Protein 9R3W (pdb70)

Organism: Chaetomium thermophilum (strain DSM 1495 / CBS 144.50 / IMI 039719) (NCBI:txid759272)

Solvent-accessible surface area: 28294 Å² total; per-residue (Å²): 98,48,18,70,160,27,125,26,35,59,81,41,8,123,84,1,131,81,109,124,22,37,126,62,65,41,66,74,138,79,2,40,63,8,27,177,39,0,36,90,8,31,141,107,124,84,32,38,14,120,70,46,129,46,69,10,98,61,12,106,74,51,14,76,1,14,4,3,101,7,48,89,168,0,19,121,46,126,88,13,45,4,62,1,93,1,1,0,4,12,142,15,95,152,28,62,35,22,2,5,0,1,0,14,36,35,36,25,44,19,29,82,22,107,55,1,11,30,28,15,0,149,82,58,15,98,27,81,8,23,0,4,14,57,10,25,8,24,38,0,1,0,1,7,6,52,32,10,7,8,1,4,0,16,116,35,41,12,23,97,150,117,113,81,111,65,18,74,4,19,3,0,32,118,44,0,68,63,6,2,147,158,64,68,78,56,48,98,85,0,0,124,46,0,71,163,70,13,0,0,0,0,0,22,5,2,17,26,99,46,58,19,50,3,22,48,13,19,134,108,100,20,5,2,21,1,24,0,0,0,0,7,5,16,89,16,47,13,4,61,5,16,14,4,2,71,6,0,86,65,23,11,12,80,55,8,2,0,3,57,1,108,72,18,56,49,0,38,47,0,0,66,49,2,42,126,63,0,34,11,78,85,84,62,1,17,0,0,12,0,13,9,81,31,0,105,62,65,62,101,30,96,58,104,22,44,5,0,30,32,104,10,79,40,2,4,88,0,10,90,25,2,63,92,0,0,64,6,34,41,76,72,137,138,22,113,55,134,109,6,61,126,2,0,94,52,0,4,96,31,0,111,135,69,28,83,89,62,91,158,22,18,125,88,4,83,132,46,46,18,8,7,128,2,13,59,21,0,14,129,146,65,138,42,143,6,22,62,0,5,92,82,79,110,91,30,19,62,90,15,77,98,20,0,0,0,0,0,0,0,2,3,7,0,13,20,16,18,0,0,26,0,1,56,103,41,59,38,11,3,37,27,46,19,32,113,24,100,64,85,144,66,61,68,104,0,0,102,32,0,14,57,42,12,114,127,47,48,0,0,2,0,7,16,12,0,1,48,93,118,40,0,109,41,0,9,76,29,0,102,137,93,44,129,87,11,41,0,0,0,0,14,0,37,16,124,84,51,105,48,0,68,138,21,3,26,77,44,1,34,108,133,12,24,46,26,57,58,2,33,77,2,93,46,55,123,110,0,55,44,45,6,51,26,26,22,165,109,23,62,81,11,50,67,113,132,93,7,2,114,21,16,50,13,42,1,88,5,63,0,40,25,29,12,26,74,3,0,19,52,0,0,26,45,0,32,114,46,5,58,58,24,5,131,85,17,22,56,24,98,34,5,59,95,0,8,114,83,0,102,108,70,43,159,19,97,38,137,10,166

Nearest PDB structures (foldseek):
  6n0v-assembly2_B  TM=9.864E-01  e=2.884E-72  Thermochaetoides thermophila DSM 1495
  6n67-assembly1_A  TM=9.799E-01  e=1.040E-71  Thermochaetoides thermophila DSM 1495
  6n0t-assembly1_A  TM=9.771E-01  e=9.838E-72  Thermochaetoides thermophila DSM 1495
  6tzx-assembly1_A  TM=8.619E-01  e=8.947E-17  Candida albicans SC5314
  2r6c-assembly1_A  TM=2.242E-01  e=3.970E-01  unclassified

Sequence (610 aa):
SLASRYKASTDYAKDAEGLTAPYVSQDPQETAALVRALDDAAKKGGFSVKKTRYAVASSPTGAEVDSWRFNDWDYKKPDLPTYARGLFTTRTQHGVPEIAVRGYDKFFNIDETRDTAWSAIRERTKGPYELTLKENGCIIFISGLEDGTLLVCSKHSTGDRSDVALSHSSAGEKHLEAQLERIGKTKEELARELRKRNATAVAELCDDSFEEHILAYGPDKAGLYLHGINLNIPEFITYPSPLVQKFAEDWGFRKTGLIIIDNIDDVKAFLEEVAETGAHDGRDVEGFVIRCKKSTNPGVGPYHDWFFKYKFEEPYLMYRQWRECTKALISGKQPKIKKHVKITEEYLLYARKRLAADPKLAKLYNQNHGIIKLRNDFLEYKNMKGTDAANLEDDGAASVTRDIILVPIATIGCGKTTLGVALTKLFGWGHIQNDNITGSKRPPRFTKAVLDELNEHPAVFADRNNSMRQERKQLLTDVKMQHTTARLVALHFVHDDINTVRKVTQERVIQRGDNHQTIQAATDVNKVIGIMEGFIHRFEPCDPEKDPDEGFDAVIDLDPTAGSRENLEVVIRELHRLYPNFVKEVPPAEAMDEAIKFAMESYKPDLRHI

Secondary structure (DSSP, 8-state):
-HHHH---BS--GGGGTTPPPP--PPPHHHHHHHHHHHHHHHH-----EEEEEEE-TT-TT--EEEEEEE-GGGGGSS--S--BSSEEEEE-TTS-EEEEEE-PBP--BTTSSSTTSHHHHHHHEEEEEEEEE---SEEEEEEE-TTS-EEEE-SS-BS--TTSSS-HHHHHHHHHHHHHHHHT--HHHHHHHHHHTTEEEEEEEEBTTTB--SS---TTT-EEEEEEEEESSSS--B--HHHHHHHHHHHTPEEPPEEEES-HHHHHHHHHHHHTTTEETTEE--EEEEEEEE-SSTTSS--EEEEEEEE--TTHHHHHHHHHHHHHHHHTPPP---S-HHHHHHHHHHHHHHHHH-TTHHHHHHTT-SHHHHHHHHHHHTT--HHHHHTSS--SGGG--S-EEEEEE--TTSSHHHHHHHHHHHH--EEEEGGG--SSSHHHHHHHHHHHHTTT-SEEEEE----SHHHHHHHHHHHHHH-SS-EEEEEEE--SSHHHHHHHHHHHHHHH----HHHHT--SHHHHHHHHHHHHHH-----TTSTTGGGSSEEEEE-TTS-HHHHHHHHHHHHHHH-TTTS-SPPPHHHHHHHHHHHHHH-----TT-

Foldseek 3Di:
DLLVVWAWDLPLLVVCVPPDWDFDDEDLVQLVVLVVVQVVLDPDPQWHKPWDKAFQVQFPVRWIKIFIATDPVCLPDPPHLFQFQAWIWTAAPVGGIFTFWTHAGDAEAQLPDQCRDLVNCQFWFADLKKWWFDDDAWKWKWEAGPRLDTFIATRGGGDDDPVDPADPRRVQVVLLQVQQVVVVHHSSVVRVVRVVRQKIWMWGFADQVVPDDQDHQYPVRGGTETQWIFHRYRYTDITDQSVSSSVCVVRRHHYIIITGHRHSVSVVVNLVVCLLQCDGPPGHTQWIKMWTWGDPDGPDDDTDIGIHIHGRCPPRVVLVLLLQQLLCVLVVHDRDCDDLPVVSVVLVVQSVVVCVVPVCVSVQSVVVHCSNVSVVVSCVVVVHDRSVSRCPDPPPLQVQAFQEEEAEAAFAQLCLLLLQQLCCLVFVAAEQALLVDDDPPSLVVLLVVLNVSRVPHRYYYSHDNNQAQVSLVSNLVVCCVPPVPHAYEYAFADCPVPVLLLVLRLCCCQPQNGSRPQQVPAQASVSVSVNRVVSVVNGDGQDCVDPPNVSHPYYQYAHSSDDSLVSSSSVLVVSCVRRCNHSVRRDRSVSSVVSSVCSPVVDGDDRNRD

Radius of gyration: 27.62 Å; Cα contacts (8 Å, |Δi|>4): 1133; chains: 1; bounding box: 59×78×68 Å

B-factor: mean 42.19, std 11.85, range [25.71, 121.39]

Structure (mmCIF, N/CA/C/O backbone):
data_9R3W
#
_entry.id   9R3W
#
_cell.length_a   112.674
_cell.length_b   112.674
_cell.length_c   108.270
_cell.angle_alpha   90.000
_cell.angle_beta   90.000
_cell.angle_gamma   90.000
#
_symmetry.space_group_name_H-M   'P 4 21 2'
#
loop_
_entity.id
_entity.type
_entity.pdbx_description
1 polymer 'tRNA ligase'
2 non-polymer "GUANOSINE-5'-DIPHOSPHATE"
3 non-polymer 'DIPHOSPHOMETHYLPHOSPHONIC ACID ADENOSYL ESTER'
4 non-polymer 'SULFATE ION'
5 water water
#
loop_
_atom_site.group_PDB
_atom_site.id
_atom_site.type_symbol
_atom_site.label_atom_id
_atom_site.label_alt_id
_atom_site.label_comp_id
_atom_site.label_asym_id
_atom_site.label_entity_id
_atom_site.label_seq_id
_atom_site.pdbx_PDB_ins_code
_atom_site.Cartn_x
_atom_site.Cartn_y
_atom_site.Cartn_z
_atom_site.occupancy
_atom_site.B_iso_or_equiv
_atom_site.auth_seq_id
_atom_site.auth_comp_id
_atom_site.auth_asym_id
_atom_site.auth_atom_id
_atom_site.pdbx_PDB_model_num
ATOM 1 N N . SER A 1 14 ? 7.73829 -0.44200 46.97981 1.000 69.78651 11 SER A N 1
ATOM 2 C CA . SER A 1 14 ? 8.52225 -0.72679 45.78035 1.000 63.36331 11 SER A CA 1
ATOM 3 C C . SER A 1 14 ? 8.11706 -2.06063 45.20332 1.000 63.05627 11 SER A C 1
ATOM 4 O O . SER A 1 14 ? 7.59603 -2.91728 45.91785 1.000 66.03285 11 SER A O 1
ATOM 7 N N . LEU A 1 15 ? 8.38623 -2.25543 43.91130 1.000 62.62054 12 LEU A N 1
ATOM 8 C CA . LEU A 1 15 ? 7.92446 -3.46985 43.24849 1.000 60.30633 12 LEU A CA 1
ATOM 9 C C . LEU A 1 15 ? 8.65926 -4.70334 43.75781 1.000 56.47926 12 LEU A C 1
ATOM 10 O O . LEU A 1 15 ? 8.06002 -5.77740 43.88314 1.000 55.84397 12 LEU A O 1
ATOM 15 N N . ALA A 1 16 ? 9.95790 -4.57481 44.05717 1.000 55.61546 13 ALA A N 1
ATOM 16 C CA . ALA A 1 16 ? 10.70522 -5.73418 44.51971 1.000 53.13809 13 ALA A CA 1
ATOM 17 C C . ALA A 1 16 ? 10.22423 -6.18997 45.89029 1.000 55.09333 13 ALA A C 1
ATOM 18 O O . ALA A 1 16 ? 10.26830 -7.38501 46.19699 1.000 53.97233 13 ALA A O 1
ATOM 20 N N . SER A 1 17 ? 9.72092 -5.27209 46.70937 1.000 57.07488 14 SER A N 1
ATOM 21 C CA . SER A 1 17 ? 9.18319 -5.69193 47.99474 1.000 57.85635 14 SER A CA 1
ATOM 22 C C . SER A 1 17 ? 7.82315 -6.35867 47.84353 1.000 59.07478 14 SER A C 1
ATOM 23 O O . SER A 1 17 ? 7.50015 -7.27009 48.60783 1.000 61.97760 14 SER A O 1
ATOM 26 N N . ARG A 1 18 ? 7.01528 -5.93577 46.87041 1.000 59.01732 15 ARG A N 1
ATOM 27 C CA . ARG A 1 18 ? 5.67157 -6.49777 46.74092 1.000 60.47372 15 ARG A CA 1
ATOM 28 C C . ARG A 1 18 ? 5.72944 -7.92993 46.19751 1.000 61.85852 15 ARG A C 1
ATOM 29 O O . ARG A 1 18 ? 4.94527 -8.79518 46.61173 1.000 60.78589 15 ARG A O 1
ATOM 37 N N . TYR A 1 19 ? 6.65853 -8.20741 45.28396 1.000 56.51121 16 TYR A N 1
ATOM 38 C CA . TYR A 1 19 ? 6.71755 -9.49140 44.58914 1.000 53.68835 16 TYR A CA 1
ATOM 39 C C . TYR A 1 19 ? 7.78284 -10.37324 45.22746 1.000 51.80008 16 TYR A C 1
ATOM 40 O O . TYR A 1 19 ? 8.95769 -10.00586 45.25329 1.000 51.60646 16 TYR A O 1
ATOM 49 N N . LYS A 1 20 ? 7.37396 -11.53188 45.73151 1.000 50.67509 17 LYS A N 1
ATOM 50 C CA . LYS A 1 20 ? 8.27230 -12.49122 46.35956 1.000 50.92441 17 LYS A CA 1
ATOM 51 C C . LYS A 1 20 ? 8.31506 -13.76531 45.52585 1.000 46.14393 17 LYS A C 1
ATOM 52 O O . LYS A 1 20 ? 7.28927 -14.19137 44.99146 1.000 45.04841 17 LYS A O 1
ATOM 58 N N . ALA A 1 21 ? 9.49055 -14.37743 45.42050 1.000 45.22617 18 ALA A N 1
ATOM 59 C CA . ALA A 1 21 ? 9.61344 -15.64311 44.71013 1.000 42.08610 18 ALA A CA 1
ATOM 60 C C . ALA A 1 21 ? 9.11822 -16.75533 45.61694 1.000 44.42325 18 ALA A C 1
ATOM 61 O O . ALA A 1 21 ? 9.35640 -16.73214 46.82794 1.000 44.12190 18 ALA A O 1
ATOM 63 N N . SER A 1 22 ? 8.39589 -17.71272 45.04830 1.000 38.71688 19 SER A N 1
ATOM 64 C CA . SER A 1 22 ? 7.80036 -18.77022 45.86136 1.000 39.87795 19 SER A CA 1
ATOM 65 C C . SER A 1 22 ? 8.11970 -20.13021 45.24943 1.000 38.71490 19 SER A C 1
ATOM 66 O O . SER A 1 22 ? 8.16397 -20.27131 44.02103 1.000 35.07333 19 SER A O 1
ATOM 69 N N . THR A 1 23 ? 8.39866 -21.11918 46.10153 1.000 38.41792 20 THR A N 1
ATOM 70 C CA . THR A 1 23 ? 8.41102 -22.51749 45.66927 1.000 39.11557 20 THR A CA 1
ATOM 71 C C . THR A 1 23 ? 7.16295 -23.26195 46.15697 1.000 41.59510 20 THR A C 1
ATOM 72 O O . THR A 1 23 ? 7.18496 -24.48992 46.35723 1.000 39.99463 20 THR A O 1
ATOM 76 N N . ASP A 1 24 ? 6.05871 -22.53491 46.34022 1.000 38.48461 21 ASP A N 1
ATOM 77 C CA . ASP A 1 24 ? 4.82476 -23.10266 46.87528 1.000 43.55365 21 ASP A CA 1
ATOM 78 C C . ASP A 1 24 ? 3.70529 -23.12050 45.82866 1.000 43.80408 21 ASP A C 1
ATOM 79 O O . ASP A 1 24 ? 2.52503 -23.01674 46.16124 1.000 44.95056 21 ASP A O 1
ATOM 84 N N . TYR A 1 25 ? 4.05374 -23.23747 44.54292 1.000 39.84150 22 TYR A N 1
ATOM 85 C CA . TYR A 1 25 ? 3.02148 -23.16810 43.51532 1.000 41.19940 22 TYR A CA 1
ATOM 86 C C . TYR A 1 25 ? 2.45571 -24.52127 43.14934 1.000 42.69542 22 TYR A C 1
ATOM 87 O O . TYR A 1 25 ? 1.46990 -24.56497 42.41253 1.000 45.01322 22 TYR A O 1
ATOM 96 N N . ALA A 1 26 ? 3.05013 -25.62010 43.63352 1.000 40.30995 23 ALA A N 1
ATOM 97 C CA . ALA A 1 26 ? 2.54498 -26.95067 43.27414 1.000 41.60715 23 ALA A CA 1
ATOM 98 C C . ALA A 1 26 ? 1.07187 -27.12654 43.62925 1.000 45.70202 23 ALA A C 1
ATOM 99 O O . ALA A 1 26 ? 0.32742 -27.77286 42.88243 1.000 46.30463 23 ALA A O 1
ATOM 101 N N . LYS A 1 27 ? 0.62987 -26.58160 44.77401 1.000 46.82579 24 LYS A N 1
ATOM 102 C CA . LYS A 1 27 ? -0.78958 -26.64940 45.11131 1.000 51.20412 24 LYS A CA 1
ATOM 103 C C . LYS A 1 27 ? -1.64939 -25.95851 44.06002 1.000 53.92175 24 LYS A C 1
ATOM 104 O O . LYS A 1 27 ? -2.75090 -26.42469 43.75774 1.000 56.08038 24 LYS A O 1
ATOM 110 N N . ASP A 1 28 ? -1.15370 -24.87074 43.46810 1.000 52.96253 25 ASP A N 1
ATOM 111 C CA . ASP A 1 28 ? -1.86791 -24.16158 42.40871 1.000 58.11189 25 ASP A CA 1
ATOM 112 C C . ASP A 1 28 ? -2.01476 -24.98467 41.13491 1.000 60.63397 25 ASP A C 1
ATOM 113 O O . ASP A 1 28 ? -2.73881 -24.56997 40.22462 1.000 60.32907 25 ASP A O 1
ATOM 118 N N . ALA A 1 29 ? -1.32949 -26.11663 41.03937 1.000 54.70597 26 ALA A N 1
ATOM 119 C CA . ALA A 1 29 ? -1.33762 -26.94434 39.84951 1.000 54.15762 26 ALA A CA 1
ATOM 120 C C . ALA A 1 29 ? -2.24331 -28.15770 39.98276 1.000 56.66973 26 ALA A C 1
ATOM 121 O O . ALA A 1 29 ? -2.35941 -28.92840 39.02711 1.000 56.03601 26 ALA A O 1
ATOM 123 N N . GLU A 1 30 ? -2.84687 -28.37280 41.15404 1.000 57.55783 27 GLU A N 1
ATOM 124 C CA . GLU A 1 30 ? -3.80278 -29.46486 41.30769 1.000 61.55810 27 GLU A CA 1
ATOM 125 C C . GLU A 1 30 ? -4.90528 -29.32698 40.27016 1.000 60.91897 27 GLU A C 1
ATOM 126 O O . GLU A 1 30 ? -5.41148 -28.22549 40.02201 1.000 61.16558 27 GLU A O 1
ATOM 132 N N . GLY A 1 31 ? -5.23972 -30.44504 39.63204 1.000 63.98988 28 GLY A N 1
ATOM 133 C CA . GLY A 1 31 ? -6.24551 -30.48601 38.59881 1.000 71.36603 28 GLY A CA 1
ATOM 134 C C . GLY A 1 31 ? -5.75742 -30.15002 37.20009 1.000 70.26979 28 GLY A C 1
ATOM 135 O O . GLY A 1 31 ? -6.35254 -30.62577 36.22674 1.000 76.89262 28 GLY A O 1
ATOM 136 N N . LEU A 1 32 ? -4.70187 -29.33621 37.07055 1.000 63.46091 29 LEU A N 1
ATOM 137 C CA . LEU A 1 32 ? -4.25908 -28.88703 35.75336 1.000 60.26551 29 LEU A CA 1
ATOM 138 C C . LEU A 1 32 ? -3.64945 -30.02993 34.95921 1.000 57.17952 29 LEU A C 1
ATOM 139 O O . LEU A 1 32 ? -3.06647 -30.96382 35.51155 1.000 55.31959 29 LEU A O 1
ATOM 144 N N . THR A 1 33 ? -3.78484 -29.94469 33.64320 1.000 59.22021 30 THR A N 1
ATOM 145 C CA . THR A 1 33 ? -3.24449 -30.94906 32.73761 1.000 50.44246 30 THR A CA 1
ATOM 146 C C . THR A 1 33 ? -1.97981 -30.41555 32.07303 1.000 44.46031 30 THR A C 1
ATOM 147 O O . THR A 1 33 ? -1.95468 -29.29013 31.56938 1.000 43.50395 30 THR A O 1
ATOM 151 N N . ALA A 1 34 ? -0.93098 -31.22801 32.07699 1.000 41.81964 31 ALA A N 1
ATOM 152 C CA . ALA A 1 34 ? 0.31147 -30.83667 31.44877 1.000 38.71638 31 ALA A CA 1
ATOM 153 C C . ALA A 1 34 ? 0.17242 -30.87379 29.92464 1.000 37.72361 31 ALA A C 1
ATOM 154 O O . ALA A 1 34 ? -0.59087 -31.67056 29.37835 1.000 37.91774 31 ALA A O 1
ATOM 156 N N . PRO A 1 35 ? 0.88521 -30.01165 29.20697 1.000 37.29697 32 PRO A N 1
ATOM 157 C CA . PRO A 1 35 ? 0.86044 -30.11701 27.74331 1.000 37.55359 32 PRO A CA 1
ATOM 158 C C . PRO A 1 35 ? 1.42778 -31.46242 27.32280 1.000 36.50100 32 PRO A C 1
ATOM 159 O O . PRO A 1 35 ? 2.33252 -32.01393 27.97597 1.000 33.90696 32 PRO A O 1
ATOM 163 N N . TYR A 1 36 ? 0.87445 -31.99834 26.22746 1.000 34.34760 33 TYR A N 1
ATOM 164 C CA . TYR A 1 36 ? 1.33425 -33.27666 25.71219 1.000 35.50257 33 TYR A CA 1
ATOM 165 C C . TYR A 1 36 ? 1.11961 -33.33063 24.20724 1.000 36.47699 33 TYR A C 1
ATOM 166 O O . TYR A 1 36 ? 0.02101 -33.05104 23.72186 1.000 34.11408 33 TYR A O 1
ATOM 175 N N . VAL A 1 37 ? 2.17419 -33.72023 23.48897 1.000 35.10226 34 VAL A N 1
ATOM 176 C CA . VAL A 1 37 ? 2.12875 -34.01762 22.05642 1.000 36.82666 34 VAL A CA 1
ATOM 177 C C . VAL A 1 37 ? 2.98339 -35.26486 21.83759 1.000 36.77456 34 VAL A C 1
ATOM 178 O O . VAL A 1 37 ? 4.11475 -35.32475 22.33041 1.000 36.26290 34 VAL A O 1
ATOM 182 N N . SER A 1 38 ? 2.44104 -36.27643 21.15969 1.000 35.23026 35 SER A N 1
ATOM 183 C CA . SER A 1 38 ? 3.26785 -37.44334 20.86869 1.000 37.62678 35 SER A CA 1
ATOM 184 C C . SER A 1 38 ? 4.19870 -37.14278 19.68791 1.000 38.38104 35 SER A C 1
ATOM 185 O O . SER A 1 38 ? 4.02301 -36.16355 18.96509 1.000 38.76198 35 SER A O 1
ATOM 188 N N . GLN A 1 39 ? 5.22497 -37.97412 19.52085 1.000 36.61301 36 GLN A N 1
ATOM 189 C CA . GLN A 1 39 ? 6.19124 -37.75033 18.45177 1.000 37.94197 36 GLN A CA 1
ATOM 190 C C . GLN A 1 39 ? 5.60026 -38.24796 17.14381 1.000 42.62731 36 GLN A C 1
ATOM 191 O O . GLN A 1 39 ? 5.08480 -39.36796 17.06775 1.000 41.09786 36 GLN A O 1
ATOM 197 N N . ASP A 1 40 ? 5.67433 -37.43030 16.11285 1.000 42.19104 37 ASP A N 1
ATOM 198 C CA . ASP A 1 40 ? 5.23559 -37.90231 14.80338 1.000 48.17084 37 ASP A CA 1
ATOM 199 C C . ASP A 1 40 ? 6.39747 -38.58950 14.09351 1.000 48.54140 37 ASP A C 1
ATOM 200 O O . ASP A 1 40 ? 7.41356 -37.93403 13.81436 1.000 47.14627 37 ASP A O 1
ATOM 205 N N . PRO A 1 41 ? 6.29540 -39.88575 13.78431 1.000 49.56598 38 PRO A N 1
ATOM 206 C CA . PRO A 1 41 ? 7.41245 -40.58476 13.12229 1.000 53.40288 38 PRO A CA 1
ATOM 207 C C . PRO A 1 41 ? 7.89857 -39.89559 11.86199 1.000 52.24979 38 PRO A C 1
ATOM 208 O O . PRO A 1 41 ? 9.11399 -39.82343 11.64194 1.000 51.57929 38 PRO A O 1
ATOM 212 N N . GLN A 1 42 ? 6.97540 -39.38023 11.04331 1.000 52.80401 39 GLN A N 1
ATOM 213 C CA . GLN A 1 42 ? 7.34827 -38.69707 9.79873 1.000 56.25842 39 GLN A CA 1
ATOM 214 C C . GLN A 1 42 ? 8.15775 -37.43921 10.08673 1.000 52.51828 39 GLN A C 1
ATOM 215 O O . GLN A 1 42 ? 9.19252 -37.18458 9.45304 1.000 47.49532 39 GLN A O 1
ATOM 221 N N . GLU A 1 43 ? 7.65649 -36.61787 11.01288 1.000 50.80130 40 GLU A N 1
ATOM 222 C CA . GLU A 1 43 ? 8.28626 -35.35008 11.35022 1.000 50.79536 40 GLU A CA 1
ATOM 223 C C . GLU A 1 43 ? 9.64167 -35.56564 12.01346 1.000 47.64305 40 GLU A C 1
ATOM 224 O O . GLU A 1 43 ? 10.59885 -34.84839 11.71528 1.000 46.08001 40 GLU A O 1
ATOM 230 N N . THR A 1 44 ? 9.74256 -36.54669 12.91808 1.000 47.32294 41 THR A N 1
ATOM 231 C CA . THR A 1 44 ? 11.03018 -36.85881 13.54382 1.000 45.42788 41 THR A CA 1
ATOM 232 C C . THR A 1 44 ? 12.05320 -37.34378 12.52336 1.000 44.69385 41 THR A C 1
ATOM 233 O O . THR A 1 44 ? 13.21408 -36.92452 12.55001 1.000 41.76005 41 THR A O 1
ATOM 237 N N . ALA A 1 45 ? 11.64118 -38.23149 11.61223 1.000 44.52392 42 ALA A N 1
ATOM 238 C CA . ALA A 1 45 ? 12.55610 -38.69281 10.57315 1.000 45.11059 42 ALA A CA 1
ATOM 239 C C . ALA A 1 45 ? 13.02712 -37.53864 9.69476 1.000 44.36218 42 ALA A C 1
ATOM 240 O O . ALA A 1 45 ? 14.19786 -37.49778 9.28127 1.000 44.00138 42 ALA A O 1
ATOM 242 N N . ALA A 1 46 ? 12.12204 -36.61113 9.36572 1.000 44.24144 43 ALA A N 1
ATOM 243 C CA . ALA A 1 46 ? 12.51736 -35.47326 8.53926 1.000 46.97252 43 ALA A CA 1
ATOM 244 C C . ALA A 1 46 ? 13.54770 -34.62411 9.26529 1.000 43.35183 43 ALA A C 1
ATOM 245 O O . ALA A 1 46 ? 14.53959 -34.18102 8.67306 1.000 41.56677 43 ALA A O 1
ATOM 247 N N . LEU A 1 47 ? 13.35135 -34.41926 10.56304 1.000 40.06852 44 LEU A N 1
ATOM 248 C CA . LEU A 1 47 ? 14.32098 -33.65116 11.31837 1.000 41.35157 44 LEU A CA 1
ATOM 249 C C . LEU A 1 47 ? 15.68097 -34.33615 11.28358 1.000 40.55662 44 LEU A C 1
ATOM 250 O O . LEU A 1 47 ? 16.69250 -33.70143 10.98108 1.000 39.95977 44 LEU A O 1
ATOM 255 N N . VAL A 1 48 ? 15.71513 -35.64353 11.57018 1.000 39.56339 45 VAL A N 1
ATOM 256 C CA . VAL A 1 48 ? 16.97946 -36.37298 11.62648 1.000 38.90431 45 VAL A CA 1
ATOM 257 C C . VAL A 1 48 ? 17.66967 -36.36188 10.26842 1.000 41.98453 45 VAL A C 1
ATOM 258 O O . VAL A 1 48 ? 18.89697 -36.25159 10.18367 1.000 39.94381 45 VAL A O 1
ATOM 262 N N . ARG A 1 49 ? 16.89922 -36.44241 9.18697 1.000 41.05495 46 ARG A N 1
ATOM 263 C CA . ARG A 1 49 ? 17.51949 -36.37667 7.85842 1.000 42.77298 46 ARG A CA 1
ATOM 264 C C . ARG A 1 49 ? 18.09068 -34.98592 7.57313 1.000 43.01599 46 ARG A C 1
ATOM 265 O O . ARG A 1 49 ? 19.20515 -34.86734 7.04102 1.000 43.30182 46 ARG A O 1
ATOM 273 N N . ALA A 1 50 ? 17.37163 -33.91752 7.95552 1.000 41.72204 47 ALA A N 1
ATOM 274 C CA . ALA A 1 50 ? 17.91596 -32.57399 7.76471 1.000 41.69098 47 ALA A CA 1
ATOM 275 C C . ALA A 1 50 ? 19.18018 -32.35940 8.59568 1.000 41.62553 47 ALA A C 1
ATOM 276 O O . ALA A 1 50 ? 20.12913 -31.71025 8.13978 1.000 40.98685 47 ALA A O 1
ATOM 278 N N . LEU A 1 51 ? 19.21356 -32.87979 9.82473 1.000 39.58021 48 LEU A N 1
ATOM 279 C CA . LEU A 1 51 ? 20.42104 -32.74608 10.63155 1.000 39.67577 48 LEU A CA 1
ATOM 280 C C . LEU A 1 51 ? 21.58143 -33.54193 10.04064 1.000 41.65514 48 LEU A C 1
ATOM 281 O O . LEU A 1 51 ? 22.69958 -33.02064 9.92796 1.000 39.40467 48 LEU A O 1
ATOM 286 N N . ASP A 1 52 ? 21.33958 -34.81742 9.71409 1.000 41.10820 49 ASP A N 1
ATOM 287 C CA . ASP A 1 52 ? 22.36065 -35.69229 9.12431 1.000 45.55860 49 ASP A CA 1
ATOM 288 C C . ASP A 1 52 ? 22.97935 -35.04452 7.89426 1.000 48.42081 49 ASP A C 1
ATOM 289 O O . ASP A 1 52 ? 24.20392 -35.05638 7.70759 1.000 50.77631 49 ASP A O 1
ATOM 294 N N . ASP A 1 53 ? 22.11771 -34.51852 7.01976 1.000 48.53949 50 ASP A N 1
ATOM 295 C CA . ASP A 1 53 ? 22.55844 -33.87701 5.78298 1.000 50.16931 50 ASP A CA 1
ATOM 296 C C . ASP A 1 53 ? 23.40420 -32.64852 6.07867 1.000 51.46034 50 ASP A C 1
ATOM 297 O O . ASP A 1 53 ? 24.44963 -32.43494 5.45758 1.000 54.39252 50 ASP A O 1
ATOM 302 N N . ALA A 1 54 ? 22.97550 -31.83115 7.04238 1.000 46.82185 51 ALA A N 1
ATOM 303 C CA . ALA A 1 54 ? 23.79020 -30.68896 7.44351 1.000 50.89993 51 ALA A CA 1
ATOM 304 C C . ALA A 1 54 ? 25.10932 -31.11842 8.08051 1.000 51.25096 51 ALA A C 1
ATOM 305 O O . ALA A 1 54 ? 26.08431 -30.36377 8.03644 1.000 54.81956 51 ALA A O 1
ATOM 307 N N . ALA A 1 55 ? 25.15958 -32.29679 8.70782 1.000 48.74187 52 ALA A N 1
ATOM 308 C CA . ALA A 1 55 ? 26.40492 -32.72054 9.34744 1.000 49.77589 52 ALA A CA 1
ATOM 309 C C . ALA A 1 55 ? 27.43379 -33.19043 8.32884 1.000 55.06339 52 ALA A C 1
ATOM 310 O O . ALA A 1 55 ? 28.63626 -33.11282 8.59713 1.000 53.17659 52 ALA A O 1
ATOM 312 N N . LYS A 1 56 ? 26.98301 -33.67559 7.16634 1.000 56.67817 53 LYS A N 1
ATOM 313 C CA . LYS A 1 56 ? 27.89816 -34.13925 6.12627 1.000 64.69698 53 LYS A CA 1
ATOM 314 C C . LYS A 1 56 ? 28.39588 -33.02475 5.21034 1.000 69.40226 53 LYS A C 1
ATOM 315 O O . LYS A 1 56 ? 29.44842 -33.19763 4.58793 1.000 76.42156 53 LYS A O 1
ATOM 321 N N . LYS A 1 57 ? 27.68091 -31.89869 5.11229 1.000 68.32016 54 LYS A N 1
ATOM 322 C CA . LYS A 1 57 ? 28.03386 -30.84944 4.15459 1.000 74.36176 54 LYS A CA 1
ATOM 323 C C . LYS A 1 57 ? 29.39195 -30.21706 4.47594 1.000 82.94154 54 LYS A C 1
ATOM 324 O O . LYS A 1 57 ? 29.81996 -30.13902 5.63692 1.000 80.31544 54 LYS A O 1
ATOM 330 N N . GLY A 1 58 ? 30.06721 -29.75460 3.42135 1.000 83.65659 55 GLY A N 1
ATOM 331 C CA . GLY A 1 58 ? 31.38215 -29.14634 3.53651 1.000 86.97379 55 GLY A CA 1
ATOM 332 C C . GLY A 1 58 ? 31.36885 -27.77447 4.18359 1.000 93.43817 55 GLY A C 1
ATOM 333 O O . GLY A 1 58 ? 32.33756 -27.36663 4.82805 1.000 99.64439 55 GLY A O 1
ATOM 334 N N . GLY A 1 63 ? 25.13239 -22.29719 4.87006 1.000 84.84177 60 GLY A N 1
ATOM 335 C CA . GLY A 1 63 ? 25.34179 -21.61215 6.13615 1.000 90.12728 60 GLY A CA 1
ATOM 336 C C . GLY A 1 63 ? 25.12786 -22.49462 7.35769 1.000 91.64132 60 GLY A C 1
ATOM 337 O O . GLY A 1 63 ? 26.06781 -22.76966 8.10122 1.000 104.16595 60 GLY A O 1
ATOM 338 N N . PHE A 1 64 ? 23.87493 -22.91139 7.56062 1.000 69.86705 61 PHE A N 1
ATOM 339 C CA . PHE A 1 64 ? 23.43315 -23.85687 8.59095 1.000 65.09404 61 PHE A CA 1
ATOM 340 C C . PHE A 1 64 ? 24.32076 -25.10430 8.74084 1.000 61.44756 61 PHE A C 1
ATOM 341 O O . PHE A 1 64 ? 24.24922 -26.01959 7.91880 1.000 61.30318 61 PHE A O 1
ATOM 349 N N . SER A 1 65 ? 25.10327 -25.20531 9.82525 1.000 57.10907 62 SER A N 1
ATOM 350 C CA . SER A 1 65 ? 25.96655 -26.37122 10.03031 1.000 54.26634 62 SER A CA 1
ATOM 351 C C . SER A 1 65 ? 25.66414 -27.06210 11.35475 1.000 47.47027 62 SER A C 1
ATOM 352 O O . SER A 1 65 ? 25.21164 -26.43357 12.31236 1.000 44.59447 62 SER A O 1
ATOM 355 N N . VAL A 1 66 ? 25.94466 -28.35936 11.43851 1.000 43.73811 63 VAL A N 1
ATOM 356 C CA . VAL A 1 66 ? 25.68611 -29.03267 12.70890 1.000 41.66916 63 VAL A CA 1
ATOM 357 C C . VAL A 1 66 ? 26.72951 -30.11339 12.95328 1.000 40.14130 63 VAL A C 1
ATOM 358 O O . VAL A 1 66 ? 27.18972 -30.78117 12.02456 1.000 38.27405 63 VAL A O 1
ATOM 362 N N . LYS A 1 67 ? 27.10479 -30.27966 14.22055 1.000 37.77405 64 LYS A N 1
ATOM 363 C CA . LYS A 1 67 ? 27.96733 -31.37294 14.64342 1.000 38.68716 64 LYS A CA 1
ATOM 364 C C . LYS A 1 67 ? 27.11680 -32.50941 15.20543 1.000 38.48221 64 LYS A C 1
ATOM 365 O O . LYS A 1 67 ? 26.17091 -32.27125 15.96070 1.000 35.23503 64 LYS A O 1
ATOM 371 N N . LYS A 1 68 ? 27.45603 -33.74095 14.82797 1.000 35.96022 65 LYS A N 1
ATOM 372 C CA . LYS A 1 68 ? 26.75725 -34.94916 15.27185 1.000 35.83225 65 LYS A CA 1
ATOM 373 C C . LYS A 1 68 ? 27.75891 -35.77111 16.06917 1.000 38.24328 65 LYS A C 1
ATOM 374 O O . LYS A 1 68 ? 28.83352 -36.08268 15.55336 1.000 38.14349 65 LYS A O 1
ATOM 380 N N . THR A 1 69 ? 27.43940 -36.09009 17.32584 1.000 36.36013 66 THR A N 1
ATOM 381 C CA . THR A 1 69 ? 28.32321 -36.92397 18.14756 1.000 36.74186 66 THR A CA 1
ATOM 382 C C . THR A 1 69 ? 27.54379 -38.10109 18.69965 1.000 37.33797 66 THR A C 1
ATOM 383 O O . THR A 1 69 ? 26.51865 -37.89946 19.34741 1.000 33.00133 66 THR A O 1
ATOM 387 N N . ARG A 1 70 ? 28.01506 -39.33506 18.44831 1.000 37.71141 67 ARG A N 1
ATOM 388 C CA . ARG A 1 70 ? 27.31511 -40.51082 18.96564 1.000 36.60839 67 ARG A CA 1
ATOM 389 C C . ARG A 1 70 ? 27.86732 -40.90368 20.33378 1.000 38.81349 67 ARG A C 1
ATOM 390 O O . ARG A 1 70 ? 29.08167 -40.91301 20.53907 1.000 36.18416 67 ARG A O 1
ATOM 398 N N . TYR A 1 71 ? 26.96392 -41.23673 21.26080 1.000 36.94888 68 TYR A N 1
ATOM 399 C CA . TYR A 1 71 ? 27.29644 -41.64190 22.62533 1.000 38.62428 68 TYR A CA 1
ATOM 400 C C . TYR A 1 71 ? 26.59605 -42.94412 22.95604 1.000 39.56551 68 TYR A C 1
ATOM 401 O O . TYR A 1 71 ? 25.37999 -43.08482 22.74165 1.000 38.18546 68 TYR A O 1
ATOM 410 N N . ALA A 1 72 ? 27.35022 -43.88506 23.50724 1.000 39.23567 69 ALA A N 1
ATOM 411 C CA . ALA A 1 72 ? 26.72484 -45.06143 24.08063 1.000 42.02502 69 ALA A CA 1
ATOM 412 C C . ALA A 1 72 ? 26.09202 -44.67724 25.40782 1.000 40.67210 69 ALA A C 1
ATOM 413 O O . ALA A 1 72 ? 26.57190 -43.77958 26.10494 1.000 42.39245 69 ALA A O 1
ATOM 415 N N . VAL A 1 73 ? 24.96521 -45.30270 25.72900 1.000 39.69942 70 VAL A N 1
ATOM 416 C CA . VAL A 1 73 ? 24.28269 -45.03274 26.99326 1.000 39.60590 70 VAL A CA 1
ATOM 417 C C . VAL A 1 73 ? 24.67519 -46.16374 27.93123 1.000 40.97764 70 VAL A C 1
ATOM 418 O O . VAL A 1 73 ? 24.17704 -47.28052 27.81126 1.000 38.77153 70 VAL A O 1
ATOM 422 N N . ALA A 1 74 ? 25.58538 -45.88242 28.86487 1.000 41.39115 71 ALA A N 1
ATOM 423 C CA . ALA A 1 74 ? 26.20682 -46.97840 29.61298 1.000 42.03179 71 ALA A CA 1
ATOM 424 C C . ALA A 1 74 ? 25.19769 -47.69793 30.50151 1.000 40.94520 71 ALA A C 1
ATOM 425 O O . ALA A 1 74 ? 25.32343 -48.91045 30.71904 1.000 44.05821 71 ALA A O 1
ATOM 427 N N . SER A 1 75 ? 24.17419 -46.98713 30.99589 1.000 40.51614 72 SER A N 1
ATOM 428 C CA . SER A 1 75 ? 23.17828 -47.63795 31.84546 1.000 41.12736 72 SER A CA 1
ATOM 429 C C . SER A 1 75 ? 22.07886 -48.35690 31.06961 1.000 40.44117 72 SER A C 1
ATOM 430 O O . SER A 1 75 ? 21.20985 -48.97196 31.69663 1.000 39.87732 72 SER A O 1
ATOM 433 N N . SER A 1 76 ? 22.09898 -48.31553 29.73664 1.000 39.68677 73 SER A N 1
ATOM 434 C CA . SER A 1 76 ? 21.02684 -48.91064 28.93724 1.000 38.13794 73 SER A CA 1
ATOM 435 C C . SER A 1 76 ? 21.15427 -50.42750 28.87321 1.000 39.37150 73 SER A C 1
ATOM 436 O O . SER A 1 76 ? 22.16144 -50.93318 28.35978 1.000 39.10307 73 SER A O 1
ATOM 439 N N . PRO A 1 77 ? 20.13824 -51.17848 29.28638 1.000 38.50832 74 PRO A N 1
ATOM 440 C CA . PRO A 1 77 ? 20.25361 -52.64449 29.25375 1.000 38.83750 74 PRO A CA 1
ATOM 441 C C . PRO A 1 77 ? 20.25100 -53.21081 27.84470 1.000 38.39436 74 PRO A C 1
ATOM 442 O O . PRO A 1 77 ? 20.68164 -54.35658 27.64393 1.000 37.64705 74 PRO A O 1
ATOM 446 N N . THR A 1 78 ? 19.75128 -52.46315 26.86774 1.000 38.25937 75 THR A N 1
ATOM 447 C CA . THR A 1 78 ? 19.76793 -52.92850 25.49118 1.000 39.38124 75 THR A CA 1
ATOM 448 C C . THR A 1 78 ? 20.92372 -52.36151 24.69570 1.000 38.28307 75 THR A C 1
ATOM 449 O O . THR A 1 78 ? 21.00876 -52.62094 23.49775 1.000 38.22470 75 THR A O 1
ATOM 453 N N . GLY A 1 79 ? 21.80030 -51.57443 25.30225 1.000 38.09505 76 GLY A N 1
ATOM 454 C CA . GLY A 1 79 ? 22.87463 -50.99907 24.51751 1.000 38.25267 76 GLY A CA 1
ATOM 455 C C . GLY A 1 79 ? 22.45847 -49.82570 23.64475 1.000 40.57049 76 GLY A C 1
ATOM 456 O O . GLY A 1 79 ? 23.10111 -49.55854 22.62349 1.000 38.36179 76 GLY A O 1
ATOM 457 N N . ALA A 1 80 ? 21.42893 -49.08813 24.04728 1.000 38.85358 77 ALA A N 1
ATOM 458 C CA . ALA A 1 80 ? 20.96526 -47.93151 23.28681 1.000 39.34762 77 ALA A CA 1
ATOM 459 C C . ALA A 1 80 ? 22.06865 -46.89318 23.10616 1.000 38.83798 77 ALA A C 1
ATOM 460 O O . ALA A 1 80 ? 22.93504 -46.69890 23.95836 1.000 37.13343 77 ALA A O 1
ATOM 462 N N . GLU A 1 81 ? 22.02728 -46.20631 21.97293 1.000 37.79400 78 GLU A N 1
ATOM 463 C CA . GLU A 1 81 ? 22.94028 -45.10841 21.72603 1.000 39.42313 78 GLU A CA 1
ATOM 464 C C . GLU A 1 81 ? 22.13029 -43.85882 21.40351 1.000 38.52721 78 GLU A C 1
ATOM 465 O O . GLU A 1 81 ? 20.96285 -43.93342 21.00326 1.000 35.94164 78 GLU A O 1
ATOM 471 N N . VAL A 1 82 ? 22.76051 -42.70889 21.60145 1.000 34.41609 79 VAL A N 1
ATOM 472 C CA . VAL A 1 82 ? 22.14501 -41.41722 21.32541 1.000 35.07734 79 VAL A CA 1
ATOM 473 C C . VAL A 1 82 ? 23.10403 -40.59009 20.48665 1.000 35.82573 79 VAL A C 1
ATOM 474 O O . VAL A 1 82 ? 24.32671 -40.65163 20.67717 1.000 37.01172 79 VAL A O 1
ATOM 478 N N . ASP A 1 83 ? 22.53189 -39.81258 19.57067 1.000 33.12188 80 ASP A N 1
ATOM 479 C CA . ASP A 1 83 ? 23.22034 -38.80059 18.78466 1.000 33.52525 80 ASP A CA 1
ATOM 480 C C . ASP A 1 83 ? 22.93492 -37.42774 19.36362 1.000 33.12566 80 ASP A C 1
ATOM 481 O O . ASP A 1 83 ? 21.77033 -37.02625 19.47880 1.000 30.95260 80 ASP A O 1
ATOM 486 N N . SER A 1 84 ? 23.99400 -36.72485 19.74331 1.000 30.61906 81 SER A N 1
ATOM 487 C CA . SER A 1 84 ? 23.89092 -35.35991 20.22610 1.000 32.12258 81 SER A CA 1
ATOM 488 C C . SER A 1 84 ? 24.18540 -34.42541 19.06561 1.000 33.02855 81 SER A C 1
ATOM 489 O O . SER A 1 84 ? 25.17706 -34.61879 18.34853 1.000 35.02893 81 SER A O 1
ATOM 492 N N . TRP A 1 85 ? 23.33345 -33.41885 18.88925 1.000 31.23134 82 TRP A N 1
ATOM 493 C CA . TRP A 1 85 ? 23.43081 -32.49814 17.76391 1.000 32.26648 82 TRP A CA 1
ATOM 494 C C . TRP A 1 85 ? 23.67196 -31.09658 18.28782 1.000 32.45658 82 TRP A C 1
ATOM 495 O O . TRP A 1 85 ? 23.04612 -30.67341 19.26018 1.000 29.74040 82 TRP A O 1
ATOM 506 N N . ARG A 1 86 ? 24.60535 -30.38260 17.66387 1.000 33.93472 83 ARG A N 1
ATOM 507 C CA . ARG A 1 86 ? 24.98459 -29.06001 18.13915 1.000 34.12524 83 ARG A CA 1
ATOM 508 C C . ARG A 1 86 ? 25.22285 -28.16117 16.93573 1.000 37.71828 83 ARG A C 1
ATOM 509 O O . ARG A 1 86 ? 25.96044 -28.53379 16.01803 1.000 37.66883 83 ARG A O 1
ATOM 517 N N . PHE A 1 87 ? 24.54743 -27.01983 16.90499 1.000 37.00347 84 PHE A N 1
ATOM 518 C CA . PHE A 1 87 ? 24.72012 -26.04014 15.83926 1.000 38.37329 84 PHE A CA 1
ATOM 519 C C . PHE A 1 87 ? 25.87642 -25.11341 16.18944 1.000 38.46484 84 PHE A C 1
ATOM 520 O O . PHE A 1 87 ? 26.27771 -25.00701 17.34974 1.000 36.83162 84 PHE A O 1
ATOM 528 N N . ASN A 1 88 ? 26.36962 -24.38443 15.18465 1.000 39.67101 85 ASN A N 1
ATOM 529 C CA . ASN A 1 88 ? 27.15661 -23.20559 15.51488 1.000 39.19170 85 ASN A CA 1
ATOM 530 C C . ASN A 1 88 ? 26.27434 -22.21511 16.26053 1.000 39.13267 85 ASN A C 1
ATOM 531 O O . ASN A 1 88 ? 25.10604 -22.02913 15.92900 1.000 37.43239 85 ASN A O 1
ATOM 536 N N . ASP A 1 89 ? 26.83486 -21.60478 17.30070 1.000 35.56750 86 ASP A N 1
ATOM 537 C CA . ASP A 1 89 ? 26.04280 -20.75444 18.18350 1.000 39.92361 86 ASP A CA 1
ATOM 538 C C . ASP A 1 89 ? 25.34504 -19.62875 17.42012 1.000 39.47747 86 ASP A C 1
ATOM 539 O O . ASP A 1 89 ? 24.16397 -19.34334 17.66790 1.000 39.04762 86 ASP A O 1
ATOM 544 N N . TRP A 1 90 ? 26.03659 -19.01177 16.44436 1.000 38.10811 87 TRP A N 1
ATOM 545 C CA . TRP A 1 90 ? 25.41849 -17.91402 15.69569 1.000 40.78556 87 TRP A CA 1
ATOM 546 C C . TRP A 1 90 ? 24.25517 -18.36988 14.79752 1.000 41.12248 87 TRP A C 1
ATOM 547 O O . TRP A 1 90 ? 23.42562 -17.52660 14.45982 1.000 41.48738 87 TRP A O 1
ATOM 558 N N . ASP A 1 91 ? 24.17492 -19.66718 14.41699 1.000 39.70465 88 ASP A N 1
ATOM 559 C CA . ASP A 1 91 ? 23.06226 -20.18062 13.60126 1.000 42.33739 88 ASP A CA 1
ATOM 560 C C . ASP A 1 91 ? 21.71494 -19.90196 14.25553 1.000 43.18843 88 ASP A C 1
ATOM 561 O O . ASP A 1 91 ? 20.68448 -19.84761 13.57885 1.000 41.76837 88 ASP A O 1
ATOM 566 N N . TYR A 1 92 ? 21.68349 -19.78107 15.57117 1.000 37.63986 89 TYR A N 1
ATOM 567 C CA . TYR A 1 92 ? 20.38522 -19.56851 16.19847 1.000 41.77664 89 TYR A CA 1
ATOM 568 C C . TYR A 1 92 ? 19.72454 -18.25227 15.79197 1.000 45.26723 89 TYR A C 1
ATOM 569 O O . TYR A 1 92 ? 18.54387 -18.05462 16.10129 1.000 43.73669 89 TYR A O 1
ATOM 578 N N . LYS A 1 93 ? 20.42856 -17.36865 15.07645 1.000 48.44559 90 LYS A N 1
ATOM 579 C CA . LYS A 1 93 ? 19.82946 -16.12934 14.59608 1.000 49.76298 90 LYS A CA 1
ATOM 580 C C . LYS A 1 93 ? 19.40491 -16.18341 13.13044 1.000 51.19218 90 LYS A C 1
ATOM 581 O O . LYS A 1 93 ? 18.75367 -15.24637 12.65490 1.000 56.12446 90 LYS A O 1
ATOM 587 N N . LYS A 1 94 ? 19.73540 -17.24376 12.40137 1.000 49.84722 91 LYS A N 1
ATOM 588 C CA . LYS A 1 94 ? 19.05937 -17.46514 11.14871 1.000 53.05360 91 LYS A CA 1
ATOM 589 C C . LYS A 1 94 ? 17.62857 -17.92089 11.38184 1.000 52.16200 91 LYS A C 1
ATOM 590 O O . LYS A 1 94 ? 17.28570 -18.42028 12.46457 1.000 47.68322 91 LYS A O 1
ATOM 596 N N . PRO A 1 95 ? 16.77368 -17.72018 10.38276 1.000 53.65917 92 PRO A N 1
ATOM 597 C CA . PRO A 1 95 ? 15.47434 -18.39821 10.32296 1.000 52.58429 92 PRO A CA 1
ATOM 598 C C . PRO A 1 95 ? 15.51447 -19.75824 9.63551 1.000 53.90290 92 PRO A C 1
ATOM 599 O O . PRO A 1 95 ? 14.45627 -20.33189 9.36413 1.000 54.45922 92 PRO A O 1
ATOM 603 N N . ASP A 1 96 ? 16.70016 -20.31424 9.39448 1.000 54.61995 93 ASP A N 1
ATOM 604 C CA . ASP A 1 96 ? 16.81745 -21.51798 8.58469 1.000 61.23597 93 ASP A CA 1
ATOM 605 C C . ASP A 1 96 ? 16.58735 -22.80975 9.36567 1.000 63.82416 93 ASP A C 1
ATOM 606 O O . ASP A 1 96 ? 16.21462 -23.82336 8.75500 1.000 54.30586 93 ASP A O 1
ATOM 611 N N . LEU A 1 97 ? 16.78140 -22.79963 10.69002 1.000 50.00306 94 LEU A N 1
ATOM 612 C CA . LEU A 1 97 ? 17.02420 -24.04756 11.40192 1.000 45.11372 94 LEU A CA 1
ATOM 613 C C . LEU A 1 97 ? 15.77229 -24.91619 11.45794 1.000 41.41738 94 LEU A C 1
ATOM 614 O O . LEU A 1 97 ? 14.65539 -24.40935 11.59566 1.000 40.46036 94 LEU A O 1
ATOM 619 N N . PRO A 1 98 ? 15.93881 -26.24287 11.37855 1.000 40.04455 95 PRO A N 1
ATOM 620 C CA . PRO A 1 98 ? 14.78558 -27.14158 11.54153 1.000 39.55171 95 PRO A CA 1
ATOM 621 C C . PRO A 1 98 ? 14.31424 -27.29011 12.98527 1.000 37.49898 95 PRO A C 1
ATOM 622 O O . PRO A 1 98 ? 13.20993 -27.79598 13.21318 1.000 36.54412 95 PRO A O 1
ATOM 626 N N . THR A 1 99 ? 15.12235 -26.91099 13.96524 1.000 36.01789 96 THR A N 1
ATOM 627 C CA . THR A 1 99 ? 14.66043 -26.78324 15.34204 1.000 33.59669 96 THR A CA 1
ATOM 628 C C . THR A 1 99 ? 15.57505 -25.77792 16.02710 1.000 34.13137 96 THR A C 1
ATOM 629 O O . THR A 1 99 ? 16.71568 -25.59082 15.60836 1.000 34.14163 96 THR A O 1
ATOM 633 N N . TYR A 1 100 ? 15.07422 -25.10741 17.06646 1.000 31.06151 97 TYR A N 1
ATOM 634 C CA . TYR A 1 100 ? 15.89722 -24.12859 17.76808 1.000 30.77679 97 TYR A CA 1
ATOM 635 C C . TYR A 1 100 ? 16.31708 -24.62203 19.14757 1.000 31.24983 97 TYR A C 1
ATOM 636 O O . TYR A 1 100 ? 16.84054 -23.83745 19.94630 1.000 28.65980 97 TYR A O 1
ATOM 645 N N . ALA A 1 101 ? 16.15470 -25.92373 19.39321 1.000 28.79567 98 ALA A N 1
ATOM 646 C CA . ALA A 1 101 ? 16.60144 -26.56776 20.62432 1.000 30.57547 98 ALA A CA 1
ATOM 647 C C . ALA A 1 101 ? 18.09801 -26.36463 20.81738 1.000 30.90065 98 ALA A C 1
ATOM 648 O O . ALA A 1 101 ? 18.88430 -26.43053 19.86926 1.000 29.91275 98 ALA A O 1
ATOM 650 N N . ARG A 1 102 ? 18.48990 -26.07541 22.04990 1.000 28.62490 99 ARG A N 1
ATOM 651 C CA . ARG A 1 102 ? 19.89035 -26.07201 22.43298 1.000 29.17912 99 ARG A CA 1
ATOM 652 C C . ARG A 1 102 ? 20.04777 -27.20638 23.43456 1.000 30.74051 99 ARG A C 1
ATOM 653 O O . ARG A 1 102 ? 19.61834 -27.08941 24.58682 1.000 29.78946 99 ARG A O 1
ATOM 661 N N . GLY A 1 103 ? 20.65787 -28.29979 22.98183 1.000 30.11191 100 GLY A N 1
ATOM 662 C CA . GLY A 1 103 ? 20.53734 -29.56154 23.66172 1.000 29.98327 100 GLY A CA 1
ATOM 663 C C . GLY A 1 103 ? 19.54119 -30.40447 22.89987 1.000 29.63322 100 GLY A C 1
ATOM 664 O O . GLY A 1 103 ? 18.33331 -30.17558 22.97341 1.000 30.32813 100 GLY A O 1
ATOM 665 N N . LEU A 1 104 ? 20.03371 -31.38534 22.15366 1.000 28.35155 101 LEU A N 1
ATOM 666 C CA . LEU A 1 104 ? 19.14966 -32.16699 21.28022 1.000 29.69255 101 LEU A CA 1
ATOM 667 C C . LEU A 1 104 ? 19.80688 -33.51717 21.05301 1.000 30.02273 101 LEU A C 1
ATOM 668 O O . LEU A 1 104 ? 20.88484 -33.57393 20.45537 1.000 30.79169 101 LEU A O 1
ATOM 673 N N . PHE A 1 105 ? 19.17484 -34.58649 21.54488 1.000 27.00172 102 PHE A N 1
ATOM 674 C CA . PHE A 1 105 ? 19.69319 -35.93109 21.38750 1.000 29.33670 102 PHE A CA 1
ATOM 675 C C . PHE A 1 105 ? 18.61590 -36.76094 20.70777 1.000 30.82310 102 PHE A C 1
ATOM 676 O O . PHE A 1 105 ? 17.44205 -36.71251 21.09967 1.000 29.84603 102 PHE A O 1
ATOM 684 N N . THR A 1 106 ? 19.00564 -37.51479 19.69163 1.000 30.50098 103 THR A N 1
ATOM 685 C CA . THR A 1 106 ? 18.09876 -38.45008 19.04908 1.000 31.42106 103 THR A CA 1
ATOM 686 C C . THR A 1 106 ? 18.57861 -39.88593 19.25615 1.000 33.89503 103 THR A C 1
ATOM 687 O O . THR A 1 106 ? 19.73922 -40.14527 19.57745 1.000 33.62802 103 THR A O 1
ATOM 691 N N . THR A 1 107 ? 17.65571 -40.82350 19.07425 1.000 32.46185 104 THR A N 1
ATOM 692 C CA . THR A 1 107 ? 17.92549 -42.23066 19.30776 1.000 36.14582 104 THR A CA 1
ATOM 693 C C . THR A 1 107 ? 17.05483 -43.04487 18.36216 1.000 38.53688 104 THR A C 1
ATOM 694 O O . THR A 1 107 ? 16.32579 -42.50256 17.51437 1.000 38.59210 104 THR A O 1
ATOM 698 N N . ARG A 1 108 ? 17.16368 -44.35579 18.48148 1.000 39.20522 105 ARG A N 1
ATOM 699 C CA . ARG A 1 108 ? 16.30293 -45.26685 17.74340 1.000 43.75597 105 ARG A CA 1
ATOM 700 C C . ARG A 1 108 ? 15.71155 -46.29403 18.69967 1.000 45.97849 105 ARG A C 1
ATOM 701 O O . ARG A 1 108 ? 16.38853 -46.76006 19.61999 1.000 45.91854 105 ARG A O 1
ATOM 709 N N . THR A 1 109 ? 14.43583 -46.60977 18.50196 1.000 49.02734 106 THR A N 1
ATOM 710 C CA . THR A 1 109 ? 13.79058 -47.61920 19.33191 1.000 54.21956 106 THR A CA 1
ATOM 711 C C . THR A 1 109 ? 14.31795 -49.01117 18.98162 1.000 59.35819 106 THR A C 1
ATOM 712 O O . THR A 1 109 ? 15.09766 -49.19997 18.03649 1.000 54.52962 106 THR A O 1
ATOM 716 N N . GLN A 1 110 ? 13.88723 -50.00044 19.77433 1.000 68.37082 107 GLN A N 1
ATOM 717 C CA . GLN A 1 110 ? 14.29980 -51.38088 19.54122 1.000 67.93382 107 GLN A CA 1
ATOM 718 C C . GLN A 1 110 ? 13.87053 -51.86995 18.16848 1.000 66.47455 107 GLN A C 1
ATOM 719 O O . GLN A 1 110 ? 14.49474 -52.77932 17.61516 1.000 65.28528 107 GLN A O 1
ATOM 725 N N . HIS A 1 111 ? 12.83056 -51.26425 17.60932 1.000 64.85421 108 HIS A N 1
ATOM 726 C CA . HIS A 1 111 ? 12.25021 -51.63236 16.33602 1.000 64.53901 108 HIS A CA 1
ATOM 727 C C . HIS A 1 111 ? 12.62444 -50.64970 15.24576 1.000 60.28855 108 HIS A C 1
ATOM 728 O O . HIS A 1 111 ? 12.02851 -50.67788 14.16977 1.000 59.91572 108 HIS A O 1
ATOM 735 N N . GLY A 1 112 ? 13.59685 -49.77361 15.51124 1.000 57.12033 109 GLY A N 1
ATOM 736 C CA . GLY A 1 112 ? 14.21390 -48.95271 14.49120 1.000 54.35572 109 GLY A CA 1
ATOM 737 C C . GLY A 1 112 ? 13.56625 -47.61122 14.21990 1.000 52.51517 109 GLY A C 1
ATOM 738 O O . GLY A 1 112 ? 13.92701 -46.96691 13.23062 1.000 52.42947 109 GLY A O 1
ATOM 739 N N . VAL A 1 113 ? 12.64733 -47.16225 15.06620 1.000 51.24004 110 VAL A N 1
ATOM 740 C CA . VAL A 1 113 ? 11.98958 -45.86535 14.88095 1.000 50.59057 110 VAL A CA 1
ATOM 741 C C . VAL A 1 113 ? 12.90036 -44.76155 15.41670 1.000 47.19171 110 VAL A C 1
ATOM 742 O O . VAL A 1 113 ? 13.33232 -44.84369 16.56841 1.000 46.60625 110 VAL A O 1
ATOM 746 N N . PRO A 1 114 ? 13.21466 -43.74414 14.61776 1.000 45.89751 111 PRO A N 1
ATOM 747 C CA . PRO A 1 114 ? 13.95678 -42.58376 15.13921 1.000 43.07763 111 PRO A CA 1
ATOM 748 C C . PRO A 1 114 ? 13.09595 -41.76966 16.09238 1.000 42.22259 111 PRO A C 1
ATOM 749 O O . PRO A 1 114 ? 11.91976 -41.51959 15.82612 1.000 41.25605 111 PRO A O 1
ATOM 753 N N . GLU A 1 115 ? 13.69135 -41.36987 17.21469 1.000 36.38661 112 GLU A N 1
ATOM 754 C CA . GLU A 1 115 ? 12.98816 -40.61646 18.25161 1.000 38.30823 112 GLU A CA 1
ATOM 755 C C . GLU A 1 115 ? 13.86909 -39.49595 18.76362 1.000 35.01772 112 GLU A C 1
ATOM 756 O O . GLU A 1 115 ? 15.09350 -39.62835 18.78336 1.000 32.75413 112 GLU A O 1
ATOM 762 N N . ILE A 1 116 ? 13.23155 -38.40709 19.21310 1.000 32.69778 113 ILE A N 1
ATOM 763 C CA . ILE A 1 116 ? 13.90735 -37.39328 20.01194 1.000 31.93317 113 ILE A CA 1
ATOM 764 C C . ILE A 1 116 ? 13.95847 -37.91930 21.44592 1.000 31.49596 113 ILE A C 1
ATOM 765 O O . ILE A 1 116 ? 12.91756 -38.20817 22.05233 1.000 30.50510 113 ILE A O 1
ATOM 770 N N . ALA A 1 117 ? 15.16265 -38.10381 21.95937 1.000 31.83780 114 ALA A N 1
ATOM 771 C CA . ALA A 1 117 ? 15.35064 -38.57055 23.33154 1.000 30.02411 114 ALA A CA 1
ATOM 772 C C . ALA A 1 117 ? 15.47065 -37.41237 24.33888 1.000 30.04951 114 ALA A C 1
ATOM 773 O O . ALA A 1 117 ? 15.06977 -37.56065 25.50978 1.000 29.75928 114 ALA A O 1
ATOM 775 N N . VAL A 1 118 ? 16.03901 -36.28082 23.92693 1.000 29.72663 115 VAL A N 1
ATOM 776 C CA . VAL A 1 118 ? 16.28130 -35.12262 24.80248 1.000 29.09811 115 VAL A CA 1
ATOM 777 C C . VAL A 1 118 ? 16.03889 -33.87581 23.97575 1.000 30.81254 115 VAL A C 1
ATOM 778 O O . VAL A 1 118 ? 16.61028 -33.73529 22.88545 1.000 30.12891 115 VAL A O 1
ATOM 782 N N . ARG A 1 119 ? 15.21520 -32.96804 24.49364 1.000 27.54749 116 ARG A N 1
ATOM 783 C CA . ARG A 1 119 ? 14.91081 -31.70824 23.81447 1.000 28.57660 116 ARG A CA 1
ATOM 784 C C . ARG A 1 119 ? 15.08313 -30.55737 24.80055 1.000 30.35222 116 ARG A C 1
ATOM 785 O O . ARG A 1 119 ? 14.22732 -30.32905 25.66449 1.000 29.07180 116 ARG A O 1
ATOM 793 N N . GLY A 1 120 ? 16.18690 -29.82523 24.67548 1.000 27.15626 117 GLY A N 1
ATOM 794 C CA . GLY A 1 120 ? 16.43866 -28.70202 25.55547 1.000 27.50389 117 GLY A CA 1
ATOM 795 C C . GLY A 1 120 ? 15.53697 -27.53170 25.23022 1.000 27.61074 117 GLY A C 1
ATOM 796 O O . GLY A 1 120 ? 14.71256 -27.56924 24.32486 1.000 28.51513 117 GLY A O 1
ATOM 797 N N . TYR A 1 121 ? 15.66048 -26.47656 26.02665 1.000 25.81319 118 TYR A N 1
ATOM 798 C CA . TYR A 1 121 ? 14.98225 -25.23799 25.67594 1.000 27.35854 118 TYR A CA 1
ATOM 799 C C . TYR A 1 121 ? 15.45689 -24.73899 24.30666 1.000 27.59700 118 TYR A C 1
ATOM 800 O O . TYR A 1 121 ? 16.57216 -25.04180 23.87151 1.000 28.79648 118 TYR A O 1
ATOM 809 N N . ASP A 1 122 ? 14.61531 -23.93193 23.64762 1.000 27.80765 119 ASP A N 1
ATOM 810 C CA . ASP A 1 122 ? 15.13437 -23.10394 22.55157 1.000 29.49599 119 ASP A CA 1
ATOM 811 C C . ASP A 1 122 ? 16.24782 -22.21005 23.06846 1.000 29.27982 119 ASP A C 1
ATOM 812 O O . ASP A 1 122 ? 16.21207 -21.74137 24.21034 1.000 27.90590 119 ASP A O 1
ATOM 817 N N . LYS A 1 123 ? 17.25671 -21.97745 22.23043 1.000 29.55789 120 LYS A N 1
ATOM 818 C CA . LYS A 1 123 ? 18.24914 -20.97832 22.57682 1.000 30.70133 120 LYS A CA 1
ATOM 819 C C . LYS A 1 123 ? 17.55241 -19.65208 22.87513 1.000 30.10245 120 LYS A C 1
ATOM 820 O O . LYS A 1 123 ? 16.66786 -19.23786 22.12894 1.000 28.61219 120 LYS A O 1
ATOM 826 N N . PHE A 1 124 ? 17.91592 -19.00830 23.98568 1.000 28.42016 121 PHE A N 1
ATOM 827 C CA . PHE A 1 124 ? 17.28643 -17.74784 24.36441 1.000 30.18697 121 PHE A CA 1
ATOM 828 C C . PHE A 1 124 ? 18.35767 -16.77014 24.83710 1.000 32.39448 121 PHE A C 1
ATOM 829 O O . PHE A 1 124 ? 19.49942 -17.16339 25.10700 1.000 31.46312 121 PHE A O 1
ATOM 837 N N . PHE A 1 125 ? 17.97961 -15.47528 24.90428 1.000 29.98550 122 PHE A N 1
ATOM 838 C CA . PHE A 1 125 ? 18.92546 -14.36112 24.92747 1.000 32.04266 122 PHE A CA 1
ATOM 839 C C . PHE A 1 125 ? 18.60312 -13.34328 26.02713 1.000 30.50644 122 PHE A C 1
ATOM 840 O O . PHE A 1 125 ? 17.46656 -13.23405 26.47559 1.000 29.99059 122 PHE A O 1
ATOM 848 N N . ASN A 1 126 ? 19.63581 -12.59896 26.45378 1.000 30.34429 123 ASN A N 1
ATOM 849 C CA . ASN A 1 126 ? 19.50573 -11.50067 27.41250 1.000 34.83152 123 ASN A CA 1
ATOM 850 C C . ASN A 1 126 ? 18.80118 -10.31609 26.75225 1.000 33.76843 123 ASN A C 1
ATOM 851 O O . ASN A 1 126 ? 18.82850 -10.15084 25.52663 1.000 30.59923 123 ASN A O 1
ATOM 856 N N . ILE A 1 127 ? 18.19132 -9.46594 27.59263 1.000 33.25067 124 ILE A N 1
ATOM 857 C CA . ILE A 1 127 ? 17.66883 -8.18427 27.11955 1.000 33.11988 124 ILE A CA 1
ATOM 858 C C . ILE A 1 127 ? 18.70823 -7.50785 26.24169 1.000 35.27554 124 ILE A C 1
ATOM 859 O O . ILE A 1 127 ? 19.90382 -7.52423 26.55022 1.000 32.83948 124 ILE A O 1
ATOM 864 N N . ASP A 1 128 ? 18.25674 -6.95818 25.11026 1.000 34.89326 125 ASP A N 1
ATOM 865 C CA . ASP A 1 128 ? 19.08610 -6.18006 24.17724 1.000 36.71274 125 ASP A CA 1
ATOM 866 C C . ASP A 1 128 ? 20.18417 -7.00528 23.51740 1.000 38.14636 125 ASP A C 1
ATOM 867 O O . ASP A 1 128 ? 21.13114 -6.45287 22.95729 1.000 40.00419 125 ASP A O 1
ATOM 872 N N . GLU A 1 129 ? 20.10503 -8.32466 23.55797 1.000 37.51971 126 GLU A N 1
ATOM 873 C CA . GLU A 1 129 ? 21.07026 -9.10889 22.81237 1.000 37.08117 126 GLU A CA 1
ATOM 874 C C . GLU A 1 129 ? 20.64357 -9.33151 21.36700 1.000 39.56240 126 GLU A C 1
ATOM 875 O O . GLU A 1 129 ? 21.50192 -9.50274 20.50177 1.000 37.38210 126 GLU A O 1
ATOM 881 N N . THR A 1 130 ? 19.33853 -9.32174 21.10023 1.000 35.91255 127 THR A N 1
ATOM 882 C CA . THR A 1 130 ? 18.74884 -9.58213 19.79143 1.000 38.72306 127 THR A CA 1
ATOM 883 C C . THR A 1 130 ? 17.61607 -8.58252 19.57715 1.000 37.50178 127 THR A C 1
ATOM 884 O O . THR A 1 130 ? 17.16763 -7.91166 20.51622 1.000 34.72290 127 THR A O 1
ATOM 888 N N . ARG A 1 131 ? 17.12734 -8.52182 18.33340 1.000 38.94128 128 ARG A N 1
ATOM 889 C CA . ARG A 1 131 ? 15.93912 -7.73509 18.01286 1.000 39.23077 128 ARG A CA 1
ATOM 890 C C . ARG A 1 131 ? 14.74083 -8.17052 18.85328 1.000 38.16790 128 ARG A C 1
ATOM 891 O O . ARG A 1 131 ? 13.98569 -7.33692 19.35824 1.000 37.47402 128 ARG A O 1
ATOM 899 N N . ASP A 1 132 ? 14.54441 -9.47769 19.00942 1.000 36.87492 129 ASP A N 1
ATOM 900 C CA . ASP A 1 132 ? 13.39611 -9.95414 19.76694 1.000 38.80489 129 ASP A CA 1
ATOM 901 C C . ASP A 1 132 ? 13.49431 -9.66030 21.25461 1.000 35.93921 129 ASP A C 1
ATOM 902 O O . ASP A 1 132 ? 12.45587 -9.60580 21.91933 1.000 35.73493 129 ASP A O 1
ATOM 907 N N . THR A 1 133 ? 14.69533 -9.49555 21.81321 1.000 35.16819 130 THR A N 1
ATOM 908 C CA . THR A 1 133 ? 14.79611 -9.23822 23.25254 1.000 33.84526 130 THR A CA 1
ATOM 909 C C . THR A 1 133 ? 15.08560 -7.77201 23.56882 1.000 34.54704 130 THR A C 1
ATOM 910 O O . THR A 1 133 ? 15.55793 -7.45707 24.66909 1.000 33.17227 130 THR A O 1
ATOM 914 N N . ALA A 1 134 ? 14.78703 -6.86594 22.64764 1.000 33.99819 131 ALA A N 1
ATOM 915 C CA . ALA A 1 134 ? 14.67736 -5.46068 23.01220 1.000 35.08572 131 ALA A CA 1
ATOM 916 C C . ALA A 1 134 ? 13.38899 -5.25982 23.80519 1.000 34.83023 131 ALA A C 1
ATOM 917 O O . ALA A 1 134 ? 12.37751 -5.91404 23.53692 1.000 33.21768 131 ALA A O 1
ATOM 919 N N . TRP A 1 135 ? 13.42154 -4.39038 24.82898 1.000 34.58754 132 TRP A N 1
ATOM 920 C CA . TRP A 1 135 ? 12.17943 -4.15369 25.57859 1.000 35.30372 132 TRP A CA 1
ATOM 921 C C . TRP A 1 135 ? 11.07905 -3.65469 24.65572 1.000 36.00505 132 TRP A C 1
ATOM 922 O O . TRP A 1 135 ? 9.90187 -3.98280 24.84668 1.000 36.36894 132 TRP A O 1
ATOM 933 N N . SER A 1 136 ? 11.43823 -2.82056 23.66971 1.000 35.21701 133 SER A N 1
ATOM 934 C CA . SER A 1 136 ? 10.42196 -2.29555 22.75908 1.000 38.40987 133 SER A CA 1
ATOM 935 C C . SER A 1 136 ? 9.74599 -3.42636 21.97988 1.000 39.74753 133 SER A C 1
ATOM 936 O O . SER A 1 136 ? 8.54631 -3.35664 21.70541 1.000 42.17611 133 SER A O 1
ATOM 939 N N . ALA A 1 137 ? 10.49385 -4.47765 21.62951 1.000 36.27781 134 ALA A N 1
ATOM 940 C CA . ALA A 1 137 ? 9.89073 -5.60238 20.92862 1.000 38.90396 134 ALA A CA 1
ATOM 941 C C . ALA A 1 137 ? 9.13730 -6.51469 21.88919 1.000 38.85216 134 ALA A C 1
ATOM 942 O O . ALA A 1 137 ? 8.04756 -6.99982 21.56444 1.000 39.61747 134 ALA A O 1
ATOM 944 N N . ILE A 1 138 ? 9.69201 -6.74752 23.07927 1.000 34.62055 135 ILE A N 1
ATOM 945 C CA . ILE A 1 138 ? 8.98108 -7.56708 24.06297 1.000 36.95921 135 ILE A CA 1
ATOM 946 C C . ILE A 1 138 ? 7.61159 -6.96747 24.37711 1.000 38.37274 135 ILE A C 1
ATOM 947 O O . ILE A 1 138 ? 6.59820 -7.67498 24.40751 1.000 38.45969 135 ILE A O 1
ATOM 952 N N . ARG A 1 139 ? 7.55441 -5.64941 24.56925 1.000 39.38772 136 ARG A N 1
ATOM 953 C CA . ARG A 1 139 ? 6.30086 -4.99172 24.93314 1.000 42.89368 136 ARG A CA 1
ATOM 954 C C . ARG A 1 139 ? 5.22649 -5.17088 23.86794 1.000 44.54326 136 ARG A C 1
ATOM 955 O O . ARG A 1 139 ? 4.03682 -5.27453 24.19636 1.000 46.88217 136 ARG A O 1
ATOM 963 N N . GLU A 1 140 ? 5.62560 -5.21077 22.59557 1.000 45.59699 137 GLU A N 1
ATOM 964 C CA . GLU A 1 140 ? 4.70234 -5.26297 21.46309 1.000 48.22484 137 GLU A CA 1
ATOM 965 C C . GLU A 1 140 ? 4.23385 -6.68372 21.17368 1.000 47.57429 137 GLU A C 1
ATOM 966 O O . GLU A 1 140 ? 3.10197 -6.88707 20.72984 1.000 49.81129 137 GLU A O 1
ATOM 972 N N . ARG A 1 141 ? 5.12861 -7.66528 21.31103 1.000 44.35990 138 ARG A N 1
ATOM 973 C CA . ARG A 1 141 ? 4.93978 -8.96433 20.68878 1.000 44.89730 138 ARG A CA 1
ATOM 974 C C . ARG A 1 141 ? 4.74539 -10.09970 21.68139 1.000 41.48369 138 ARG A C 1
ATOM 975 O O . ARG A 1 141 ? 4.52922 -11.22985 21.25337 1.000 42.48653 138 ARG A O 1
ATOM 983 N N . THR A 1 142 ? 4.82492 -9.85201 22.98399 1.000 39.24251 139 THR A N 1
ATOM 984 C CA . THR A 1 142 ? 4.60748 -10.93904 23.92724 1.000 38.48409 139 THR A CA 1
ATOM 985 C C . THR A 1 142 ? 3.30130 -10.72857 24.67237 1.000 39.76501 139 THR A C 1
ATOM 986 O O . THR A 1 142 ? 2.77835 -9.61751 24.73327 1.000 40.54135 139 THR A O 1
ATOM 990 N N . LYS A 1 143 ? 2.76405 -11.81685 25.23008 1.000 38.93176 140 LYS A N 1
ATOM 991 C CA . LYS A 1 143 ? 1.67794 -11.70597 26.18505 1.000 41.61759 140 LYS A CA 1
ATOM 992 C C . LYS A 1 143 ? 2.01864 -12.49046 27.44547 1.000 39.95126 140 LYS A C 1
ATOM 993 O O . LYS A 1 143 ? 2.77019 -13.46736 27.40687 1.000 38.71002 140 LYS A O 1
ATOM 999 N N . GLY A 1 144 ? 1.45597 -12.04142 28.55919 1.000 40.62393 141 GLY A N 1
ATOM 1000 C CA . GLY A 1 144 ? 1.62045 -12.69361 29.83085 1.000 40.00540 141 GLY A CA 1
ATOM 1001 C C . GLY A 1 144 ? 0.47062 -13.61815 30.20309 1.000 41.82351 141 GLY A C 1
ATOM 1002 O O . GLY A 1 144 ? -0.31697 -14.03525 29.35429 1.000 43.57785 141 GLY A O 1
ATOM 1003 N N . PRO A 1 145 ? 0.34822 -13.95581 31.50014 1.000 42.48664 142 PRO A N 1
ATOM 1004 C CA . PRO A 1 145 ? 1.18497 -13.51112 32.62750 1.000 41.37774 142 PRO A CA 1
ATOM 1005 C C . PRO A 1 145 ? 2.62778 -13.98743 32.47037 1.000 38.34252 142 PRO A C 1
ATOM 1006 O O . PRO A 1 145 ? 2.89415 -15.05110 31.92794 1.000 40.30471 142 PRO A O 1
ATOM 1010 N N . TYR A 1 146 ? 3.55643 -13.18346 32.94901 1.000 36.31522 143 TYR A N 1
ATOM 1011 C CA . TYR A 1 146 ? 4.97179 -13.44719 32.79200 1.000 35.82041 143 TYR A CA 1
ATOM 1012 C C . TYR A 1 146 ? 5.45510 -14.27678 33.97305 1.000 33.49298 143 TYR A C 1
ATOM 1013 O O . TYR A 1 146 ? 5.19916 -13.92528 35.12624 1.000 34.33667 143 TYR A O 1
ATOM 1022 N N . GLU A 1 147 ? 6.11552 -15.38437 33.68566 1.000 33.09184 144 GLU A N 1
ATOM 1023 C CA . GLU A 1 147 ? 6.73428 -16.20787 34.72014 1.000 32.95206 144 GLU A CA 1
ATOM 1024 C C . GLU A 1 147 ? 8.16973 -15.76448 34.90576 1.000 33.68339 144 GLU A C 1
ATOM 1025 O O . GLU A 1 147 ? 8.96818 -15.91549 33.98973 1.000 33.00561 144 GLU A O 1
ATOM 1031 N N . LEU A 1 148 ? 8.50950 -15.23810 36.08644 1.000 31.46732 145 LEU A N 1
ATOM 1032 C CA . LEU A 1 148 ? 9.89700 -14.88574 36.38497 1.000 32.84404 145 LEU A CA 1
ATOM 1033 C C . LEU A 1 148 ? 10.47300 -16.03998 37.19031 1.000 33.13358 145 LEU A C 1
ATOM 1034 O O . LEU A 1 148 ? 10.04892 -16.27033 38.32491 1.000 31.46148 145 LEU A O 1
ATOM 1039 N N . THR A 1 149 ? 11.40856 -16.78943 36.60218 1.000 30.53180 146 THR A N 1
ATOM 1040 C CA . THR A 1 149 ? 11.98671 -17.94179 37.27785 1.000 31.57101 146 THR A CA 1
ATOM 1041 C C . THR A 1 149 ? 13.40120 -17.60173 37.72606 1.000 31.65195 146 THR A C 1
ATOM 1042 O O . THR A 1 149 ? 14.15398 -16.95198 36.99666 1.000 29.95930 146 THR A O 1
ATOM 1046 N N . LEU A 1 150 ? 13.74105 -17.96821 38.96223 1.000 32.01912 147 LEU A N 1
ATOM 1047 C CA . LEU A 1 150 ? 15.09402 -17.73313 39.44982 1.000 31.47505 147 LEU A CA 1
ATOM 1048 C C . LEU A 1 150 ? 16.08538 -18.52699 38.61321 1.000 32.31724 147 LEU A C 1
ATOM 1049 O O . LEU A 1 150 ? 15.87842 -19.71643 38.33255 1.000 32.12148 147 LEU A O 1
ATOM 1054 N N . LYS A 1 151 ? 17.15388 -17.84914 38.20501 1.000 31.87318 148 LYS A N 1
ATOM 1055 C CA . LYS A 1 151 ? 18.21473 -18.44601 37.39733 1.000 31.73915 148 LYS A CA 1
ATOM 1056 C C . LYS A 1 151 ? 19.30181 -18.93979 38.33901 1.000 33.78872 148 LYS A C 1
ATOM 1057 O O . LYS A 1 151 ? 20.22575 -18.21004 38.68073 1.000 34.54176 148 LYS A O 1
ATOM 1063 N N . GLU A 1 152 ? 19.17666 -20.18671 38.79078 1.000 32.68387 149 GLU A N 1
ATOM 1064 C CA . GLU A 1 152 ? 20.22322 -20.78831 39.61293 1.000 34.12728 149 GLU A CA 1
ATOM 1065 C C . GLU A 1 152 ? 21.40914 -21.12382 38.71258 1.000 34.77734 149 GLU A C 1
ATOM 1066 O O . GLU A 1 152 ? 21.22906 -21.54525 37.58214 1.000 35.48671 149 GLU A O 1
ATOM 1072 N N . ASN A 1 153 ? 22.62622 -20.96715 39.19946 1.000 35.15776 150 ASN A N 1
ATOM 1073 C CA . ASN A 1 153 ? 23.76542 -21.07654 38.28757 1.000 36.84642 150 ASN A CA 1
ATOM 1074 C C . ASN A 1 153 ? 24.60863 -22.28330 38.67706 1.000 35.58865 150 ASN A C 1
ATOM 1075 O O . ASN A 1 153 ? 25.37368 -22.22795 39.64473 1.000 33.17919 150 ASN A O 1
ATOM 1080 N N . GLY A 1 154 ? 24.50127 -23.34753 37.89146 1.000 33.46550 151 GLY A N 1
ATOM 1081 C CA . GLY A 1 154 ? 25.32876 -24.53770 38.03292 1.000 32.73594 151 GLY A CA 1
ATOM 1082 C C . GLY A 1 154 ? 25.58906 -25.05405 36.63026 1.000 34.79156 151 GLY A C 1
ATOM 1083 O O . GLY A 1 154 ? 26.00020 -24.27963 35.76713 1.000 34.65184 151 GLY A O 1
ATOM 1084 N N . CYS A 1 155 ? 25.32541 -26.32787 36.35203 1.000 30.22648 152 CYS A N 1
ATOM 1085 C CA . CYS A 1 155 ? 25.29898 -26.75355 34.95986 1.000 32.23370 152 CYS A CA 1
ATOM 1086 C C . CYS A 1 155 ? 23.94710 -27.38045 34.64903 1.000 31.17357 152 CYS A C 1
ATOM 1087 O O . CYS A 1 155 ? 23.30120 -27.97014 35.51713 1.000 29.70425 152 CYS A O 1
ATOM 1090 N N . ILE A 1 156 ? 23.54715 -27.31632 33.39220 1.000 29.83356 153 ILE A N 1
ATOM 1091 C CA . ILE A 1 156 ? 22.25654 -27.88521 33.00918 1.000 27.45756 153 ILE A CA 1
ATOM 1092 C C . ILE A 1 156 ? 22.35595 -29.40649 32.93778 1.000 29.52702 153 ILE A C 1
ATOM 1093 O O . ILE A 1 156 ? 23.38846 -29.99087 32.55999 1.000 28.29565 153 ILE A O 1
ATOM 1098 N N . ILE A 1 157 ? 21.26952 -30.06221 33.33180 1.000 29.42812 154 ILE A N 1
ATOM 1099 C CA . ILE A 1 157 ? 21.14307 -31.50812 33.27346 1.000 29.92588 154 ILE A CA 1
ATOM 1100 C C . ILE A 1 157 ? 19.81959 -31.81488 32.57716 1.000 28.07521 154 ILE A C 1
ATOM 1101 O O . ILE A 1 157 ? 18.78448 -31.24182 32.93331 1.000 29.61608 154 ILE A O 1
ATOM 1106 N N . PHE A 1 158 ? 19.84942 -32.71240 31.59048 1.000 28.62483 155 PHE A N 1
ATOM 1107 C CA . PHE A 1 158 ? 18.63088 -33.16252 30.93284 1.000 27.89544 155 PHE A CA 1
ATOM 1108 C C . PHE A 1 158 ? 18.32230 -34.58397 31.38492 1.000 28.87428 155 PHE A C 1
ATOM 1109 O O . PHE A 1 158 ? 19.22266 -35.41460 31.45226 1.000 28.40229 155 PHE A O 1
ATOM 1117 N N . ILE A 1 159 ? 17.04928 -34.88790 31.60656 1.000 30.04119 156 ILE A N 1
ATOM 1118 C CA . ILE A 1 159 ? 16.63445 -36.21063 32.08458 1.000 29.37935 156 ILE A CA 1
ATOM 1119 C C . ILE A 1 159 ? 15.43331 -36.66071 31.26723 1.000 29.61036 156 ILE A C 1
ATOM 1120 O O . ILE A 1 159 ? 14.44434 -35.92940 31.17798 1.000 29.29948 156 ILE A O 1
ATOM 1125 N N . SER A 1 160 ? 15.49842 -37.86295 30.69663 1.000 28.64269 157 SER A N 1
ATOM 1126 C CA . SER A 1 160 ? 14.35236 -38.40343 29.96142 1.000 28.49012 157 SER A CA 1
ATOM 1127 C C . SER A 1 160 ? 14.36083 -39.92309 30.06642 1.000 30.21568 157 SER A C 1
ATOM 1128 O O . SER A 1 160 ? 15.29291 -40.52109 30.60689 1.000 33.13026 157 SER A O 1
ATOM 1131 N N . GLY A 1 161 ? 13.31025 -40.55871 29.56317 1.000 31.31885 158 GLY A N 1
ATOM 1132 C CA . GLY A 1 161 ? 13.19372 -42.01378 29.60504 1.000 32.63641 158 GLY A CA 1
ATOM 1133 C C . GLY A 1 161 ? 13.27370 -42.62804 28.21432 1.000 35.10891 158 GLY A C 1
ATOM 1134 O O . GLY A 1 161 ? 12.57648 -42.19051 27.29715 1.000 31.29942 158 GLY A O 1
ATOM 1135 N N . LEU A 1 162 ? 14.11058 -43.65620 28.07693 1.000 35.45743 159 LEU A N 1
ATOM 1136 C CA . LEU A 1 162 ? 14.18207 -44.34397 26.79123 1.000 35.48646 159 LEU A CA 1
ATOM 1137 C C . LEU A 1 162 ? 13.16252 -45.48063 26.72984 1.000 37.41627 159 LEU A C 1
ATOM 1138 O O . LEU A 1 162 ? 12.56457 -45.88439 27.73273 1.000 37.11309 159 LEU A O 1
ATOM 1143 N N . GLU A 1 163 ? 12.96807 -46.00357 25.51950 1.000 35.80827 160 GLU A N 1
ATOM 1144 C CA . GLU A 1 163 ? 11.99053 -47.07227 25.32334 1.000 41.51137 160 GLU A CA 1
ATOM 1145 C C . GLU A 1 163 ? 12.31825 -48.32956 26.14986 1.000 40.97336 160 GLU A C 1
ATOM 1146 O O . GLU A 1 163 ? 11.40450 -49.00821 26.63117 1.000 40.93193 160 GLU A O 1
ATOM 1152 N N . ASP A 1 164 ? 13.59945 -48.65223 26.34857 1.000 40.49837 161 ASP A N 1
ATOM 1153 C CA . ASP A 1 164 ? 13.94183 -49.83463 27.13890 1.000 40.53540 161 ASP A CA 1
ATOM 1154 C C . ASP A 1 164 ? 13.91257 -49.57103 28.64759 1.000 40.54323 161 ASP A C 1
ATOM 1155 O O . ASP A 1 164 ? 14.32532 -50.43656 29.42196 1.000 39.80399 161 ASP A O 1
ATOM 1160 N N . GLY A 1 165 ? 13.42354 -48.41440 29.07717 1.000 39.93954 162 GLY A N 1
ATOM 1161 C CA . GLY A 1 165 ? 13.28904 -48.12032 30.48361 1.000 40.51034 162 GLY A CA 1
ATOM 1162 C C . GLY A 1 165 ? 14.48942 -47.44580 31.08894 1.000 37.67646 162 GLY A C 1
ATOM 1163 O O . GLY A 1 165 ? 14.47682 -47.15321 32.29715 1.000 38.30469 162 GLY A O 1
ATOM 1164 N N . THR A 1 166 ? 15.52200 -47.19259 30.29619 1.000 36.72348 163 THR A N 1
ATOM 1165 C CA . THR A 1 166 ? 16.69033 -46.46842 30.77205 1.000 36.46836 163 THR A CA 1
ATOM 1166 C C . THR A 1 166 ? 16.31944 -45.04105 31.11338 1.000 36.12546 163 THR A C 1
ATOM 1167 O O . THR A 1 166 ? 15.66008 -44.35737 30.31400 1.000 34.65896 163 THR A O 1
ATOM 1171 N N . LEU A 1 167 ? 16.77404 -44.57948 32.29339 1.000 33.08318 164 LEU A N 1
ATOM 1172 C CA . LEU A 1 167 ? 16.76062 -43.15974 32.62221 1.000 34.47178 164 LEU A CA 1
ATOM 1173 C C . LEU A 1 167 ? 17.99718 -42.52895 31.99126 1.000 34.33202 164 LEU A C 1
ATOM 1174 O O . LEU A 1 167 ? 19.12582 -42.77591 32.43078 1.000 35.66272 164 LEU A O 1
ATOM 1179 N N . LEU A 1 168 ? 17.80513 -41.72865 30.94765 1.000 31.99416 165 LEU A N 1
ATOM 1180 C CA . LEU A 1 168 ? 18.92459 -41.08514 30.27935 1.000 30.41073 165 LEU A CA 1
ATOM 1181 C C . LEU A 1 168 ? 19.21782 -39.76048 30.96715 1.000 31.60578 165 LEU A C 1
ATOM 1182 O O . LEU A 1 168 ? 18.30007 -38.97246 31.19432 1.000 28.53722 165 LEU A O 1
ATOM 1187 N N . VAL A 1 169 ? 20.47975 -39.54081 31.34338 1.000 30.09633 166 VAL A N 1
ATOM 1188 C CA . VAL A 1 169 ? 20.89890 -38.30184 31.97648 1.000 30.68741 166 VAL A CA 1
ATOM 1189 C C . VAL A 1 169 ? 22.04032 -37.71144 31.15721 1.000 30.35606 166 VAL A C 1
ATOM 1190 O O . VAL A 1 169 ? 23.05257 -38.39084 30.91412 1.000 31.32530 166 VAL A O 1
ATOM 1194 N N . CYS A 1 170 ? 21.86658 -36.45033 30.72212 1.000 30.52476 167 CYS A N 1
ATOM 1195 C CA . CYS A 1 170 ? 22.81019 -35.73565 29.86331 1.000 29.97186 167 CYS A CA 1
ATOM 1196 C C . CYS A 1 170 ? 23.14090 -34.37685 30.46916 1.000 30.42599 167 CYS A C 1
ATOM 1197 O O . CYS A 1 170 ? 22.31845 -33.77309 31.16768 1.000 30.44363 167 CYS A O 1
ATOM 1200 N N . SER A 1 171 ? 24.32379 -33.86197 30.10807 1.000 29.59339 168 SER A N 1
ATOM 1201 C CA . SER A 1 171 ? 24.67720 -32.46198 30.31609 1.000 29.61155 168 SER A CA 1
ATOM 1202 C C . SER A 1 171 ? 24.28238 -31.73059 29.03133 1.000 31.74037 168 SER A C 1
ATOM 1203 O O . SER A 1 171 ? 23.57084 -32.30340 28.20547 1.000 31.08030 168 SER A O 1
ATOM 1206 N N . LYS A 1 172 ? 24.72320 -30.47910 28.81434 1.000 29.73414 169 LYS A N 1
ATOM 1207 C CA . LYS A 1 172 ? 24.11740 -29.72659 27.71273 1.000 33.67643 169 LYS A CA 1
ATOM 1208 C C . LYS A 1 172 ? 24.30868 -30.44535 26.38429 1.000 32.51508 169 LYS A C 1
ATOM 1209 O O . LYS A 1 172 ? 23.40237 -30.44789 25.55082 1.000 33.97671 169 LYS A O 1
ATOM 1215 N N . HIS A 1 173 ? 25.46479 -31.09783 26.18200 1.000 32.24794 170 HIS A N 1
ATOM 1216 C CA . HIS A 1 173 ? 25.68715 -31.74011 24.89085 1.000 34.44307 170 HIS A CA 1
ATOM 1217 C C . HIS A 1 173 ? 26.28061 -33.13571 25.01167 1.000 35.11041 170 HIS A C 1
ATOM 1218 O O . HIS A 1 173 ? 26.62774 -33.74428 23.98589 1.000 34.72255 170 HIS A O 1
ATOM 1225 N N . SER A 1 174 ? 26.38801 -33.69051 26.20825 1.000 33.54797 171 SER A N 1
ATOM 1226 C CA . SER A 1 174 ? 27.12719 -34.92639 26.31894 1.000 36.10786 171 SER A CA 1
ATOM 1227 C C . SER A 1 174 ? 26.37675 -35.87708 27.24289 1.000 35.75320 171 SER A C 1
ATOM 1228 O O . SER A 1 174 ? 25.41663 -35.49986 27.91717 1.000 32.51192 171 SER A O 1
ATOM 1231 N N . THR A 1 175 ? 26.81283 -37.12944 27.26625 1.000 34.96000 172 THR A N 1
ATOM 1232 C CA . THR A 1 175 ? 26.31454 -38.02993 28.29352 1.000 36.36560 172 THR A CA 1
ATOM 1233 C C . THR A 1 175 ? 27.38179 -39.07290 28.55180 1.000 39.79605 172 THR A C 1
ATOM 1234 O O . THR A 1 175 ? 28.29635 -39.26259 27.74997 1.000 38.98526 172 THR A O 1
ATOM 1238 N N . GLY A 1 176 ? 27.24859 -39.74915 29.67178 1.000 40.85384 173 GLY A N 1
ATOM 1239 C CA . GLY A 1 176 ? 28.14818 -40.82661 29.97904 1.000 45.08783 173 GLY A CA 1
ATOM 1240 C C . GLY A 1 176 ? 29.38752 -40.35601 30.69921 1.000 50.17310 173 GLY A C 1
ATOM 1241 O O . GLY A 1 176 ? 29.57776 -39.17722 31.02715 1.000 46.79235 173 GLY A O 1
ATOM 1242 N N . ASP A 1 177 ? 30.25682 -41.32541 30.93260 1.000 55.74829 174 ASP A N 1
ATOM 1243 C CA . ASP A 1 177 ? 31.53127 -41.08301 31.57276 1.000 61.85656 174 ASP A CA 1
ATOM 1244 C C . ASP A 1 177 ? 32.59813 -40.86387 30.51644 1.000 68.47929 174 ASP A C 1
ATOM 1245 O O . ASP A 1 177 ? 32.54713 -41.42134 29.41409 1.000 68.56050 174 ASP A O 1
ATOM 1250 N N . ARG A 1 178 ? 33.56480 -40.03619 30.86501 1.000 75.72600 175 ARG A N 1
ATOM 1251 C CA . ARG A 1 178 ? 34.81383 -39.95294 30.13981 1.000 89.14928 175 ARG A CA 1
ATOM 1252 C C . ARG A 1 178 ? 35.90274 -40.38110 31.11210 1.000 93.47870 175 ARG A C 1
ATOM 1253 O O . ARG A 1 178 ? 35.82431 -40.08961 32.31042 1.000 90.58908 175 ARG A O 1
ATOM 1261 N N . SER A 1 179 ? 36.88599 -41.12685 30.61301 1.000 100.16909 176 SER A N 1
ATOM 1262 C CA . SER A 1 179 ? 37.96283 -41.57398 31.48569 1.000 104.15046 176 SER A CA 1
ATOM 1263 C C . SER A 1 179 ? 38.87812 -40.42955 31.90388 1.000 109.48241 176 SER A C 1
ATOM 1264 O O . SER A 1 179 ? 39.63175 -40.58257 32.87302 1.000 106.58604 176 SER A O 1
ATOM 1267 N N . ASP A 1 180 ? 38.80686 -39.28232 31.21212 1.000 121.38885 177 ASP A N 1
ATOM 1268 C CA . ASP A 1 180 ? 39.62300 -38.10512 31.50100 1.000 110.73303 177 ASP A CA 1
ATOM 1269 C C . ASP A 1 180 ? 39.10055 -37.28002 32.68015 1.000 111.27918 177 ASP A C 1
ATOM 1270 O O . ASP A 1 180 ? 39.60255 -36.17536 32.91273 1.000 108.57641 177 ASP A O 1
ATOM 1275 N N . VAL A 1 181 ? 38.09203 -37.76984 33.40101 1.000 102.15365 178 VAL A N 1
ATOM 1276 C CA . VAL A 1 181 ? 37.64964 -37.16192 34.65029 1.000 94.75329 178 VAL A CA 1
ATOM 1277 C C . VAL A 1 181 ? 37.07346 -38.27240 35.51247 1.000 87.61779 178 VAL A C 1
ATOM 1278 O O . VAL A 1 181 ? 36.57575 -39.28258 35.00376 1.000 86.16392 178 VAL A O 1
ATOM 1282 N N . ALA A 1 182 ? 37.14433 -38.08394 36.82966 1.000 82.78778 179 ALA A N 1
ATOM 1283 C CA . ALA A 1 182 ? 36.52418 -39.05295 37.72634 1.000 80.42185 179 ALA A CA 1
ATOM 1284 C C . ALA A 1 182 ? 35.00543 -39.04057 37.57955 1.000 71.02303 179 ALA A C 1
ATOM 1285 O O . ALA A 1 182 ? 34.35799 -40.09496 37.63355 1.000 70.51477 179 ALA A O 1
ATOM 1287 N N . LEU A 1 183 ? 34.42164 -37.86498 37.36044 1.000 63.93606 180 LEU A N 1
ATOM 1288 C CA . LEU A 1 183 ? 32.96693 -37.73322 37.37908 1.000 55.36394 180 LEU A CA 1
ATOM 1289 C C . LEU A 1 183 ? 32.57688 -36.65919 36.37590 1.000 49.73764 180 LEU A C 1
ATOM 1290 O O . LEU A 1 183 ? 32.82994 -35.47477 36.60277 1.000 45.02681 180 LEU A O 1
ATOM 1295 N N . SER A 1 184 ? 31.97793 -37.07004 35.26468 1.000 43.53845 181 SER A N 1
ATOM 1296 C CA . SER A 1 184 ? 31.46691 -36.10420 34.31005 1.000 41.41315 181 SER A CA 1
ATOM 1297 C C . SER A 1 184 ? 30.28031 -35.35781 34.91216 1.000 38.33700 181 SER A C 1
ATOM 1298 O O . SER A 1 184 ? 29.69449 -35.77309 35.92200 1.000 36.53566 181 SER A O 1
ATOM 1301 N N . HIS A 1 185 ? 29.90636 -34.25808 34.25457 1.000 36.11214 182 HIS A N 1
ATOM 1302 C CA . HIS A 1 185 ? 28.71893 -33.51399 34.67788 1.000 36.53797 182 HIS A CA 1
ATOM 1303 C C . HIS A 1 185 ? 27.47795 -34.38109 34.62957 1.000 35.33822 182 HIS A C 1
ATOM 1304 O O . HIS A 1 185 ? 26.66288 -34.37086 35.57464 1.000 33.05061 182 HIS A O 1
ATOM 1311 N N . SER A 1 186 ? 27.30406 -35.15600 33.55007 1.000 32.66835 183 SER A N 1
ATOM 1312 C CA . SER A 1 186 ? 26.11305 -36.00496 33.49908 1.000 33.39072 183 SER A CA 1
ATOM 1313 C C . SER A 1 186 ? 26.17168 -37.09365 34.56519 1.000 33.42535 183 SER A C 1
ATOM 1314 O O . SER A 1 186 ? 25.14651 -37.44196 35.14874 1.000 32.96988 183 SER A O 1
ATOM 1317 N N . SER A 1 187 ? 27.34743 -37.64820 34.84572 1.000 34.42801 184 SER A N 1
ATOM 1318 C CA . SER A 1 187 ? 27.36365 -38.69588 35.86696 1.000 35.05448 184 SER A CA 1
ATOM 1319 C C . SER A 1 187 ? 27.12189 -38.13005 37.25153 1.000 35.61804 184 SER A C 1
ATOM 1320 O O . SER A 1 187 ? 26.49133 -38.79661 38.08350 1.000 34.35202 184 SER A O 1
ATOM 1323 N N . ALA A 1 188 ? 27.61876 -36.91488 37.51558 1.000 33.69075 185 ALA A N 1
ATOM 1324 C CA . ALA A 1 188 ? 27.32236 -36.25874 38.78367 1.000 36.00022 185 ALA A CA 1
ATOM 1325 C C . ALA A 1 188 ? 25.82647 -36.02913 38.91563 1.000 34.86266 185 ALA A C 1
ATOM 1326 O O . ALA A 1 188 ? 25.24165 -36.26441 39.97524 1.000 34.64132 185 ALA A O 1
ATOM 1328 N N . GLY A 1 189 ? 25.18384 -35.60538 37.82855 1.000 33.67140 186 GLY A N 1
ATOM 1329 C CA . GLY A 1 189 ? 23.74465 -35.42566 37.86605 1.000 32.01526 186 GLY A CA 1
ATOM 1330 C C . GLY A 1 189 ? 23.02108 -36.72562 38.13145 1.000 34.07417 186 GLY A C 1
ATOM 1331 O O . GLY A 1 189 ? 22.07741 -36.76921 38.92416 1.000 33.39136 186 GLY A O 1
ATOM 1332 N N . GLU A 1 190 ? 23.48209 -37.81462 37.50679 1.000 33.47104 187 GLU A N 1
ATOM 1333 C CA . GLU A 1 190 ? 22.82029 -39.09927 37.71598 1.000 35.64895 187 GLU A CA 1
ATOM 1334 C C . GLU A 1 190 ? 22.97199 -39.57061 39.16174 1.000 36.59692 187 GLU A C 1
ATOM 1335 O O . GLU A 1 190 ? 22.04649 -40.17666 39.73064 1.000 36.55163 187 GLU A O 1
ATOM 1341 N N . LYS A 1 191 ? 24.12933 -39.29328 39.77030 1.000 35.60293 188 LYS A N 1
ATOM 1342 C CA . LYS A 1 191 ? 24.35714 -39.67421 41.16437 1.000 38.81497 188 LYS A CA 1
ATOM 1343 C C . LYS A 1 191 ? 23.47481 -38.86449 42.10370 1.000 36.80208 188 LYS A C 1
ATOM 1344 O O . LYS A 1 191 ? 22.94987 -39.39488 43.09682 1.000 35.80804 188 LYS A O 1
ATOM 1350 N N . HIS A 1 192 ? 23.28743 -37.57823 41.80652 1.000 35.45257 189 HIS A N 1
ATOM 1351 C CA . HIS A 1 192 ? 22.31018 -36.80094 42.56222 1.000 35.60422 189 HIS A CA 1
ATOM 1352 C C . HIS A 1 192 ? 20.90151 -37.36149 42.38340 1.000 35.78900 189 HIS A C 1
ATOM 1353 O O . HIS A 1 192 ? 20.14032 -37.46928 43.34743 1.000 32.88725 189 HIS A O 1
ATOM 1360 N N . LEU A 1 193 ? 20.53538 -37.73850 41.15698 1.000 32.80753 190 LEU A N 1
ATOM 1361 C CA . LEU A 1 193 ? 19.20197 -38.29511 40.92564 1.000 35.39484 190 LEU A CA 1
ATOM 1362 C C . LEU A 1 193 ? 18.98298 -39.54665 41.75280 1.000 34.30005 190 LEU A C 1
ATOM 1363 O O . LEU A 1 193 ? 17.90275 -39.77007 42.29988 1.000 34.69822 190 LEU A O 1
ATOM 1368 N N . GLU A 1 194 ? 19.98271 -40.42174 41.77612 1.000 35.08492 191 GLU A N 1
ATOM 1369 C CA . GLU A 1 194 ? 19.88026 -41.66087 42.52172 1.000 37.21356 191 GLU A CA 1
ATOM 1370 C C . GLU A 1 194 ? 19.60833 -41.38772 43.99863 1.000 36.48601 191 GLU A C 1
ATOM 1371 O O . GLU A 1 194 ? 18.73799 -42.01986 44.61015 1.000 36.78399 191 GLU A O 1
ATOM 1377 N N . ALA A 1 195 ? 20.32313 -40.42068 44.57713 1.000 36.63630 192 ALA A N 1
ATOM 1378 C CA . ALA A 1 195 ? 20.11784 -40.09471 45.98129 1.000 36.41495 192 ALA A CA 1
ATOM 1379 C C . ALA A 1 195 ? 18.74602 -39.47117 46.21475 1.000 37.78224 192 ALA A C 1
ATOM 1380 O O . ALA A 1 195 ? 18.07782 -39.79716 47.19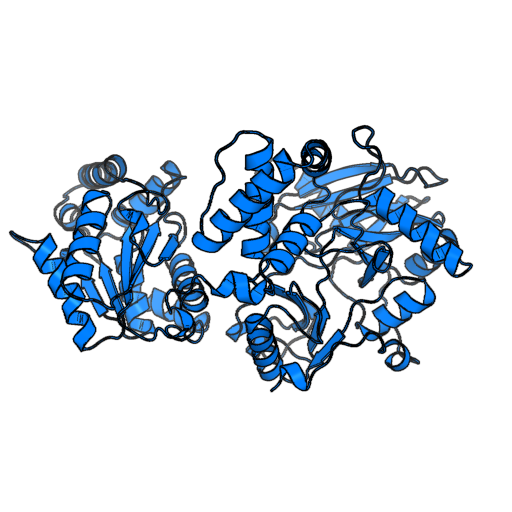916 1.000 36.56257 192 ALA A O 1
ATOM 1382 N N . GLN A 1 196 ? 18.28877 -38.57872 45.31746 1.000 35.31935 193 GLN A N 1
ATOM 1383 C CA . GLN A 1 196 ? 17.00604 -37.93319 45.57016 1.000 35.84922 193 GLN A CA 1
ATOM 1384 C C . GLN A 1 196 ? 15.84210 -38.91881 45.43960 1.000 37.17289 193 GLN A C 1
ATOM 1385 O O . GLN A 1 196 ? 14.85269 -38.81978 46.17508 1.000 36.69820 193 GLN A O 1
ATOM 1391 N N . LEU A 1 197 ? 15.93941 -39.87570 44.51306 1.000 35.19553 194 LEU A N 1
ATOM 1392 C CA . LEU A 1 197 ? 14.88061 -40.86169 44.35306 1.000 37.31442 194 LEU A CA 1
ATOM 1393 C C . LEU A 1 197 ? 14.84669 -41.82551 45.53854 1.000 37.31085 194 LEU A C 1
ATOM 1394 O O . LEU A 1 197 ? 13.76554 -42.19486 46.01158 1.000 36.59305 194 LEU A O 1
ATOM 1399 N N . GLU A 1 198 ? 16.02064 -42.27278 45.99857 1.000 37.12554 195 GLU A N 1
ATOM 1400 C CA . GLU A 1 198 ? 16.06580 -43.11061 47.19471 1.000 41.46422 195 GLU A CA 1
ATOM 1401 C C . GLU A 1 198 ? 15.45376 -42.38808 48.39118 1.000 39.91739 195 GLU A C 1
ATOM 1402 O O . GLU A 1 198 ? 14.75092 -43.00332 49.20811 1.000 42.35779 195 GLU A O 1
ATOM 1408 N N . ARG A 1 199 ? 15.69608 -41.07369 48.49840 1.000 37.22764 196 ARG A N 1
ATOM 1409 C CA . ARG A 1 199 ? 15.13205 -40.27830 49.59013 1.000 40.54324 196 ARG A CA 1
ATOM 1410 C C . ARG A 1 199 ? 13.59758 -40.31098 49.61089 1.000 39.10894 196 ARG A C 1
ATOM 1411 O O . ARG A 1 199 ? 12.99268 -40.14448 50.67928 1.000 36.96617 196 ARG A O 1
ATOM 1419 N N . ILE A 1 200 ? 12.94202 -40.50523 48.45945 1.000 39.11107 197 ILE A N 1
ATOM 1420 C CA . ILE A 1 200 ? 11.47778 -40.52770 48.42147 1.000 38.46496 197 ILE A CA 1
ATOM 1421 C C . ILE A 1 200 ? 10.92500 -41.91263 48.10350 1.000 37.79230 197 ILE A C 1
ATOM 1422 O O . ILE A 1 200 ? 9.72242 -42.04951 47.89261 1.000 36.56025 197 ILE A O 1
ATOM 1427 N N . GLY A 1 201 ? 11.76824 -42.94467 48.07125 1.000 37.26010 198 GLY A N 1
ATOM 1428 C CA . GLY A 1 201 ? 11.27121 -44.29041 47.81809 1.000 40.61829 198 GLY A CA 1
ATOM 1429 C C . GLY A 1 201 ? 10.88716 -44.55601 46.37352 1.000 40.18595 198 GLY A C 1
ATOM 1430 O O . GLY A 1 201 ? 10.03001 -45.40436 46.11616 1.000 38.00344 198 GLY A O 1
ATOM 1431 N N . LYS A 1 202 ? 11.45275 -43.82713 45.42202 1.000 38.03254 199 LYS A N 1
ATOM 1432 C CA . LYS A 1 202 ? 11.21770 -44.10615 44.01193 1.000 40.16069 199 LYS A CA 1
ATOM 1433 C C . LYS A 1 202 ? 12.51379 -44.55941 43.35643 1.000 40.16450 199 LYS A C 1
ATOM 1434 O O . LYS A 1 202 ? 13.57732 -44.59582 43.98520 1.000 37.67259 199 LYS A O 1
ATOM 1440 N N . THR A 1 203 ? 12.41267 -44.95338 42.08525 1.000 40.15207 200 THR A N 1
ATOM 1441 C CA . THR A 1 203 ? 13.53566 -45.55942 41.38821 1.000 41.25783 200 THR A CA 1
ATOM 1442 C C . THR A 1 203 ? 13.76926 -44.83117 40.07429 1.000 41.02599 200 THR A C 1
ATOM 1443 O O . THR A 1 203 ? 12.89204 -44.15543 39.54594 1.000 37.57679 200 THR A O 1
ATOM 1447 N N . LYS A 1 204 ? 14.97177 -45.00538 39.54535 1.000 41.01691 201 LYS A N 1
ATOM 1448 C CA . LYS A 1 204 ? 15.29618 -44.39813 38.27351 1.000 40.31366 201 LYS A CA 1
ATOM 1449 C C . LYS A 1 204 ? 14.37666 -44.91708 37.17602 1.000 40.02471 201 LYS A C 1
ATOM 1450 O O . LYS A 1 204 ? 13.98455 -44.15505 36.29332 1.000 38.53478 201 LYS A O 1
ATOM 1456 N N . GLU A 1 205 ? 13.99688 -46.20494 37.22434 1.000 40.23670 202 GLU A N 1
ATOM 1457 C CA . GLU A 1 205 ? 13.12545 -46.71636 36.16404 1.000 42.01035 202 GLU A CA 1
ATOM 1458 C C . GLU A 1 205 ? 11.69721 -46.18146 36.30029 1.000 39.77317 202 GLU A C 1
ATOM 1459 O O . GLU A 1 205 ? 11.01760 -45.97839 35.29394 1.000 36.48445 202 GLU A O 1
ATOM 1465 N N . GLU A 1 206 ? 11.21266 -45.93259 37.52047 1.000 37.95474 203 GLU A N 1
ATOM 1466 C CA . GLU A 1 206 ? 9.91066 -45.27868 37.64529 1.000 37.40314 203 GLU A CA 1
ATOM 1467 C C . GLU A 1 206 ? 9.91544 -43.88887 37.01214 1.000 35.78449 203 GLU A C 1
ATOM 1468 O O . GLU A 1 206 ? 8.95917 -43.51840 36.32799 1.000 34.94957 203 GLU A O 1
ATOM 1474 N N . LEU A 1 207 ? 10.97924 -43.10789 37.23144 1.000 33.11337 204 LEU A N 1
ATOM 1475 C CA . LEU A 1 207 ? 11.05003 -41.75638 36.67600 1.000 33.68108 204 LEU A CA 1
ATOM 1476 C C . LEU A 1 207 ? 11.18838 -41.80820 35.16305 1.000 33.51557 204 LEU A C 1
ATOM 1477 O O . LEU A 1 207 ? 10.60139 -40.98905 34.44161 1.000 33.23069 204 LEU A O 1
ATOM 1482 N N . ALA A 1 208 ? 11.93856 -42.79143 34.67242 1.000 31.62252 205 ALA A N 1
ATOM 1483 C CA . ALA A 1 208 ? 12.08382 -42.96179 33.22599 1.000 34.69406 205 ALA A CA 1
ATOM 1484 C C . ALA A 1 208 ? 10.75102 -43.28255 32.56818 1.000 34.60246 205 ALA A C 1
ATOM 1485 O O . ALA A 1 208 ? 10.44743 -42.76448 31.48348 1.000 33.50437 205 ALA A O 1
ATOM 1487 N N . ARG A 1 209 ? 9.96422 -44.17193 33.17964 1.000 34.31323 206 ARG A N 1
ATOM 1488 C CA . ARG A 1 209 ? 8.66281 -44.52132 32.60655 1.000 38.79416 206 ARG A CA 1
ATOM 1489 C C . ARG A 1 209 ? 7.73933 -43.32406 32.58718 1.000 35.31030 206 ARG A C 1
ATOM 1490 O O . ARG A 1 209 ? 7.00097 -43.11719 31.61793 1.000 33.70524 206 ARG A O 1
ATOM 1498 N N . GLU A 1 210 ? 7.75151 -42.55004 33.67275 1.000 34.17348 207 GLU A N 1
ATOM 1499 C CA . GLU A 1 210 ? 6.95540 -41.33002 33.78481 1.000 35.51943 207 GLU A CA 1
ATOM 1500 C C . GLU A 1 210 ? 7.34718 -40.28929 32.74683 1.000 33.22268 207 GLU A C 1
ATOM 1501 O O . GLU A 1 210 ? 6.48274 -39.66140 32.12000 1.000 32.50276 207 GLU A O 1
ATOM 1507 N N . LEU A 1 211 ? 8.64612 -40.06335 32.55779 1.000 31.72839 208 LEU A N 1
ATOM 1508 C CA . LEU A 1 211 ? 9.01733 -39.03121 31.59509 1.000 30.39281 208 LEU A CA 1
ATOM 1509 C C . LEU A 1 211 ? 8.68807 -39.47449 30.16744 1.000 32.38504 208 LEU A C 1
ATOM 1510 O O . LEU A 1 211 ? 8.23680 -38.66024 29.34564 1.000 31.42930 208 LEU A O 1
ATOM 1515 N N . ARG A 1 212 ? 8.89031 -40.75993 29.86367 1.000 32.03460 209 ARG A N 1
ATOM 1516 C CA . ARG A 1 212 ? 8.56911 -41.25806 28.52272 1.000 34.02217 209 ARG A CA 1
ATOM 1517 C C . ARG A 1 212 ? 7.05630 -41.24167 28.26106 1.000 35.65752 209 ARG A C 1
ATOM 1518 O O . ARG A 1 212 ? 6.61798 -40.91872 27.15140 1.000 34.98983 209 ARG A O 1
ATOM 1526 N N . LYS A 1 213 ? 6.24359 -41.59379 29.26567 1.000 33.06153 210 LYS A N 1
ATOM 1527 C CA . LYS A 1 213 ? 4.79230 -41.44227 29.13343 1.000 36.34339 210 LYS A CA 1
ATOM 1528 C C . LYS A 1 213 ? 4.40736 -39.99678 28.80529 1.000 36.28852 210 LYS A C 1
ATOM 1529 O O . LYS A 1 213 ? 3.49087 -39.75145 28.01302 1.000 34.58203 210 LYS A O 1
ATOM 1535 N N . ARG A 1 214 ? 5.09894 -39.03009 29.40018 1.000 31.18472 211 ARG A N 1
ATOM 1536 C CA . ARG A 1 214 ? 4.83012 -37.62022 29.13739 1.000 33.07916 211 ARG A CA 1
ATOM 1537 C C . ARG A 1 214 ? 5.48052 -37.10573 27.85027 1.000 31.80192 211 ARG A C 1
ATOM 1538 O O . ARG A 1 214 ? 5.30973 -35.92022 27.52269 1.000 30.05099 211 ARG A O 1
ATOM 1546 N N . ASN A 1 215 ? 6.22948 -37.95290 27.14677 1.000 32.73898 212 ASN A N 1
ATOM 1547 C CA . ASN A 1 215 ? 7.07787 -37.56289 26.01877 1.000 32.98182 212 ASN A CA 1
ATOM 1548 C C . ASN A 1 215 ? 7.89149 -36.29471 26.32453 1.000 30.30121 212 ASN A C 1
ATOM 1549 O O . ASN A 1 215 ? 7.89575 -35.32337 25.57200 1.000 31.47317 212 ASN A O 1
ATOM 1554 N N . ALA A 1 216 ? 8.65135 -36.34097 27.41849 1.000 28.86773 213 ALA A N 1
ATOM 1555 C CA . ALA A 1 216 ? 9.20200 -35.11786 27.97496 1.000 29.89985 213 ALA A CA 1
ATOM 1556 C C . ALA A 1 216 ? 10.65622 -35.27167 28.39923 1.000 29.24317 213 ALA A C 1
ATOM 1557 O O . ALA A 1 216 ? 11.09436 -36.35086 28.80754 1.000 29.79531 213 ALA A O 1
ATOM 1559 N N . THR A 1 217 ? 11.36371 -34.13632 28.38952 1.000 27.69230 214 THR A N 1
ATOM 1560 C CA . THR A 1 217 ? 12.69166 -33.97347 28.95362 1.000 26.88909 214 THR A CA 1
ATOM 1561 C C . THR A 1 217 ? 12.56537 -33.11677 30.21566 1.000 30.12217 214 THR A C 1
ATOM 1562 O O . THR A 1 217 ? 12.06927 -31.99593 30.14502 1.000 29.10916 214 THR A O 1
ATOM 1566 N N . ALA A 1 218 ? 13.04014 -33.62007 31.35691 1.000 27.62228 215 ALA A N 1
ATOM 1567 C CA . ALA A 1 218 ? 13.14590 -32.76556 32.53521 1.000 26.87377 215 ALA A CA 1
ATOM 1568 C C . ALA A 1 218 ? 14.45537 -31.98005 32.45666 1.000 29.16713 215 ALA A C 1
ATOM 1569 O O . ALA A 1 218 ? 15.49256 -32.50718 32.04189 1.000 30.43663 215 ALA A O 1
ATOM 1571 N N . VAL A 1 219 ? 14.40282 -30.70761 32.82840 1.000 27.09680 216 VAL A N 1
ATOM 1572 C CA . VAL A 1 219 ? 15.54102 -29.79629 32.69196 1.000 26.80779 216 VAL A CA 1
ATOM 1573 C C . VAL A 1 219 ? 15.85362 -29.23709 34.07861 1.000 27.74922 216 VAL A C 1
ATOM 1574 O O . VAL A 1 219 ? 15.01741 -28.54017 34.66581 1.000 29.62881 216 VAL A O 1
ATOM 1578 N N . ALA A 1 220 ? 17.03527 -29.56105 34.60692 1.000 29.25231 217 ALA A N 1
ATOM 1579 C CA . ALA A 1 220 ? 17.41163 -29.18957 35.97519 1.000 29.64445 217 ALA A CA 1
ATOM 1580 C C . ALA A 1 220 ? 18.76234 -28.48971 35.95115 1.000 29.55985 217 ALA A C 1
ATOM 1581 O O . ALA A 1 220 ? 19.49069 -28.54934 34.96819 1.000 28.36074 217 ALA A O 1
ATOM 1583 N N . GLU A 1 221 ? 19.08119 -27.80109 37.03752 1.000 27.04489 218 GLU A N 1
ATOM 1584 C CA . GLU A 1 221 ? 20.37981 -27.19179 37.21828 1.000 29.62337 218 GLU A CA 1
ATOM 1585 C C . GLU A 1 221 ? 21.05552 -27.95800 38.33602 1.000 29.26176 218 GLU A C 1
ATOM 1586 O O . GLU A 1 221 ? 20.52084 -28.02520 39.44457 1.000 30.74367 218 GLU A O 1
ATOM 1592 N N . LEU A 1 222 ? 22.19246 -28.56957 38.02956 1.000 29.74933 219 LEU A N 1
ATOM 1593 C CA . LEU A 1 222 ? 23.00738 -29.19664 39.05965 1.000 30.36071 219 LEU A CA 1
ATOM 1594 C C . LEU A 1 222 ? 23.86134 -28.12922 39.73683 1.000 31.67734 219 LEU A C 1
ATOM 1595 O O . LEU A 1 222 ? 24.71027 -27.50568 39.09200 1.000 31.14866 219 LEU A O 1
ATOM 1600 N N . CYS A 1 223 ? 23.66262 -27.95917 41.03885 1.000 31.31468 220 CYS A N 1
ATOM 1601 C CA . CYS A 1 223 ? 24.30343 -26.91882 41.82041 1.000 32.01605 220 CYS A CA 1
ATOM 1602 C C . CYS A 1 223 ? 24.88362 -27.62321 43.04392 1.000 33.58379 220 CYS A C 1
ATOM 1603 O O . CYS A 1 223 ? 24.12694 -28.11082 43.88144 1.000 33.94962 220 CYS A O 1
ATOM 1606 N N . ASP A 1 224 ? 26.21311 -27.70297 43.12651 1.000 34.95553 221 ASP A N 1
ATOM 1607 C CA . ASP A 1 224 ? 26.86250 -28.53783 44.14665 1.000 37.03301 221 ASP A CA 1
ATOM 1608 C C . ASP A 1 224 ? 28.32852 -28.12269 44.21935 1.000 37.49299 221 ASP A C 1
ATOM 1609 O O . ASP A 1 224 ? 29.12549 -28.54751 43.38197 1.000 34.36880 221 ASP A O 1
ATOM 1614 N N . ASP A 1 225 ? 28.67737 -27.3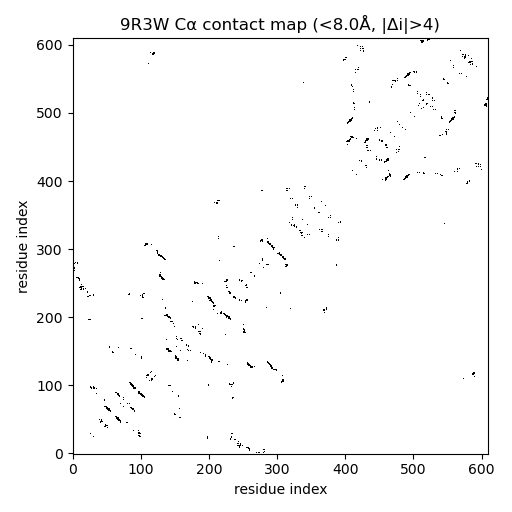3541 45.24882 1.000 36.67102 222 ASP A N 1
ATOM 1615 C CA . ASP A 1 225 ? 30.04597 -26.85836 45.39105 1.000 38.66343 222 ASP A CA 1
ATOM 1616 C C . ASP A 1 225 ? 31.03970 -27.99875 45.48106 1.000 38.83540 222 ASP A C 1
ATOM 1617 O O . ASP A 1 225 ? 32.15918 -27.88203 44.96997 1.000 41.58919 222 ASP A O 1
ATOM 1622 N N . SER A 1 226 ? 30.66171 -29.10385 46.11801 1.000 37.78747 223 SER A N 1
ATOM 1623 C CA . SER A 1 226 ? 31.59553 -30.21052 46.24211 1.000 40.26775 223 SER A CA 1
ATOM 1624 C C . SER A 1 226 ? 31.90159 -30.82890 44.88787 1.000 41.19450 223 SER A C 1
ATOM 1625 O O . SER A 1 226 ? 32.97673 -31.41049 44.71345 1.000 42.89921 223 SER A O 1
ATOM 1628 N N . PHE A 1 227 ? 31.01272 -30.66087 43.90550 1.000 37.70439 224 PHE A N 1
ATOM 1629 C CA . PHE A 1 227 ? 31.31115 -31.09797 42.54131 1.000 38.64972 224 PHE A CA 1
ATOM 1630 C C . PHE A 1 227 ? 32.03917 -30.01299 41.74438 1.000 38.76295 224 PHE A C 1
ATOM 1631 O O . PHE A 1 227 ? 33.15960 -30.22763 41.27936 1.000 38.92950 224 PHE A O 1
ATOM 1639 N N . GLU A 1 228 ? 31.42087 -28.84385 41.56723 1.000 36.33472 225 GLU A N 1
ATOM 1640 C CA . GLU A 1 228 ? 32.16156 -27.75619 40.94652 1.000 36.97070 225 GLU A CA 1
ATOM 1641 C C . GLU A 1 228 ? 31.58760 -26.42251 41.41850 1.000 36.81595 225 GLU A C 1
ATOM 1642 O O . GLU A 1 228 ? 30.37525 -26.28090 41.56837 1.000 35.83215 225 GLU A O 1
ATOM 1648 N N . GLU A 1 229 ? 32.47052 -25.48827 41.78177 1.000 36.88821 226 GLU A N 1
ATOM 1649 C CA . GLU A 1 229 ? 32.02210 -24.15940 42.20004 1.000 37.51278 226 GLU A CA 1
ATOM 1650 C C . GLU A 1 229 ? 31.74271 -23.28759 41.00002 1.000 35.85550 226 GLU A C 1
ATOM 1651 O O . GLU A 1 229 ? 32.52099 -23.25613 40.03977 1.000 37.63433 226 GLU A O 1
ATOM 1657 N N . HIS A 1 230 ? 30.63619 -22.55526 41.06293 1.000 35.55112 227 HIS A N 1
ATOM 1658 C CA . HIS A 1 230 ? 30.40962 -21.50944 40.07755 1.000 38.05801 227 HIS A CA 1
ATOM 1659 C C . HIS A 1 230 ? 30.54309 -20.13689 40.74558 1.000 36.53588 227 HIS A C 1
ATOM 1660 O O . HIS A 1 230 ? 31.66694 -19.73727 41.06421 1.000 39.29451 227 HIS A O 1
ATOM 1667 N N . ILE A 1 231 ? 29.45606 -19.41741 40.99400 1.000 33.68626 228 ILE A N 1
ATOM 1668 C CA . ILE A 1 231 ? 29.52114 -18.04597 41.50643 1.000 36.37309 228 ILE A CA 1
ATOM 1669 C C . ILE A 1 231 ? 29.00805 -17.95324 42.94281 1.000 34.83508 228 ILE A C 1
ATOM 1670 O O . ILE A 1 231 ? 29.68176 -17.40462 43.81770 1.000 32.64443 228 ILE A O 1
ATOM 1675 N N . LEU A 1 232 ? 27.81785 -18.47881 43.20548 1.000 35.05051 229 LEU A N 1
ATOM 1676 C CA . LEU A 1 232 ? 27.26546 -18.52175 44.55816 1.000 35.82298 229 LEU A CA 1
ATOM 1677 C C . LEU A 1 232 ? 27.46527 -19.90635 45.16740 1.000 37.03085 229 LEU A C 1
ATOM 1678 O O . LEU A 1 232 ? 27.56020 -20.90697 44.46290 1.000 34.54981 229 LEU A O 1
ATOM 1683 N N . ALA A 1 233 ? 27.49662 -19.95998 46.49808 1.000 37.49074 230 ALA A N 1
ATOM 1684 C CA . ALA A 1 233 ? 27.78116 -21.20451 47.19066 1.000 39.12321 230 ALA A CA 1
ATOM 1685 C C . ALA A 1 233 ? 26.53541 -22.08261 47.22861 1.000 40.26604 230 ALA A C 1
ATOM 1686 O O . ALA A 1 233 ? 25.45243 -21.62569 47.60776 1.000 40.80889 230 ALA A O 1
ATOM 1688 N N . TYR A 1 234 ? 26.69169 -23.34628 46.84319 1.000 37.79624 231 TYR A N 1
ATOM 1689 C CA . TYR A 1 234 ? 25.68360 -24.37155 47.10888 1.000 39.99146 231 TYR A CA 1
ATOM 1690 C C . TYR A 1 234 ? 26.35809 -25.44204 47.95784 1.000 41.71023 231 TYR A C 1
ATOM 1691 O O . TYR A 1 234 ? 26.82915 -26.46158 47.44007 1.000 37.20695 231 TYR A O 1
ATOM 1700 N N . GLY A 1 235 ? 26.37397 -25.20895 49.27380 1.000 43.35333 232 GLY A N 1
ATOM 1701 C CA . GLY A 1 235 ? 26.88557 -26.17486 50.20106 1.000 44.65787 232 GLY A CA 1
ATOM 1702 C C . GLY A 1 235 ? 25.92558 -27.33368 50.36975 1.000 46.01043 232 GLY A C 1
ATOM 1703 O O . GLY A 1 235 ? 24.85749 -27.36686 49.75900 1.000 46.00561 232 GLY A O 1
ATOM 1704 N N . PRO A 1 236 ? 26.29671 -28.29264 51.22976 1.000 46.71311 233 PRO A N 1
ATOM 1705 C CA . PRO A 1 236 ? 25.47699 -29.50951 51.39845 1.000 48.04161 233 PRO A CA 1
ATOM 1706 C C . PRO A 1 236 ? 24.00901 -29.26398 51.69629 1.000 47.67395 233 PRO A C 1
ATOM 1707 O O . PRO A 1 236 ? 23.17416 -30.10874 51.35671 1.000 47.37227 233 PRO A O 1
ATOM 1711 N N . ASP A 1 237 ? 23.66088 -28.14676 52.32825 1.000 47.24306 234 ASP A N 1
ATOM 1712 C CA . ASP A 1 237 ? 22.25739 -27.86341 52.62606 1.000 50.06494 234 ASP A CA 1
ATOM 1713 C C . ASP A 1 237 ? 21.46071 -27.46850 51.38189 1.000 48.59922 234 ASP A C 1
ATOM 1714 O O . ASP A 1 237 ? 20.23177 -27.57879 51.38221 1.000 48.65721 234 ASP A O 1
ATOM 1719 N N . LYS A 1 238 ? 22.13071 -27.00193 50.33554 1.000 45.88735 235 LYS A N 1
ATOM 1720 C CA . LYS A 1 238 ? 21.47854 -26.47439 49.13744 1.000 45.79745 235 LYS A CA 1
ATOM 1721 C C . LYS A 1 238 ? 21.80668 -27.28349 47.87787 1.000 42.38704 235 LYS A C 1
ATOM 1722 O O . LYS A 1 238 ? 21.28613 -26.97453 46.79185 1.000 40.83242 235 LYS A O 1
ATOM 1728 N N . ALA A 1 239 ? 22.66727 -28.29032 47.98902 1.000 40.82747 236 ALA A N 1
ATOM 1729 C CA . ALA A 1 239 ? 23.23766 -28.96380 46.82375 1.000 40.41411 236 ALA A CA 1
ATOM 1730 C C . ALA A 1 239 ? 22.21772 -29.91874 46.22507 1.000 39.21182 236 ALA A C 1
ATOM 1731 O O . ALA A 1 239 ? 21.52514 -30.62400 46.95379 1.000 39.26869 236 ALA A O 1
ATOM 1733 N N . GLY A 1 240 ? 22.11535 -29.94350 44.89814 1.000 37.16330 237 GLY A N 1
ATOM 1734 C CA . GLY A 1 240 ? 21.20974 -30.88611 44.28255 1.000 35.55368 237 GLY A CA 1
ATOM 1735 C C . GLY A 1 240 ? 20.80226 -30.43925 42.89395 1.000 33.91671 237 GLY A C 1
ATOM 1736 O O . GLY A 1 240 ? 21.43235 -29.57956 42.27775 1.000 32.89964 237 GLY A O 1
ATOM 1737 N N . LEU A 1 241 ? 19.73849 -31.06769 42.41366 1.000 31.82447 238 LEU A N 1
ATOM 1738 C CA . LEU A 1 241 ? 19.19891 -30.78909 41.09218 1.000 32.11919 238 LEU A CA 1
ATOM 1739 C C . LEU A 1 241 ? 17.98869 -29.88519 41.24861 1.000 31.01486 238 LEU A C 1
ATOM 1740 O O . LEU A 1 241 ? 16.98396 -30.29431 41.85838 1.000 31.52833 238 LEU A O 1
ATOM 1745 N N . TYR A 1 242 ? 18.10192 -28.66150 40.72047 1.000 30.49825 239 TYR A N 1
ATOM 1746 C CA . TYR A 1 242 ? 17.03887 -27.65736 40.73536 1.000 30.01931 239 TYR A CA 1
ATOM 1747 C C . TYR A 1 242 ? 16.26899 -27.79745 39.43394 1.000 27.56362 239 TYR A C 1
ATOM 1748 O O . TYR A 1 242 ? 16.74225 -27.36957 38.38423 1.000 28.60136 239 TYR A O 1
ATOM 1757 N N . LEU A 1 243 ? 15.08299 -28.39292 39.50505 1.000 26.92455 240 LEU A N 1
ATOM 1758 C CA . LEU A 1 243 ? 14.24457 -28.57813 38.33024 1.000 28.01704 240 LEU A CA 1
ATOM 1759 C C . LEU A 1 243 ? 13.68740 -27.23514 37.86774 1.000 28.33481 240 LEU A C 1
ATOM 1760 O O . LEU A 1 243 ? 12.96909 -26.56820 38.61351 1.000 29.54504 240 LEU A O 1
ATOM 1765 N N . HIS A 1 244 ? 14.01249 -26.80902 36.63957 1.000 27.08099 241 HIS A N 1
ATOM 1766 C CA . HIS A 1 244 ? 13.40665 -25.56654 36.18025 1.000 26.65737 241 HIS A CA 1
ATOM 1767 C C . HIS A 1 244 ? 12.59911 -25.70545 34.88720 1.000 29.44445 241 HIS A C 1
ATOM 1768 O O . HIS A 1 244 ? 11.87147 -24.76138 34.52531 1.000 28.36028 241 HIS A O 1
ATOM 1775 N N . GLY A 1 245 ? 12.59261 -26.87065 34.24857 1.000 26.63114 242 GLY A N 1
ATOM 1776 C CA . GLY A 1 245 ? 11.70788 -26.98002 33.09533 1.000 27.97428 242 GLY A CA 1
ATOM 1777 C C . GLY A 1 245 ? 11.35587 -28.41032 32.78514 1.000 28.26508 242 GLY A C 1
ATOM 1778 O O . GLY A 1 245 ? 12.03949 -29.35289 33.21230 1.000 29.00276 242 GLY A O 1
ATOM 1779 N N . ILE A 1 246 ? 10.25188 -28.56909 32.05314 1.000 28.84763 243 ILE A N 1
ATOM 1780 C CA . ILE A 1 246 ? 9.91598 -29.82025 31.40401 1.000 27.28514 243 ILE A CA 1
ATOM 1781 C C . ILE A 1 246 ? 9.46195 -29.48635 29.98320 1.000 29.02759 243 ILE A C 1
ATOM 1782 O O . ILE A 1 246 ? 8.49422 -28.73311 29.80365 1.000 27.54351 243 ILE A O 1
ATOM 1787 N N . ASN A 1 247 ? 10.17321 -30.02238 28.98632 1.000 27.78535 244 ASN A N 1
ATOM 1788 C CA . ASN A 1 247 ? 9.89475 -29.77855 27.56526 1.000 28.01169 244 ASN A CA 1
ATOM 1789 C C . ASN A 1 247 ? 9.34829 -31.02277 26.88171 1.000 28.87378 244 ASN A C 1
ATOM 1790 O O . ASN A 1 247 ? 9.72075 -32.13862 27.23208 1.000 29.76947 244 ASN A O 1
ATOM 1795 N N . LEU A 1 248 ? 8.51520 -30.82885 25.84896 1.000 28.72287 245 LEU A N 1
ATOM 1796 C CA . LEU A 1 248 ? 8.07821 -31.95226 25.03886 1.000 28.31098 245 LEU A CA 1
ATOM 1797 C C . LEU A 1 248 ? 9.15745 -32.33689 24.02283 1.000 29.62265 245 LEU A C 1
ATOM 1798 O O . LEU A 1 248 ? 9.88302 -31.48426 23.49710 1.000 28.20173 245 LEU A O 1
ATOM 1803 N N . ASN A 1 249 ? 9.27978 -33.63913 23.77695 1.000 28.39311 246 ASN A N 1
ATOM 1804 C CA . ASN A 1 249 ? 10.30174 -34.13378 22.86958 1.000 29.64861 246 ASN A CA 1
ATOM 1805 C C . ASN A 1 249 ? 9.73792 -34.10430 21.45851 1.000 30.69546 246 ASN A C 1
ATOM 1806 O O . ASN A 1 249 ? 9.42855 -35.12998 20.85690 1.000 31.22609 246 ASN A O 1
ATOM 1811 N N . ILE A 1 250 ? 9.68746 -32.89937 20.89888 1.000 31.44063 247 ILE A N 1
ATOM 1812 C CA . ILE A 1 250 ? 9.20265 -32.67491 19.52988 1.000 32.88254 247 ILE A CA 1
ATOM 1813 C C . ILE A 1 250 ? 10.06698 -31.58204 18.90687 1.000 33.90010 247 ILE A C 1
ATOM 1814 O O . ILE A 1 250 ? 10.82089 -30.94336 19.63500 1.000 31.39677 247 ILE A O 1
ATOM 1819 N N . PRO A 1 251 ? 10.00510 -31.31002 17.59391 1.000 33.28353 248 PRO A N 1
ATOM 1820 C CA . PRO A 1 251 ? 10.90655 -30.27608 17.03959 1.000 35.84644 248 PRO A CA 1
ATOM 1821 C C . PRO A 1 251 ? 10.56188 -28.85706 17.46440 1.000 35.34481 248 PRO A C 1
ATOM 1822 O O . PRO A 1 251 ? 11.46077 -28.02849 17.63168 1.000 34.84829 248 PRO A O 1
ATOM 1826 N N . GLU A 1 252 ? 9.29122 -28.52798 17.61608 1.000 36.46395 249 GLU A N 1
ATOM 1827 C CA . GLU A 1 252 ? 8.97056 -27.21097 18.12218 1.000 37.46873 249 GLU A CA 1
ATOM 1828 C C . GLU A 1 252 ? 9.07959 -27.18848 19.64911 1.000 33.85082 249 GLU A C 1
ATOM 1829 O O . GLU A 1 252 ? 9.32651 -28.20580 20.29212 1.000 33.89587 249 GLU A O 1
ATOM 1835 N N . PHE A 1 253 ? 8.98350 -25.98259 20.21354 1.000 32.27591 250 PHE A N 1
ATOM 1836 C CA . PHE A 1 253 ? 9.28775 -25.73715 21.61901 1.000 31.47818 250 PHE A CA 1
ATOM 1837 C C . PHE A 1 253 ? 7.96979 -25.59483 22.38126 1.000 31.86945 250 PHE A C 1
ATOM 1838 O O . PHE A 1 253 ? 7.27121 -24.59659 22.22253 1.000 30.64685 250 PHE A O 1
ATOM 1846 N N . ILE A 1 254 ? 7.63934 -26.58390 23.21604 1.000 29.29578 251 ILE A N 1
ATOM 1847 C CA . ILE A 1 254 ? 6.47811 -26.51218 24.10328 1.000 29.73373 251 ILE A CA 1
ATOM 1848 C C . ILE A 1 254 ? 6.94966 -26.90599 25.49493 1.000 30.75447 251 ILE A C 1
ATOM 1849 O O . ILE A 1 254 ? 7.51740 -27.99532 25.67362 1.000 28.79122 251 ILE A O 1
ATOM 1854 N N . THR A 1 255 ? 6.73958 -26.03152 26.47457 1.000 29.46786 252 THR A N 1
ATOM 1855 C CA . THR A 1 255 ? 7.29814 -26.24772 27.81134 1.000 29.09684 252 THR A CA 1
ATOM 1856 C C . THR A 1 255 ? 6.17395 -26.20554 28.84449 1.000 31.01816 252 THR A C 1
ATOM 1857 O O . THR A 1 255 ? 5.12184 -25.60394 28.61701 1.000 29.57535 252 THR A O 1
ATOM 1861 N N . TYR A 1 256 ? 6.39635 -26.85202 29.99292 1.000 29.84724 253 TYR A N 1
ATOM 1862 C CA . TYR A 1 256 ? 5.38762 -26.87081 31.06145 1.000 29.77399 253 TYR A CA 1
ATOM 1863 C C . TYR A 1 256 ? 5.30571 -25.52011 31.77119 1.000 31.56037 253 TYR A C 1
ATOM 1864 O O . TYR A 1 256 ? 6.35230 -24.92824 32.08226 1.000 30.48651 253 TYR A O 1
ATOM 1873 N N . PRO A 1 257 ? 4.08507 -25.04736 32.10530 1.000 31.52217 254 PRO A N 1
ATOM 1874 C CA . PRO A 1 257 ? 3.94154 -23.92648 33.05507 1.000 33.47626 254 PRO A CA 1
ATOM 1875 C C . PRO A 1 257 ? 4.69237 -24.23026 34.34668 1.000 32.96653 254 PRO A C 1
ATOM 1876 O O . PRO A 1 257 ? 4.71308 -25.37121 34.81271 1.000 31.39999 254 PRO A O 1
ATOM 1880 N N . SER A 1 258 ? 5.31709 -23.20601 34.93079 1.000 30.18325 255 SER A N 1
ATOM 1881 C CA . SER A 1 258 ? 6.17454 -23.46253 36.09045 1.000 32.00721 255 SER A CA 1
ATOM 1882 C C . SER A 1 258 ? 5.44271 -24.02739 37.31584 1.000 30.91718 255 SER A C 1
ATOM 1883 O O . SER A 1 258 ? 6.09122 -24.75747 38.08330 1.000 28.21617 255 SER A O 1
ATOM 1886 N N . PRO A 1 259 ? 4.16175 -23.74713 37.57760 1.000 31.38763 256 PRO A N 1
ATOM 1887 C CA . PRO A 1 259 ? 3.50166 -24.46272 38.68299 1.000 32.59072 256 PRO A CA 1
ATOM 1888 C C . PRO A 1 259 ? 3.53255 -25.97754 38.50390 1.000 33.35909 256 PRO A C 1
ATOM 1889 O O . PRO A 1 259 ? 3.70381 -26.74069 39.47193 1.000 32.22538 256 PRO A O 1
ATOM 1893 N N . LEU A 1 260 ? 3.40164 -26.44058 37.27137 1.000 30.95116 257 LEU A N 1
ATOM 1894 C CA . LEU A 1 260 ? 3.46397 -27.87870 37.05070 1.000 32.77142 257 LEU A CA 1
ATOM 1895 C C . LEU A 1 260 ? 4.89110 -28.39003 37.17572 1.000 30.30894 257 LEU A C 1
ATOM 1896 O O . LEU A 1 260 ? 5.09743 -29.53962 37.58086 1.000 32.52322 257 LEU A O 1
ATOM 1901 N N . VAL A 1 261 ? 5.88405 -27.56386 36.82929 1.000 28.71235 258 VAL A N 1
ATOM 1902 C CA . VAL A 1 261 ? 7.28021 -27.93131 37.08405 1.000 28.88296 258 VAL A CA 1
ATOM 1903 C C . VAL A 1 261 ? 7.51411 -28.13296 38.58757 1.000 30.50216 258 VAL A C 1
ATOM 1904 O O . VAL A 1 261 ? 8.08371 -29.14138 39.01473 1.000 30.49758 258 VAL A O 1
ATOM 1908 N N . GLN A 1 262 ? 7.02089 -27.20972 39.41605 1.000 28.89383 259 GLN A N 1
ATOM 1909 C CA . GLN A 1 262 ? 7.19056 -27.34354 40.86101 1.000 30.36935 259 GLN A CA 1
ATOM 1910 C C . GLN A 1 262 ? 6.44740 -28.55784 41.41826 1.000 31.43642 259 GLN A C 1
ATOM 1911 O O . GLN A 1 262 ? 6.94023 -29.22039 42.34695 1.000 32.87579 259 GLN A O 1
ATOM 1917 N N . LYS A 1 263 ? 5.25791 -28.86186 40.88428 1.000 32.63145 260 LYS A N 1
ATOM 1918 C CA . LYS A 1 263 ? 4.56045 -30.09205 41.28175 1.000 31.43293 260 LYS A CA 1
ATOM 1919 C C . LYS A 1 263 ? 5.35109 -31.33377 40.89050 1.000 33.66276 260 LYS A C 1
ATOM 1920 O O . LYS A 1 263 ? 5.47082 -32.28523 41.67373 1.000 33.27019 260 LYS A O 1
ATOM 1926 N N . PHE A 1 264 ? 5.90931 -31.34469 39.68206 1.000 30.84998 261 PHE A N 1
ATOM 1927 C CA . PHE A 1 264 ? 6.74952 -32.46298 39.30960 1.000 32.18807 261 PHE A CA 1
ATOM 1928 C C . PHE A 1 264 ? 7.99061 -32.54791 40.19517 1.000 32.85295 261 PHE A C 1
ATOM 1929 O O . PHE A 1 264 ? 8.37375 -33.64713 40.61637 1.000 33.40007 261 PHE A O 1
ATOM 1937 N N . ALA A 1 265 ? 8.63227 -31.40228 40.50167 1.000 30.17030 262 ALA A N 1
ATOM 1938 C CA . ALA A 1 265 ? 9.77109 -31.44420 41.42984 1.000 31.53588 262 ALA A CA 1
ATOM 1939 C C . ALA A 1 265 ? 9.39134 -32.11439 42.75549 1.000 34.27047 262 ALA A C 1
ATOM 1940 O O . ALA A 1 265 ? 10.16040 -32.91334 43.30480 1.000 32.93489 262 ALA A O 1
ATOM 1942 N N . GLU A 1 266 ? 8.21694 -31.78679 43.29510 1.000 33.96247 263 GLU A N 1
ATOM 1943 C CA . GLU A 1 266 ? 7.81930 -32.36800 44.58110 1.000 36.51039 263 GLU A CA 1
ATOM 1944 C C . GLU A 1 266 ? 7.61253 -33.87680 44.48058 1.000 37.72911 263 GLU A C 1
ATOM 1945 O O . GLU A 1 266 ? 8.04941 -34.62966 45.36942 1.000 37.14296 263 GLU A O 1
ATOM 1951 N N . ASP A 1 267 ? 6.96537 -34.34024 43.39921 1.000 34.92717 264 ASP A N 1
ATOM 1952 C CA . ASP A 1 267 ? 6.66312 -35.75351 43.24887 1.000 37.68807 264 ASP A CA 1
ATOM 1953 C C . ASP A 1 267 ? 7.91165 -36.59462 43.01893 1.000 37.86803 264 ASP A C 1
ATOM 1954 O O . ASP A 1 267 ? 7.90011 -37.80447 43.29482 1.000 38.38707 264 ASP A O 1
ATOM 1959 N N . TRP A 1 268 ? 8.97776 -36.00572 42.48743 1.000 34.38153 265 TRP A N 1
ATOM 1960 C CA . TRP A 1 268 ? 10.14317 -36.79299 42.10707 1.000 35.09874 265 TRP A CA 1
ATOM 1961 C C . TRP A 1 268 ? 11.41087 -36.35978 42.82378 1.000 34.69541 265 TRP A C 1
ATOM 1962 O O . TRP A 1 268 ? 12.50187 -36.79259 42.42697 1.000 35.78690 265 TRP A O 1
ATOM 1973 N N . GLY A 1 269 ? 11.28555 -35.53209 43.87195 1.000 35.64657 266 GLY A N 1
ATOM 1974 C CA . GLY A 1 269 ? 12.36791 -35.21171 44.78165 1.000 34.23170 266 GLY A CA 1
ATOM 1975 C C . GLY A 1 269 ? 13.35212 -34.14891 44.33973 1.000 35.34455 266 GLY A C 1
ATOM 1976 O O . GLY A 1 269 ? 14.45208 -34.08724 44.89889 1.000 34.59245 266 GLY A O 1
ATOM 1977 N N . PHE A 1 270 ? 13.02633 -33.34091 43.32432 1.000 32.81881 267 PHE A N 1
ATOM 1978 C CA . PHE A 1 270 ? 13.91346 -32.25655 42.90981 1.000 33.67447 267 PHE A CA 1
ATOM 1979 C C . PHE A 1 270 ? 13.80098 -31.06846 43.86252 1.000 32.67457 267 PHE A C 1
ATOM 1980 O O . PHE A 1 270 ? 12.76819 -30.84730 44.50355 1.000 32.50026 267 PHE A O 1
ATOM 1988 N N . ARG A 1 271 ? 14.87048 -30.28520 43.93316 1.000 32.73368 268 ARG A N 1
ATOM 1989 C CA . ARG A 1 271 ? 14.75852 -28.92426 44.44457 1.000 34.27760 268 ARG A CA 1
ATOM 1990 C C . ARG A 1 271 ? 13.94720 -28.08702 43.47482 1.000 33.56624 268 ARG A C 1
ATOM 1991 O O . ARG A 1 271 ? 13.95234 -28.33025 42.27128 1.000 30.57360 268 ARG A O 1
ATOM 1999 N N . LYS A 1 272 ? 13.28278 -27.07082 43.99434 1.000 34.00801 269 LYS A N 1
ATOM 2000 C CA . LYS A 1 272 ? 12.38377 -26.26466 43.18209 1.000 32.48632 269 LYS A CA 1
ATOM 2001 C C . LYS A 1 272 ? 13.05183 -24.95016 42.83869 1.000 32.27730 269 LYS A C 1
ATOM 2002 O O . LYS A 1 272 ? 13.88493 -24.43376 43.59193 1.000 33.46648 269 LYS A O 1
ATOM 2008 N N . THR A 1 273 ? 12.67199 -24.41547 41.69303 1.000 31.83459 270 THR A N 1
ATOM 2009 C CA . THR A 1 273 ? 13.13918 -23.12569 41.20252 1.000 30.26884 270 THR A CA 1
ATOM 2010 C C . THR A 1 273 ? 12.08670 -22.08021 41.53550 1.000 30.09480 270 THR A C 1
ATOM 2011 O O . THR A 1 273 ? 10.95506 -22.18863 41.07416 1.000 28.50408 270 THR A O 1
ATOM 2015 N N . GLY A 1 274 ? 12.45851 -21.07502 42.31974 1.000 32.10023 271 GLY A N 1
ATOM 2016 C CA . GLY A 1 274 ? 11.49124 -20.07702 42.72687 1.000 33.52644 271 GLY A CA 1
ATOM 2017 C C . GLY A 1 274 ? 10.85990 -19.37082 41.54317 1.000 32.99092 271 GLY A C 1
ATOM 2018 O O . GLY A 1 274 ? 11.49454 -19.14564 40.50141 1.000 31.69653 271 GLY A O 1
ATOM 2019 N N . LEU A 1 275 ? 9.59893 -18.98501 41.72888 1.000 31.87785 272 LEU A N 1
ATOM 2020 C CA . LEU A 1 275 ? 8.78475 -18.38712 40.68273 1.000 32.84840 272 LEU A CA 1
ATOM 2021 C C . LEU A 1 275 ? 8.08723 -17.13980 41.20369 1.000 36.23157 272 LEU A C 1
ATOM 2022 O O . LEU A 1 275 ? 7.61513 -17.11726 42.34339 1.000 35.08155 272 LEU A O 1
ATOM 2027 N N . ILE A 1 276 ? 7.99908 -16.12089 40.34320 1.000 34.60763 273 ILE A N 1
ATOM 2028 C CA . ILE A 1 276 ? 7.15055 -14.94595 40.54427 1.000 35.49310 273 ILE A CA 1
ATOM 2029 C C . ILE A 1 276 ? 6.29689 -14.80248 39.29251 1.000 36.60541 273 ILE A C 1
ATOM 2030 O O . ILE A 1 276 ? 6.82259 -14.88549 38.17840 1.000 34.24939 273 ILE A O 1
ATOM 2035 N N . ILE A 1 277 ? 4.99774 -14.57586 39.45205 1.000 35.15134 274 ILE A N 1
ATOM 2036 C CA . ILE A 1 277 ? 4.13740 -14.32131 38.29366 1.000 37.36638 274 ILE A CA 1
ATOM 2037 C C . ILE A 1 277 ? 3.73689 -12.85341 38.30455 1.000 38.07451 274 ILE A C 1
ATOM 2038 O O . ILE A 1 277 ? 3.20395 -12.35431 39.29713 1.000 38.91254 274 ILE A O 1
ATOM 2043 N N . ILE A 1 278 ? 4.00938 -12.15641 37.20632 1.000 37.39944 275 ILE A N 1
ATOM 2044 C CA . ILE A 1 278 ? 3.69959 -10.73811 37.07423 1.000 39.30493 275 ILE A CA 1
ATOM 2045 C C . ILE A 1 278 ? 2.88466 -10.55191 35.80349 1.000 39.76278 275 ILE A C 1
ATOM 2046 O O . ILE A 1 278 ? 3.31334 -10.98038 34.73003 1.000 39.40802 275 ILE A O 1
ATOM 2051 N N . ASP A 1 279 ? 1.73415 -9.87513 35.91521 1.000 40.83973 276 ASP A N 1
ATOM 2052 C CA . ASP A 1 279 ? 0.81192 -9.75754 34.78080 1.000 44.14054 276 ASP A CA 1
ATOM 2053 C C . ASP A 1 279 ? 1.25450 -8.73482 33.73685 1.000 42.66203 276 ASP A C 1
ATOM 2054 O O . ASP A 1 279 ? 1.07499 -8.96341 32.54483 1.000 42.55392 276 ASP A O 1
ATOM 2059 N N . ASN A 1 280 ? 1.78439 -7.58990 34.14757 1.000 40.64387 277 ASN A N 1
ATOM 2060 C CA . ASN A 1 280 ? 2.01322 -6.47599 33.23043 1.000 41.68406 277 ASN A CA 1
ATOM 2061 C C . ASN A 1 280 ? 3.50640 -6.37176 32.88434 1.000 39.98888 277 ASN A C 1
ATOM 2062 O O . ASN A 1 280 ? 4.34100 -6.28870 33.77975 1.000 38.08611 277 ASN A O 1
ATOM 2067 N N . ILE A 1 281 ? 3.83683 -6.35635 31.58467 1.000 39.30346 278 ILE A N 1
ATOM 2068 C CA . ILE A 1 281 ? 5.23360 -6.31266 31.15227 1.000 37.62967 278 ILE A CA 1
ATOM 2069 C C . ILE A 1 281 ? 5.96975 -5.10252 31.71267 1.000 38.47442 278 ILE A C 1
ATOM 2070 O O . ILE A 1 281 ? 7.19036 -5.15635 31.92787 1.000 36.71747 278 ILE A O 1
ATOM 2075 N N . ASP A 1 282 ? 5.26183 -3.98665 31.96206 1.000 40.23567 279 ASP A N 1
ATOM 2076 C CA . ASP A 1 282 ? 5.97961 -2.82491 32.47647 1.000 40.78910 279 ASP A CA 1
ATOM 2077 C C . ASP A 1 282 ? 6.35903 -3.01574 33.94229 1.000 39.84572 279 ASP A C 1
ATOM 2078 O O . ASP A 1 282 ? 7.37972 -2.48382 34.39238 1.000 38.41298 279 ASP A O 1
ATOM 2083 N N . ASP A 1 283 ? 5.54405 -3.74846 34.69855 1.000 38.48525 280 ASP A N 1
ATOM 2084 C CA . ASP A 1 283 ? 5.93145 -4.13264 36.05652 1.000 39.34321 280 ASP A CA 1
ATOM 2085 C C . ASP A 1 283 ? 7.07418 -5.14220 36.04368 1.000 36.55975 280 ASP A C 1
ATOM 2086 O O . ASP A 1 283 ? 7.89261 -5.16773 36.97470 1.000 35.66998 280 ASP A O 1
ATOM 2091 N N . VAL A 1 284 ? 7.07342 -6.05200 35.05913 1.000 35.10451 281 VAL A N 1
ATOM 2092 C CA . VAL A 1 284 ? 8.20527 -6.96486 34.90035 1.000 34.98282 281 VAL A CA 1
ATOM 2093 C C . VAL A 1 284 ? 9.49669 -6.17085 34.78384 1.000 33.74006 281 VAL A C 1
ATOM 2094 O O . VAL A 1 284 ? 10.49762 -6.45610 35.45939 1.000 35.13069 281 VAL A O 1
ATOM 2098 N N . LYS A 1 285 ? 9.50257 -5.18258 33.88124 1.000 33.21091 282 LYS A N 1
ATOM 2099 C CA . LYS A 1 285 ? 10.69778 -4.37698 33.63104 1.000 35.53252 282 LYS A CA 1
ATOM 2100 C C . LYS A 1 285 ? 11.12267 -3.61244 34.88151 1.000 34.91174 282 LYS A C 1
ATOM 2101 O O . LYS A 1 285 ? 12.30638 -3.60541 35.25015 1.000 35.26466 282 LYS A O 1
ATOM 2107 N N . ALA A 1 286 ? 10.16111 -2.97314 35.55403 1.000 36.18187 283 ALA A N 1
ATOM 2108 C CA . ALA A 1 286 ? 10.47440 -2.19482 36.75984 1.000 36.77569 283 ALA A CA 1
ATOM 2109 C C . ALA A 1 286 ? 11.01085 -3.09100 37.86843 1.000 35.74271 283 ALA A C 1
ATOM 2110 O O . ALA A 1 286 ? 11.94996 -2.71593 38.58876 1.000 34.11935 283 ALA A O 1
ATOM 2112 N N . PHE A 1 287 ? 10.41284 -4.27761 38.02609 1.000 34.78043 284 PHE A N 1
ATOM 2113 C CA . PHE A 1 287 ? 10.88823 -5.22212 39.03189 1.000 36.20601 284 PHE A CA 1
ATOM 2114 C C . PHE A 1 287 ? 12.33919 -5.60028 38.78599 1.000 34.78850 284 PHE A C 1
ATOM 2115 O O . PHE A 1 287 ? 13.16870 -5.59986 39.70734 1.000 33.56123 284 PHE A O 1
ATOM 2123 N N . LEU A 1 288 ? 12.66970 -5.92672 37.54245 1.000 35.14847 285 LEU A N 1
ATOM 2124 C CA . LEU A 1 288 ? 14.00971 -6.39916 37.23751 1.000 32.51667 285 LEU A CA 1
ATOM 2125 C C . LEU A 1 288 ? 15.04586 -5.30441 37.44038 1.000 35.04918 285 LEU A C 1
ATOM 2126 O O . LEU A 1 288 ? 16.11270 -5.55751 38.00603 1.000 33.30636 285 LEU A O 1
ATOM 2131 N N . GLU A 1 289 ? 14.76329 -4.08422 36.96372 1.000 34.76444 286 GLU A N 1
ATOM 2132 C CA . GLU A 1 289 ? 15.69797 -2.97791 37.17920 1.000 35.57372 286 GLU A CA 1
ATOM 2133 C C . GLU A 1 289 ? 15.84510 -2.62400 38.65357 1.000 37.44164 286 GLU A C 1
ATOM 2134 O O . GLU A 1 289 ? 16.91156 -2.16506 39.06980 1.000 38.63732 286 GLU A O 1
ATOM 2140 N N . GLU A 1 290 ? 14.81107 -2.82916 39.46417 1.000 36.68906 287 GLU A N 1
ATOM 2141 C CA . GLU A 1 290 ? 14.98763 -2.59128 40.89110 1.000 38.96937 287 GLU A CA 1
ATOM 2142 C C . GLU A 1 290 ? 15.89117 -3.65319 41.50546 1.000 38.16342 287 GLU A C 1
ATOM 2143 O O . GLU A 1 290 ? 16.81502 -3.31939 42.24884 1.000 37.36455 287 GLU A O 1
ATOM 2149 N N . VAL A 1 291 ? 15.65879 -4.94154 41.19401 1.000 36.12500 288 VAL A N 1
ATOM 2150 C CA . VAL A 1 291 ? 16.52153 -5.98648 41.74524 1.000 36.12366 288 VAL A CA 1
ATOM 2151 C C . VAL A 1 291 ? 17.95408 -5.77585 41.28901 1.000 36.73829 288 VAL A C 1
ATOM 2152 O O . VAL A 1 291 ? 18.90356 -6.01925 42.05608 1.000 35.79111 288 VAL A O 1
ATOM 2156 N N . ALA A 1 292 ? 18.13748 -5.27536 40.06113 1.000 35.04617 289 ALA A N 1
ATOM 2157 C CA . ALA A 1 292 ? 19.46921 -5.04163 39.53467 1.000 36.18398 289 ALA A CA 1
ATOM 2158 C C . ALA A 1 292 ? 20.24998 -4.03304 40.37122 1.000 38.41614 289 ALA A C 1
ATOM 2159 O O . ALA A 1 292 ? 21.48049 -4.03577 40.32439 1.000 38.19785 289 ALA A O 1
ATOM 2161 N N . GLU A 1 293 ? 19.57362 -3.21208 41.18176 1.000 36.85934 290 GLU A N 1
ATOM 2162 C CA . GLU A 1 293 ? 20.30292 -2.26197 42.01462 1.000 40.07560 290 GLU A CA 1
ATOM 2163 C C . GLU A 1 293 ? 21.17765 -2.96398 43.04748 1.000 39.38849 290 GLU A C 1
ATOM 2164 O O . GLU A 1 293 ? 22.20380 -2.41627 43.44801 1.000 40.00677 290 GLU A O 1
ATOM 2170 N N . THR A 1 294 ? 20.78643 -4.15397 43.50837 1.000 38.10688 291 THR A N 1
ATOM 2171 C CA . THR A 1 294 ? 21.56380 -4.87679 44.50855 1.000 39.29328 291 THR A CA 1
ATOM 2172 C C . THR A 1 294 ? 21.98946 -6.28770 44.09037 1.000 38.44405 291 THR A C 1
ATOM 2173 O O . THR A 1 294 ? 22.89036 -6.84629 44.72137 1.000 37.18732 291 THR A O 1
ATOM 2177 N N . GLY A 1 295 ? 21.40160 -6.86901 43.04568 1.000 35.84221 292 GLY A N 1
ATOM 2178 C CA . GLY A 1 295 ? 21.67467 -8.26763 42.74690 1.000 36.58323 292 GLY A CA 1
ATOM 2179 C C . GLY A 1 295 ? 21.13185 -9.23683 43.78256 1.000 36.19098 292 GLY A C 1
ATOM 2180 O O . GLY A 1 295 ? 21.60462 -10.37789 43.87923 1.000 35.52298 292 GLY A O 1
ATOM 2181 N N . ALA A 1 296 ? 20.15186 -8.80576 44.56294 1.000 35.43977 293 ALA A N 1
ATOM 2182 C CA . ALA A 1 296 ? 19.58714 -9.61377 45.63156 1.000 38.77853 293 ALA A CA 1
ATOM 2183 C C . ALA A 1 296 ? 18.07962 -9.40476 45.67114 1.000 38.02421 293 ALA A C 1
ATOM 2184 O O . ALA A 1 296 ? 17.57129 -8.33945 45.30772 1.000 38.11677 293 ALA A O 1
ATOM 2186 N N . HIS A 1 297 ? 17.36967 -10.42560 46.15149 1.000 38.82827 294 HIS A N 1
ATOM 2187 C CA . HIS A 1 297 ? 15.92231 -10.36663 46.24027 1.000 42.42182 294 HIS A CA 1
ATOM 2188 C C . HIS A 1 297 ? 15.47287 -11.33512 47.32817 1.000 44.60226 294 HIS A C 1
ATOM 2189 O O . HIS A 1 297 ? 16.03571 -12.42768 47.44830 1.000 41.65628 294 HIS A O 1
ATOM 2196 N N . ASP A 1 298 ? 14.46706 -10.94421 48.11176 1.000 47.34287 295 ASP A N 1
ATOM 2197 C CA . ASP A 1 298 ? 13.94764 -11.82098 49.16804 1.000 48.44776 295 ASP A CA 1
ATOM 2198 C C . ASP A 1 298 ? 15.04228 -12.20611 50.15136 1.000 48.93210 295 ASP A C 1
ATOM 2199 O O . ASP A 1 298 ? 15.01157 -13.29661 50.72546 1.000 51.35137 295 ASP A O 1
ATOM 2204 N N . GLY A 1 299 ? 16.06074 -11.36438 50.28643 1.000 47.36192 296 GLY A N 1
ATOM 2205 C CA . GLY A 1 299 ? 17.14608 -11.69375 51.19154 1.000 46.95923 296 GLY A CA 1
ATOM 2206 C C . GLY A 1 299 ? 18.10470 -12.77769 50.74064 1.000 44.37632 296 GLY A C 1
ATOM 2207 O O . GLY A 1 299 ? 18.81282 -13.33201 51.57120 1.000 41.69104 296 GLY A O 1
ATOM 2208 N N . ARG A 1 300 ? 18.15982 -13.10991 49.45222 1.000 41.35606 297 ARG A N 1
ATOM 2209 C CA . ARG A 1 300 ? 19.23198 -13.96372 48.95403 1.000 38.78669 297 ARG A CA 1
ATOM 2210 C C . ARG A 1 300 ? 19.86043 -13.28999 47.74975 1.000 38.45005 297 ARG A C 1
ATOM 2211 O O . ARG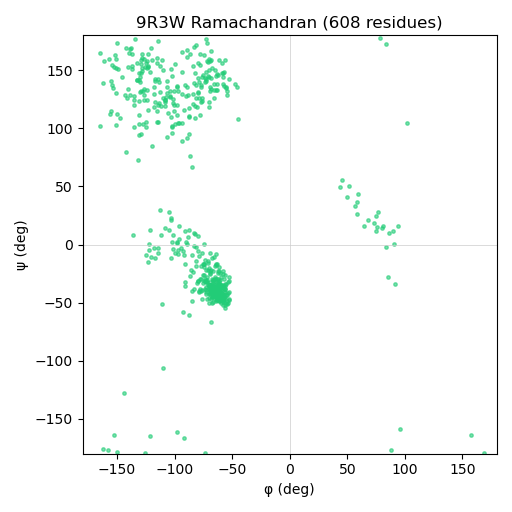 A 1 300 ? 19.24191 -12.45500 47.10266 1.000 37.23732 297 ARG A O 1
ATOM 2219 N N . ASP A 1 301 ? 21.09121 -13.67849 47.43524 1.000 36.91508 298 ASP A N 1
ATOM 2220 C CA . ASP A 1 301 ? 21.68341 -13.21957 46.19564 1.000 36.72113 298 ASP A CA 1
ATOM 2221 C C . ASP A 1 301 ? 20.98642 -13.91611 45.03731 1.000 35.66789 298 ASP A C 1
ATOM 2222 O O . ASP A 1 301 ? 20.57455 -15.06868 45.15286 1.000 34.87791 298 ASP A O 1
ATOM 2227 N N . VAL A 1 302 ? 20.83780 -13.19826 43.92209 1.000 33.95982 299 VAL A N 1
ATOM 2228 C CA . VAL A 1 302 ? 20.20905 -13.74982 42.72452 1.000 33.36490 299 VAL A CA 1
ATOM 2229 C C . VAL A 1 302 ? 21.06120 -13.34511 41.53470 1.000 33.84375 299 VAL A C 1
ATOM 2230 O O . VAL A 1 302 ? 21.32254 -12.15842 41.33173 1.000 34.17133 299 VAL A O 1
ATOM 2234 N N . GLU A 1 303 ? 21.49900 -14.31534 40.75139 1.000 32.08950 300 GLU A N 1
ATOM 2235 C CA . GLU A 1 303 ? 22.35405 -14.01286 39.61465 1.000 33.44180 300 GLU A CA 1
ATOM 2236 C C . GLU A 1 303 ? 21.54467 -13.54458 38.39835 1.000 32.85647 300 GLU A C 1
ATOM 2237 O O . GLU A 1 303 ? 22.10630 -12.90908 37.49343 1.000 31.56127 300 GLU A O 1
ATOM 2243 N N . GLY A 1 304 ? 20.24667 -13.81886 38.36519 1.000 31.40316 301 GLY A N 1
ATOM 2244 C CA . GLY A 1 304 ? 19.43277 -13.38800 37.24157 1.000 31.35248 301 GLY A CA 1
ATOM 2245 C C . GLY A 1 304 ? 18.07009 -14.04242 37.28230 1.000 30.65146 301 GLY A C 1
ATOM 2246 O O . GLY A 1 304 ? 17.75593 -14.80465 38.18401 1.000 29.75762 301 GLY A O 1
ATOM 2247 N N . PHE A 1 305 ? 17.25152 -13.70676 36.28107 1.000 31.13886 302 PHE A N 1
ATOM 2248 C CA . PHE A 1 305 ? 15.95639 -14.34752 36.08883 1.000 29.33126 302 PHE A CA 1
ATOM 2249 C C . PHE A 1 305 ? 15.84504 -14.84299 34.65308 1.000 31.95371 302 PHE A C 1
ATOM 2250 O O . PHE A 1 305 ? 16.39118 -14.23522 33.72427 1.000 30.76217 302 PHE A O 1
ATOM 2258 N N . VAL A 1 306 ? 15.09928 -15.92498 34.47077 1.000 29.79940 303 VAL A N 1
ATOM 2259 C CA . VAL A 1 306 ? 14.63471 -16.33557 33.14446 1.000 29.47316 303 VAL A CA 1
ATOM 2260 C C . VAL A 1 306 ? 13.13901 -16.06058 33.10343 1.000 29.46888 303 VAL A C 1
ATOM 2261 O O . VAL A 1 306 ? 12.37157 -16.57389 33.93832 1.000 31.11208 303 VAL A O 1
ATOM 2265 N N . ILE A 1 307 ? 12.72020 -15.24742 32.13666 1.000 29.50855 304 ILE A N 1
ATOM 2266 C CA . ILE A 1 307 ? 11.33526 -14.81040 32.03671 1.000 29.67786 304 ILE A CA 1
ATOM 2267 C C . ILE A 1 307 ? 10.66233 -15.57639 30.90994 1.000 30.11911 304 ILE A C 1
ATOM 2268 O O . ILE A 1 307 ? 11.16907 -15.61643 29.77334 1.000 30.82719 304 ILE A O 1
ATOM 2273 N N . ARG A 1 308 ? 9.51985 -16.18927 31.21693 1.000 30.50172 305 ARG A N 1
ATOM 2274 C CA . ARG A 1 308 ? 8.84686 -17.09977 30.29777 1.000 30.95317 305 ARG A CA 1
ATOM 2275 C C . ARG A 1 308 ? 7.47870 -16.53414 29.95927 1.000 32.27282 305 ARG A C 1
ATOM 2276 O O . ARG A 1 308 ? 6.69993 -16.19931 30.85795 1.000 31.95548 305 ARG A O 1
ATOM 2284 N N . CYS A 1 309 ? 7.17045 -16.45508 28.67226 1.000 32.57434 306 CYS A N 1
ATOM 2285 C CA . CYS A 1 309 ? 5.90045 -15.88101 28.25272 1.000 34.10160 306 CYS A CA 1
ATOM 2286 C C . CYS A 1 309 ? 5.52783 -16.50648 26.91566 1.000 33.73314 306 CYS A C 1
ATOM 2287 O O . CYS A 1 309 ? 6.05432 -17.56148 26.53452 1.000 31.66021 306 CYS A O 1
ATOM 2290 N N . LYS A 1 310 ? 4.58993 -15.88054 26.22432 1.000 34.36818 307 LYS A N 1
ATOM 2291 C CA . LYS A 1 310 ? 4.16456 -16.29664 24.90080 1.000 36.53282 307 LYS A CA 1
ATOM 2292 C C . LYS A 1 310 ? 4.50280 -15.17147 23.94975 1.000 38.40371 307 LYS A C 1
ATOM 2293 O O . LYS A 1 310 ? 4.36432 -13.99556 24.30610 1.000 36.92262 307 LYS A O 1
ATOM 2299 N N . LYS A 1 311 ? 4.92839 -15.54504 22.74621 1.000 38.22869 308 LYS A N 1
ATOM 2300 C CA . LYS A 1 311 ? 5.37890 -14.59218 21.74722 1.000 41.79317 308 LYS A CA 1
ATOM 2301 C C . LYS A 1 311 ? 4.73249 -14.92752 20.41485 1.000 44.90525 308 LYS A C 1
ATOM 2302 O O . LYS A 1 311 ? 4.55427 -16.10355 20.08421 1.000 43.97253 308 LYS A O 1
ATOM 2308 N N . SER A 1 312 ? 4.35834 -13.88458 19.67661 1.000 47.91600 309 SER A N 1
ATOM 2309 C CA . SER A 1 312 ? 3.85675 -13.97822 18.31578 1.000 53.43135 309 SER A CA 1
ATOM 2310 C C . SER A 1 312 ? 4.82998 -13.27850 17.37212 1.000 56.17931 309 SER A C 1
ATOM 2311 O O . SER A 1 312 ? 5.58148 -12.39092 17.76963 1.000 54.79578 309 SER A O 1
ATOM 2314 N N . THR A 1 313 ? 4.80358 -13.68191 16.10381 1.000 59.28469 310 THR A N 1
ATOM 2315 C CA . THR A 1 313 ? 5.64372 -13.03815 15.09439 1.000 62.88388 310 THR A CA 1
ATOM 2316 C C . THR A 1 313 ? 5.04476 -11.71911 14.59933 1.000 67.16462 310 THR A C 1
ATOM 2317 O O . THR A 1 313 ? 5.79086 -10.79922 14.24202 1.000 69.07386 310 THR A O 1
ATOM 2321 N N . ASN A 1 314 ? 3.71679 -11.60434 14.57127 1.000 69.99767 311 ASN A N 1
ATOM 2322 C CA . ASN A 1 314 ? 3.04945 -10.35451 14.22362 1.000 77.86169 311 ASN A CA 1
ATOM 2323 C C . ASN A 1 314 ? 2.42326 -9.74626 15.47080 1.000 81.56987 311 ASN A C 1
ATOM 2324 O O . ASN A 1 314 ? 1.53279 -10.36257 16.07690 1.000 81.64847 311 ASN A O 1
ATOM 2329 N N . PRO A 1 315 ? 2.83644 -8.54382 15.86725 1.000 93.21793 312 PRO A N 1
ATOM 2330 C CA . PRO A 1 315 ? 2.38977 -7.98208 17.15132 1.000 90.02714 312 PRO A CA 1
ATOM 2331 C C . PRO A 1 315 ? 0.87315 -7.94797 17.29172 1.000 89.99824 312 PRO A C 1
ATOM 2332 O O . PRO A 1 315 ? 0.15399 -7.46521 16.41356 1.000 94.31295 312 PRO A O 1
ATOM 2336 N N . GLY A 1 316 ? 0.38796 -8.48227 18.41009 1.000 85.76667 313 GLY A N 1
ATOM 2337 C CA . GLY A 1 316 ? -0.99575 -8.37584 18.78810 1.000 84.57759 313 GLY A CA 1
ATOM 2338 C C . GLY A 1 316 ? -1.88094 -9.50527 18.30823 1.000 88.02234 313 GLY A C 1
ATOM 2339 O O . GLY A 1 316 ? -2.82497 -9.88025 19.01185 1.000 86.74454 313 GLY A O 1
ATOM 2340 N N . VAL A 1 317 ? -1.60016 -10.05863 17.13188 1.000 91.24255 314 VAL A N 1
ATOM 2341 C CA . VAL A 1 317 ? -2.44770 -11.08873 16.54150 1.000 95.04985 314 VAL A CA 1
ATOM 2342 C C . VAL A 1 317 ? -1.60614 -12.34556 16.31895 1.000 93.42985 314 VAL A C 1
ATOM 2343 O O . VAL A 1 317 ? -0.51891 -12.47946 16.89091 1.000 86.87251 314 VAL A O 1
ATOM 2347 N N . GLY A 1 318 ? -2.10580 -13.28598 15.51579 1.000 94.92709 315 GLY A N 1
ATOM 2348 C CA . GLY A 1 318 ? -1.35931 -14.46873 15.16306 1.000 79.97730 315 GLY A CA 1
ATOM 2349 C C . GLY A 1 318 ? -1.38469 -15.48338 16.28090 1.000 71.95719 315 GLY A C 1
ATOM 2350 O O . GLY A 1 318 ? -1.95941 -15.24146 17.34838 1.000 72.10154 315 GLY A O 1
ATOM 2351 N N . PRO A 1 319 ? -0.77144 -16.64608 16.05360 1.000 66.88365 316 PRO A N 1
ATOM 2352 C CA . PRO A 1 319 ? -0.63246 -17.63650 17.12684 1.000 59.37554 316 PRO A CA 1
ATOM 2353 C C . PRO A 1 319 ? 0.58520 -17.34232 17.99647 1.000 55.09734 316 PRO A C 1
ATOM 2354 O O . PRO A 1 319 ? 1.56012 -16.72266 17.55839 1.000 55.11060 316 PRO A O 1
ATOM 2358 N N . TYR A 1 320 ? 0.51209 -17.79255 19.25217 1.000 52.01493 317 TYR A N 1
ATOM 2359 C CA . TYR A 1 320 ? 1.52785 -17.51193 20.25412 1.000 48.90438 317 TYR A CA 1
ATOM 2360 C C . TYR A 1 320 ? 2.24336 -18.79968 20.64897 1.000 46.00396 317 TYR A C 1
ATOM 2361 O O . TYR A 1 320 ? 1.61494 -19.85319 20.80533 1.000 44.28798 317 TYR A O 1
ATOM 2370 N N . HIS A 1 321 ? 3.56184 -18.69811 20.82223 1.000 40.82064 318 HIS A N 1
ATOM 2371 C CA . HIS A 1 321 ? 4.42891 -19.82534 21.13370 1.000 40.29446 318 HIS A CA 1
ATOM 2372 C C . HIS A 1 321 ? 5.22891 -19.52268 22.39818 1.000 36.71017 318 HIS A C 1
ATOM 2373 O O . HIS A 1 321 ? 5.48509 -18.35960 22.70345 1.000 35.05014 318 HIS A O 1
ATOM 2380 N N . ASP A 1 322 ? 5.61510 -20.57473 23.12724 1.000 34.79004 319 ASP A N 1
ATOM 2381 C CA . ASP A 1 322 ? 6.46609 -20.39844 24.31511 1.000 33.05841 319 ASP A CA 1
ATOM 2382 C C . ASP A 1 322 ? 7.74697 -19.67957 23.94069 1.000 31.37599 319 ASP A C 1
ATOM 2383 O O . ASP A 1 322 ? 8.38712 -20.00921 22.93955 1.000 28.95122 319 ASP A O 1
ATOM 2388 N N . TRP A 1 323 ? 8.14906 -18.71378 24.75956 1.000 30.33978 320 TRP A N 1
ATOM 2389 C CA . TRP A 1 323 ? 9.34115 -17.97594 24.41477 1.000 31.09766 320 TRP A CA 1
ATOM 2390 C C . TRP A 1 323 ? 9.94094 -17.42259 25.69918 1.000 30.44975 320 TRP A C 1
ATOM 2391 O O . TRP A 1 323 ? 9.20220 -16.95776 26.56650 1.000 31.11461 320 TRP A O 1
ATOM 2402 N N . PHE A 1 324 ? 11.26495 -17.51981 25.82981 1.000 29.44001 321 PHE A N 1
ATOM 2403 C CA . PHE A 1 324 ? 11.99763 -17.07937 27.02747 1.000 29.23698 321 PHE A CA 1
ATOM 2404 C C . PHE A 1 324 ? 12.87496 -15.87909 26.67971 1.000 29.91715 321 PHE A C 1
ATOM 2405 O O . PHE A 1 324 ? 13.34497 -15.75599 25.54716 1.000 29.77896 321 PHE A O 1
ATOM 2413 N N . PHE A 1 325 ? 13.17040 -15.03966 27.67304 1.000 27.35721 322 PHE A N 1
ATOM 2414 C CA . PHE A 1 325 ? 14.33592 -14.16538 27.61413 1.000 28.83576 322 PHE A CA 1
ATOM 2415 C C . PHE A 1 325 ? 14.98216 -14.13709 28.99700 1.000 30.33185 322 PHE A C 1
ATOM 2416 O O . PHE A 1 325 ? 14.38930 -14.55961 29.98086 1.000 30.66489 322 PHE A O 1
ATOM 2424 N N . LYS A 1 326 ? 16.21890 -13.65699 29.08147 1.000 29.64159 323 LYS A N 1
ATOM 2425 C CA . LYS A 1 326 ? 16.87544 -13.68365 30.37768 1.000 32.46489 323 LYS A CA 1
ATOM 2426 C C . LYS A 1 326 ? 17.21545 -12.26734 30.79826 1.000 31.03097 323 LYS A C 1
ATOM 2427 O O . LYS A 1 326 ? 17.23733 -11.34279 29.99006 1.000 31.68543 323 LYS A O 1
ATOM 2433 N N . TYR A 1 327 ? 17.39620 -12.09741 32.09928 1.000 32.07380 324 TYR A N 1
ATOM 2434 C CA . TYR A 1 327 ? 17.84214 -10.83922 32.67251 1.000 32.25680 324 TYR A CA 1
ATOM 2435 C C . TYR A 1 327 ? 18.91926 -11.21466 33.68504 1.000 33.03789 324 TYR A C 1
ATOM 2436 O O . TYR A 1 327 ? 18.60548 -11.66195 34.79035 1.000 31.33791 324 TYR A O 1
ATOM 2445 N N . LYS A 1 328 ? 20.17409 -11.04145 33.30295 1.000 32.31853 325 LYS A N 1
ATOM 2446 C CA . LYS A 1 328 ? 21.32478 -11.36760 34.13961 1.000 35.57187 325 LYS A CA 1
ATOM 2447 C C . LYS A 1 328 ? 21.81120 -10.09461 34.81360 1.000 35.46951 325 LYS A C 1
ATOM 2448 O O . LYS A 1 328 ? 21.87941 -9.03986 34.17988 1.000 36.46452 325 LYS A O 1
ATOM 2454 N N . PHE A 1 329 ? 22.11153 -10.18717 36.10513 1.000 34.34449 326 PHE A N 1
ATOM 2455 C CA . PHE A 1 329 ? 22.54932 -9.02130 36.87668 1.000 34.72634 326 PHE A CA 1
ATOM 2456 C C . PHE A 1 329 ? 24.06251 -8.88609 36.78735 1.000 35.20567 326 PHE A C 1
ATOM 2457 O O . PHE A 1 329 ? 24.79515 -9.88167 36.88073 1.000 34.74560 326 PHE A O 1
ATOM 2465 N N . GLU A 1 330 ? 24.52952 -7.65850 36.56023 1.000 34.89376 327 GLU A N 1
ATOM 2466 C CA . GLU A 1 330 ? 25.95531 -7.44916 36.34214 1.000 36.84525 327 GLU A CA 1
ATOM 2467 C C . GLU A 1 330 ? 26.75084 -7.52314 37.64084 1.000 36.86312 327 GLU A C 1
ATOM 2468 O O . GLU A 1 330 ? 27.79790 -8.16838 37.69371 1.000 35.22892 327 GLU A O 1
ATOM 2474 N N . GLU A 1 331 ? 26.29009 -6.84717 38.68343 1.000 33.41194 328 GLU A N 1
ATOM 2475 C CA . GLU A 1 331 ? 27.04761 -6.74443 39.91701 1.000 34.48638 328 GLU A CA 1
ATOM 2476 C C . GLU A 1 331 ? 26.25637 -7.29925 41.09749 1.000 35.18776 328 GLU A C 1
ATOM 2477 O O . GLU A 1 331 ? 25.02625 -7.16759 41.14615 1.000 35.65579 328 GLU A O 1
ATOM 2483 N N . PRO A 1 332 ? 26.94587 -7.87674 42.10672 1.000 33.72730 329 PRO A N 1
ATOM 2484 C CA . PRO A 1 332 ? 28.41171 -7.94305 42.25838 1.000 33.45533 329 PRO A CA 1
ATOM 2485 C C . PRO A 1 332 ? 29.05804 -9.09455 41.47113 1.000 33.85484 329 PRO A C 1
ATOM 2486 O O . PRO A 1 332 ? 30.24087 -9.34414 41.63244 1.000 32.32512 329 PRO A O 1
ATOM 2490 N N . TYR A 1 333 ? 28.33267 -9.79550 40.59217 1.000 32.33457 330 TYR A N 1
ATOM 2491 C CA . TYR A 1 333 ? 28.86900 -11.01635 39.98773 1.000 33.69262 330 TYR A CA 1
ATOM 2492 C C . TYR A 1 333 ? 30.01667 -10.74680 39.01831 1.000 34.07072 330 TYR A C 1
ATOM 2493 O O . TYR A 1 333 ? 30.93574 -11.57171 38.91520 1.000 32.39308 330 TYR A O 1
ATOM 2502 N N . LEU A 1 334 ? 30.02182 -9.61812 38.30666 1.000 35.55946 331 LEU A N 1
ATOM 2503 C CA . LEU A 1 334 ? 31.20058 -9.37514 37.47399 1.000 33.95547 331 LEU A CA 1
ATOM 2504 C C . LEU A 1 334 ? 32.44439 -9.17321 38.32652 1.000 34.76289 331 LEU A C 1
ATOM 2505 O O . LEU A 1 334 ? 33.51987 -9.69748 37.99859 1.000 34.51815 331 LEU A O 1
ATOM 2510 N N . MET A 1 335 ? 32.31530 -8.46299 39.44908 1.000 32.97522 332 MET A N 1
ATOM 2511 C CA . MET A 1 335 ? 33.47141 -8.25956 40.30238 1.000 32.30026 332 MET A CA 1
ATOM 2512 C C . MET A 1 335 ? 33.93557 -9.60307 40.88175 1.000 32.63189 332 MET A C 1
ATOM 2513 O O . MET A 1 335 ? 35.14132 -9.88620 40.95413 1.000 30.94499 332 MET A O 1
ATOM 2518 N N . TYR A 1 336 ? 32.97438 -10.45863 41.26082 1.000 30.82089 333 TYR A N 1
ATOM 2519 C CA . TYR A 1 336 ? 33.30280 -11.77680 41.79697 1.000 33.03689 333 TYR A CA 1
ATOM 2520 C C . TYR A 1 336 ? 34.06462 -12.60427 40.77015 1.000 33.13854 333 TYR A C 1
ATOM 2521 O O . TYR A 1 336 ? 34.97754 -13.36023 41.12527 1.000 32.71566 333 TYR A O 1
ATOM 2530 N N . ARG A 1 337 ? 33.67482 -12.50933 39.48971 1.000 32.87614 334 ARG A N 1
ATOM 2531 C CA . ARG A 1 337 ? 34.39252 -13.25219 38.45237 1.000 36.11067 334 ARG A CA 1
ATOM 2532 C C . ARG A 1 337 ? 35.81651 -12.74667 38.31224 1.000 35.40493 334 ARG A C 1
ATOM 2533 O O . ARG A 1 337 ? 36.76957 -13.53504 38.17613 1.000 36.73507 334 ARG A O 1
ATOM 2541 N N . GLN A 1 338 ? 35.98125 -11.42924 38.34178 1.000 33.52708 335 GLN A N 1
ATOM 2542 C CA . GLN A 1 338 ? 37.32359 -10.85979 38.38296 1.000 34.32582 335 GLN A CA 1
ATOM 2543 C C . GLN A 1 338 ? 38.12231 -11.39169 39.55842 1.000 35.28292 335 GLN A C 1
ATOM 2544 O O . GLN A 1 338 ? 39.30658 -11.71097 39.42061 1.000 32.69191 335 GLN A O 1
ATOM 2550 N N . TRP A 1 339 ? 37.51866 -11.41478 40.75694 1.000 33.28410 336 TRP A N 1
ATOM 2551 C CA . TRP A 1 339 ? 38.28272 -11.87423 41.90315 1.000 33.49666 336 TRP A CA 1
ATOM 2552 C C . TRP A 1 339 ? 38.71941 -13.32534 41.71433 1.000 34.10249 336 TRP A C 1
ATOM 2553 O O . TRP A 1 339 ? 39.84927 -13.68517 42.05576 1.000 34.61842 336 TRP A O 1
ATOM 2564 N N . ARG A 1 340 ? 37.83851 -14.17243 41.15737 1.000 33.71727 337 ARG A N 1
ATOM 2565 C CA . ARG A 1 340 ? 38.20262 -15.57840 40.93588 1.000 36.53512 337 ARG A CA 1
ATOM 2566 C C . ARG A 1 340 ? 39.40200 -15.69401 39.99928 1.000 37.34523 337 ARG A C 1
ATOM 2567 O O . ARG A 1 340 ? 40.35130 -16.43224 40.27390 1.000 35.39931 337 ARG A O 1
ATOM 2575 N N . GLU A 1 341 ? 39.37653 -14.95064 38.89361 1.000 38.08602 338 GLU A N 1
ATOM 2576 C CA . GLU A 1 341 ? 40.47364 -14.99219 37.94015 1.000 40.00077 338 GLU A CA 1
ATOM 2577 C C . GLU A 1 341 ? 41.75677 -14.42504 38.55836 1.000 40.29238 338 GLU A C 1
ATOM 2578 O O . GLU A 1 341 ? 42.83785 -15.01294 38.42308 1.000 36.37288 338 GLU A O 1
ATOM 2584 N N . CYS A 1 342 ? 41.65674 -13.32314 39.31227 1.000 36.63667 339 CYS A N 1
ATOM 2585 C CA . CYS A 1 342 ? 42.85969 -12.78668 39.93910 1.000 38.38215 339 CYS A CA 1
ATOM 2586 C C . CYS A 1 342 ? 43.45552 -13.77293 40.91809 1.000 37.84273 339 CYS A C 1
ATOM 2587 O O . CYS A 1 342 ? 44.67975 -13.84530 41.04420 1.000 37.97770 339 CYS A O 1
ATOM 2590 N N . THR A 1 343 ? 42.60408 -14.54897 41.60289 1.000 34.96428 340 THR A N 1
ATOM 2591 C CA . THR A 1 343 ? 43.09199 -15.53772 42.55989 1.000 37.34834 340 THR A CA 1
ATOM 2592 C C . THR A 1 343 ? 43.87576 -16.64431 41.85707 1.000 38.76419 340 THR A C 1
ATOM 2593 O O . THR A 1 343 ? 44.88352 -17.13099 42.37939 1.000 38.05357 340 THR A O 1
ATOM 2597 N N . LYS A 1 344 ? 43.39226 -17.07768 40.69655 1.000 38.05437 341 LYS A N 1
ATOM 2598 C CA . LYS A 1 344 ? 44.10191 -18.09264 39.92580 1.000 41.31703 341 LYS A CA 1
ATOM 2599 C C . LYS A 1 344 ? 45.43005 -17.54659 39.41835 1.000 41.17300 341 LYS A C 1
ATOM 2600 O O . LYS A 1 344 ? 46.44956 -18.25347 39.42669 1.000 41.05074 341 LYS A O 1
ATOM 2606 N N . ALA A 1 345 ? 45.44501 -16.27298 39.01637 1.000 40.25862 342 ALA A N 1
ATOM 2607 C CA . ALA A 1 345 ? 46.69712 -15.64390 38.60849 1.000 41.84865 342 ALA A CA 1
ATOM 2608 C C . ALA A 1 345 ? 47.67088 -15.58202 39.77644 1.000 42.60802 342 ALA A C 1
ATOM 2609 O O . ALA A 1 345 ? 48.86541 -15.84496 39.61594 1.000 42.70658 342 ALA A O 1
ATOM 2611 N N . LEU A 1 346 ? 47.16135 -15.30966 40.97630 1.000 41.08694 343 LEU A N 1
ATOM 2612 C CA . LEU A 1 346 ? 48.02626 -15.15849 42.14367 1.000 41.96689 343 LEU A CA 1
ATOM 2613 C C . LEU A 1 346 ? 48.73190 -16.45923 42.51844 1.000 43.74793 343 LEU A C 1
ATOM 2614 O O . LEU A 1 346 ? 49.92897 -16.45468 42.82553 1.000 45.06246 343 LEU A O 1
ATOM 2619 N N . ILE A 1 347 ? 48.01558 -17.58512 42.52623 1.000 43.69569 344 ILE A N 1
ATOM 2620 C CA . ILE A 1 347 ? 48.65696 -18.81607 42.96679 1.000 44.65286 344 ILE A CA 1
ATOM 2621 C C . ILE A 1 347 ? 49.56717 -19.39336 41.89048 1.000 46.35484 344 ILE A C 1
ATOM 2622 O O . ILE A 1 347 ? 50.43900 -20.21173 42.20273 1.000 46.53975 344 ILE A O 1
ATOM 2627 N N . SER A 1 348 ? 49.39881 -18.97588 40.63735 1.000 44.43642 345 SER A N 1
ATOM 2628 C CA . SER A 1 348 ? 50.21241 -19.48767 39.54612 1.000 47.43452 345 SER A CA 1
ATOM 2629 C C . SER A 1 348 ? 51.42291 -18.61453 39.23511 1.000 49.49132 345 SER A C 1
ATOM 2630 O O . SER A 1 348 ? 52.23873 -19.00080 38.39240 1.000 48.39098 345 SER A O 1
ATOM 2633 N N . GLY A 1 349 ? 51.58585 -17.47558 39.91355 1.000 45.17417 346 GLY A N 1
ATOM 2634 C CA . GLY A 1 349 ? 52.66271 -16.56617 39.59331 1.000 45.22184 346 GLY A CA 1
ATOM 2635 C C . GLY A 1 349 ? 52.40606 -15.65975 38.40201 1.000 47.11789 346 GLY A C 1
ATOM 2636 O O . GLY A 1 349 ? 53.35047 -15.05253 37.89169 1.000 47.57429 346 GLY A O 1
ATOM 2637 N N . LYS A 1 350 ? 51.17047 -15.54308 37.93751 1.000 45.00800 347 LYS A N 1
ATOM 2638 C CA . LYS A 1 350 ? 50.89142 -14.61329 36.84975 1.000 48.27955 347 LYS A CA 1
ATOM 2639 C C . LYS A 1 350 ? 50.44028 -13.25064 37.38507 1.000 53.42029 347 LYS A C 1
ATOM 2640 O O . LYS A 1 350 ? 50.07605 -13.08919 38.55276 1.000 46.44981 347 LYS A O 1
ATOM 2646 N N . GLN A 1 351 ? 50.44961 -12.27347 36.49456 1.000 50.01676 348 GLN A N 1
ATOM 2647 C CA . GLN A 1 351 ? 49.96279 -10.93304 36.78169 1.000 50.91213 348 GLN A CA 1
ATOM 2648 C C . GLN A 1 351 ? 48.45020 -10.92814 36.94150 1.000 49.48124 348 GLN A C 1
ATOM 2649 O O . GLN A 1 351 ? 47.73698 -11.36105 36.02274 1.000 48.78642 348 GLN A O 1
ATOM 2655 N N . PRO A 1 352 ? 47.91028 -10.47133 38.07054 1.000 48.39650 349 PRO A N 1
ATOM 2656 C CA . PRO A 1 352 ? 46.45042 -10.34634 38.17587 1.000 46.01068 349 PRO A CA 1
ATOM 2657 C C . PRO A 1 352 ? 45.97644 -9.23288 37.25045 1.000 47.09144 349 PRO A C 1
ATOM 2658 O O . PRO A 1 352 ? 46.57810 -8.16047 37.20356 1.000 47.92501 349 PRO A O 1
ATOM 2662 N N . LYS A 1 353 ? 44.92082 -9.50488 36.48316 1.000 46.95738 350 LYS A N 1
ATOM 2663 C CA . LYS A 1 353 ? 44.38179 -8.53380 35.52959 1.000 47.77078 350 LYS A CA 1
ATOM 2664 C C . LYS A 1 353 ? 43.20012 -7.81884 36.18445 1.000 46.70935 350 LYS A C 1
ATOM 2665 O O . LYS A 1 353 ? 42.11238 -8.38986 36.30634 1.000 47.03746 350 LYS A O 1
ATOM 2671 N N . ILE A 1 354 ? 43.41789 -6.57475 36.60626 1.000 45.44056 351 ILE A N 1
ATOM 2672 C CA . ILE A 1 354 ? 42.40743 -5.77009 37.29512 1.000 45.24875 351 ILE A CA 1
ATOM 2673 C C . ILE A 1 354 ? 41.82283 -4.76681 36.29707 1.000 47.06750 351 ILE A C 1
ATOM 2674 O O . ILE A 1 354 ? 42.41504 -3.71749 36.02698 1.000 49.49994 351 ILE A O 1
ATOM 2679 N N . LYS A 1 355 ? 40.63272 -5.07339 35.76700 1.000 46.60476 352 LYS A N 1
ATOM 2680 C CA . LYS A 1 355 ? 39.95892 -4.21423 34.78953 1.000 49.90676 352 LYS A CA 1
ATOM 2681 C C . LYS A 1 355 ? 39.15885 -3.11283 35.47292 1.000 48.79507 352 LYS A C 1
ATOM 2682 O O . LYS A 1 355 ? 39.23525 -1.94312 35.08679 1.000 48.60776 352 LYS A O 1
ATOM 2688 N N . LYS A 1 356 ? 38.35272 -3.48818 36.46399 1.000 44.74854 353 LYS A N 1
ATOM 2689 C CA . LYS A 1 356 ? 37.43221 -2.59871 37.16115 1.000 44.29690 353 LYS A CA 1
ATOM 2690 C C . LYS A 1 356 ? 37.56928 -2.86343 38.66061 1.000 41.22498 353 LYS A C 1
ATOM 2691 O O . LYS A 1 356 ? 38.30561 -3.75654 39.07920 1.000 39.03235 353 LYS A O 1
ATOM 2697 N N . HIS A 1 357 ? 36.85154 -2.09146 39.47368 1.000 38.59162 354 HIS A N 1
ATOM 2698 C CA . HIS A 1 357 ? 36.86789 -2.28620 40.92284 1.000 38.95592 354 HIS A CA 1
ATOM 2699 C C . HIS A 1 357 ? 38.29121 -2.31989 41.45721 1.000 38.02236 354 HIS A C 1
ATOM 2700 O O . HIS A 1 357 ? 38.68050 -3.22091 42.20218 1.000 36.34893 354 HIS A O 1
ATOM 2707 N N . VAL A 1 358 ? 39.08178 -1.31678 41.07590 1.000 37.72272 355 VAL A N 1
ATOM 2708 C CA . VAL A 1 358 ? 40.52340 -1.42057 41.25517 1.000 37.43955 355 VAL A CA 1
ATOM 2709 C C . VAL A 1 358 ? 40.89919 -1.40844 42.73705 1.000 39.01474 355 VAL A C 1
ATOM 2710 O O . VAL A 1 358 ? 41.66072 -2.26348 43.20049 1.000 37.81976 355 VAL A O 1
ATOM 2714 N N . LYS A 1 359 ? 40.38419 -0.44146 43.50283 1.000 38.40815 356 LYS A N 1
ATOM 2715 C CA . LYS A 1 359 ? 40.78923 -0.32762 44.90107 1.000 40.97125 356 LYS A CA 1
ATOM 2716 C C . LYS A 1 359 ? 40.39164 -1.56160 45.70956 1.000 38.34561 356 LYS A C 1
ATOM 2717 O O . LYS A 1 359 ? 41.18832 -2.09759 46.48950 1.000 37.35772 356 LYS A O 1
ATOM 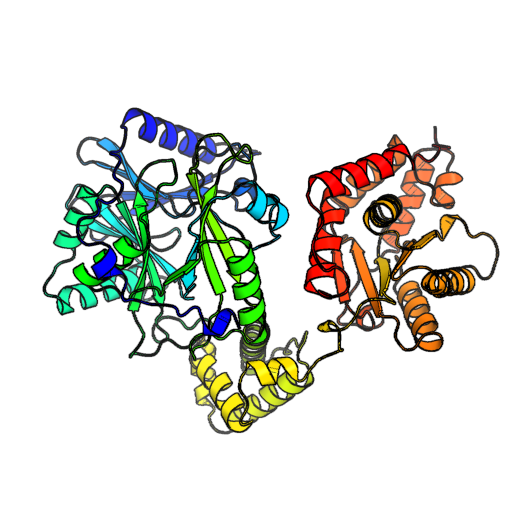2723 N N . ILE A 1 360 ? 39.14696 -2.01608 45.57199 1.000 37.64224 357 ILE A N 1
ATOM 2724 C CA . ILE A 1 360 ? 38.74348 -3.12931 46.42794 1.000 34.78340 357 ILE A CA 1
ATOM 2725 C C . ILE A 1 360 ? 39.38840 -4.42650 45.94791 1.000 33.81059 357 ILE A C 1
ATOM 2726 O O . ILE A 1 360 ? 39.66316 -5.30264 46.75399 1.000 32.68887 357 ILE A O 1
ATOM 2731 N N . THR A 1 361 ? 39.66450 -4.56900 44.63522 1.000 32.75765 358 THR A N 1
ATOM 2732 C CA . THR A 1 361 ? 40.35614 -5.77592 44.16925 1.000 34.09620 358 THR A CA 1
ATOM 2733 C C . THR A 1 361 ? 41.80227 -5.81559 44.64172 1.000 34.56442 358 THR A C 1
ATOM 2734 O O . THR A 1 361 ? 42.31607 -6.89257 44.99782 1.000 35.49379 358 THR A O 1
ATOM 2738 N N . GLU A 1 362 ? 42.49768 -4.67112 44.65598 1.000 35.13610 359 GLU A N 1
ATOM 2739 C CA . GLU A 1 362 ? 43.84337 -4.69985 45.23892 1.000 37.18947 359 GLU A CA 1
ATOM 2740 C C . GLU A 1 362 ? 43.79522 -5.06505 46.72119 1.000 36.64389 359 GLU A C 1
ATOM 2741 O O . GLU A 1 362 ? 44.67308 -5.77886 47.21495 1.000 36.18022 359 GLU A O 1
ATOM 2747 N N . GLU A 1 363 ? 42.78057 -4.59237 47.44707 1.000 36.58563 360 GLU A N 1
ATOM 2748 C CA . GLU A 1 363 ? 42.65216 -5.00884 48.84954 1.000 36.71603 360 GLU A CA 1
ATOM 2749 C C . GLU A 1 363 ? 42.37660 -6.49700 48.94594 1.000 33.75556 360 GLU A C 1
ATOM 2750 O O . GLU A 1 363 ? 42.92141 -7.17988 49.81990 1.000 33.79240 360 GLU A O 1
ATOM 2756 N N . TYR A 1 364 ? 41.48992 -7.00370 48.08095 1.000 33.23822 361 TYR A N 1
ATOM 2757 C CA . TYR A 1 364 ? 41.21141 -8.43584 48.05651 1.000 33.42682 361 TYR A CA 1
ATOM 2758 C C . TYR A 1 364 ? 42.48836 -9.25032 47.83358 1.000 34.56663 361 TYR A C 1
ATOM 2759 O O . TYR A 1 364 ? 42.71000 -10.27794 48.49423 1.000 33.23685 361 TYR A O 1
ATOM 2768 N N . LEU A 1 365 ? 43.36992 -8.78934 46.93376 1.000 34.68689 362 LEU A N 1
ATOM 2769 C CA . LEU A 1 365 ? 44.57794 -9.56241 46.63622 1.000 35.14547 362 LEU A CA 1
ATOM 2770 C C . LEU A 1 365 ? 45.57182 -9.50553 47.77547 1.000 36.26466 362 LEU A C 1
ATOM 2771 O O . LEU A 1 365 ? 46.25840 -10.49207 48.05952 1.000 36.73919 362 LEU A O 1
ATOM 2776 N N . LEU A 1 366 ? 45.71011 -8.34384 48.41004 1.000 34.47235 363 LEU A N 1
ATOM 2777 C CA . LEU A 1 366 ? 46.53403 -8.28488 49.61123 1.000 37.67029 363 LEU A CA 1
ATOM 2778 C C . LEU A 1 366 ? 46.00298 -9.22349 50.68113 1.000 35.33506 363 LEU A C 1
ATOM 2779 O O . LEU A 1 366 ? 46.77740 -9.91184 51.36195 1.000 33.67601 363 LEU A O 1
ATOM 2784 N N . TYR A 1 367 ? 44.68538 -9.24428 50.85385 1.000 33.17714 364 TYR A N 1
ATOM 2785 C CA . TYR A 1 367 ? 44.07626 -10.17266 51.80048 1.000 34.73010 364 TYR A CA 1
ATOM 2786 C C . TYR A 1 367 ? 44.38272 -11.62496 51.41237 1.000 34.38939 364 TYR A C 1
ATOM 2787 O O . TYR A 1 367 ? 44.79723 -12.44313 52.24878 1.000 32.98679 364 TYR A O 1
ATOM 2796 N N . ALA A 1 368 ? 44.19896 -11.95737 50.13296 1.000 33.79007 365 ALA A N 1
ATOM 2797 C CA . ALA A 1 368 ? 44.45880 -13.32297 49.68240 1.000 34.09911 365 ALA A CA 1
ATOM 2798 C C . ALA A 1 368 ? 45.92499 -13.68609 49.86603 1.000 35.02490 365 ALA A C 1
ATOM 2799 O O . ALA A 1 368 ? 46.25182 -14.80366 50.29322 1.000 36.05617 365 ALA A O 1
ATOM 2801 N N . ARG A 1 369 ? 46.83619 -12.74147 49.59471 1.000 35.58452 366 ARG A N 1
ATOM 2802 C CA . ARG A 1 369 ? 48.24520 -13.05237 49.81715 1.000 36.48159 366 ARG A CA 1
ATOM 2803 C C . ARG A 1 369 ? 48.51767 -13.35170 51.27816 1.000 38.26212 366 ARG A C 1
ATOM 2804 O O . ARG A 1 369 ? 49.26793 -14.28841 51.59591 1.000 39.70901 366 ARG A O 1
ATOM 2812 N N . LYS A 1 370 ? 47.93263 -12.56406 52.18736 1.000 37.32651 367 LYS A N 1
ATOM 2813 C CA . LYS A 1 370 ? 48.11597 -12.83990 53.61549 1.000 40.15443 367 LYS A CA 1
ATOM 2814 C C . LYS A 1 370 ? 47.56642 -14.21002 53.98722 1.000 39.41137 367 LYS A C 1
ATOM 2815 O O . LYS A 1 370 ? 48.18982 -14.93935 54.77613 1.000 41.83976 367 LYS A O 1
ATOM 2821 N N . ARG A 1 371 ? 46.37565 -14.56360 53.46588 1.000 37.81416 368 ARG A N 1
ATOM 2822 C CA . ARG A 1 371 ? 45.79169 -15.86653 53.80190 1.000 39.15882 368 ARG A CA 1
ATOM 2823 C C . ARG A 1 371 ? 46.67858 -16.98798 53.27753 1.000 40.25667 368 ARG A C 1
ATOM 2824 O O . ARG A 1 371 ? 46.93746 -17.96749 53.98335 1.000 38.28256 368 ARG A O 1
ATOM 2832 N N . LEU A 1 372 ? 47.17284 -16.83980 52.03729 1.000 38.58147 369 LEU A N 1
ATOM 2833 C CA . LEU A 1 372 ? 48.01557 -17.86477 51.41838 1.000 40.59891 369 LEU A CA 1
ATOM 2834 C C . LEU A 1 372 ? 49.32794 -18.03964 52.15749 1.000 43.62242 369 LEU A C 1
ATOM 2835 O O . LEU A 1 372 ? 49.80700 -19.16928 52.31316 1.000 46.23665 369 LEU A O 1
ATOM 2840 N N . ALA A 1 373 ? 49.95090 -16.93777 52.58218 1.000 42.22267 370 ALA A N 1
ATOM 2841 C CA . ALA A 1 373 ? 51.17530 -17.05952 53.36170 1.000 44.87459 370 ALA A CA 1
ATOM 2842 C C . ALA A 1 373 ? 50.91351 -17.75593 54.69204 1.000 46.07728 370 ALA A C 1
ATOM 2843 O O . ALA A 1 373 ? 51.73082 -18.55884 55.14806 1.000 46.58755 370 ALA A O 1
ATOM 2845 N N . ALA A 1 374 ? 49.76527 -17.47667 55.31749 1.000 45.43918 371 ALA A N 1
ATOM 2846 C CA . ALA A 1 374 ? 49.43856 -18.08238 56.61115 1.000 47.07729 371 ALA A CA 1
ATOM 2847 C C . ALA A 1 374 ? 49.03167 -19.55435 56.49096 1.000 48.76396 371 ALA A C 1
ATOM 2848 O O . ALA A 1 374 ? 49.16478 -20.30873 57.46434 1.000 49.30444 371 ALA A O 1
ATOM 2850 N N . ASP A 1 375 ? 48.50737 -19.97780 55.33494 1.000 46.50215 372 ASP A N 1
ATOM 2851 C CA . ASP A 1 375 ? 47.99524 -21.34423 55.14002 1.000 48.44173 372 ASP A CA 1
ATOM 2852 C C . ASP A 1 375 ? 48.33018 -21.84759 53.73255 1.000 50.12654 372 ASP A C 1
ATOM 2853 O O . ASP A 1 375 ? 47.46781 -21.85102 52.85109 1.000 46.14586 372 ASP A O 1
ATOM 2858 N N . PRO A 1 376 ? 49.58202 -22.29998 53.50441 1.000 54.40636 373 PRO A N 1
ATOM 2859 C CA . PRO A 1 376 ? 49.99885 -22.69129 52.14537 1.000 57.27542 373 PRO A CA 1
ATOM 2860 C C . PRO A 1 376 ? 49.09700 -23.68922 51.44487 1.000 51.39849 373 PRO A C 1
ATOM 2861 O O . PRO A 1 376 ? 49.00238 -23.64664 50.21168 1.000 52.46669 373 PRO A O 1
ATOM 2865 N N . LYS A 1 377 ? 48.45115 -24.59390 52.18934 1.000 50.75534 374 LYS A N 1
ATOM 2866 C CA . LYS A 1 377 ? 47.59404 -25.62169 51.60575 1.000 50.62459 374 LYS A CA 1
ATOM 2867 C C . LYS A 1 377 ? 46.37407 -25.05535 50.88359 1.000 47.52628 374 LYS A C 1
ATOM 2868 O O . LYS A 1 377 ? 45.75411 -25.77834 50.09418 1.000 46.55811 374 LYS A O 1
ATOM 2874 N N . LEU A 1 378 ? 46.00485 -23.79367 51.13497 1.000 44.55802 375 LEU A N 1
ATOM 2875 C CA . LEU A 1 378 ? 44.86074 -23.22157 50.43675 1.000 43.91977 375 LEU A CA 1
ATOM 2876 C C . LEU A 1 378 ? 45.10068 -23.22269 48.93737 1.000 43.45627 375 LEU A C 1
ATOM 2877 O O . LEU A 1 378 ? 44.17102 -23.42412 48.15569 1.000 42.28784 375 LEU A O 1
ATOM 2882 N N . ALA A 1 379 ? 46.34748 -22.96863 48.52360 1.000 43.11260 376 ALA A N 1
ATOM 2883 C CA . ALA A 1 379 ? 46.67834 -22.92052 47.09118 1.000 43.98760 376 ALA A CA 1
ATOM 2884 C C . ALA A 1 379 ? 46.34112 -24.23137 46.38359 1.000 47.57409 376 ALA A C 1
ATOM 2885 O O . ALA A 1 379 ? 45.93549 -24.22486 45.21818 1.000 47.38643 376 ALA A O 1
ATOM 2887 N N . LYS A 1 380 ? 46.49852 -25.36621 47.06597 1.000 46.39867 377 LYS A N 1
ATOM 2888 C CA . LYS A 1 380 ? 46.18806 -26.64514 46.43007 1.000 50.22164 377 LYS A CA 1
ATOM 2889 C C . LYS A 1 380 ? 44.67973 -26.83121 46.25776 1.000 49.89326 377 LYS A C 1
ATOM 2890 O O . LYS A 1 380 ? 44.23703 -27.51656 45.32907 1.000 51.33758 377 LYS A O 1
ATOM 2896 N N . LEU A 1 381 ? 43.87352 -26.21990 47.12948 1.000 47.46444 378 LEU A N 1
ATOM 2897 C CA . LEU A 1 381 ? 42.42935 -26.17368 46.90613 1.000 48.05842 378 LEU A CA 1
ATOM 2898 C C . LEU A 1 381 ? 42.08684 -25.26438 45.73669 1.000 47.02354 378 LEU A C 1
ATOM 2899 O O . LEU A 1 381 ? 41.33767 -25.64723 44.82458 1.000 46.45818 378 LEU A O 1
ATOM 2904 N N . TYR A 1 382 ? 42.62760 -24.04303 45.75217 1.000 44.84204 379 TYR A N 1
ATOM 2905 C CA . TYR A 1 382 ? 42.33520 -23.10015 44.68507 1.000 44.90038 379 TYR A CA 1
ATOM 2906 C C . TYR A 1 382 ? 42.82967 -23.62615 43.34605 1.000 48.00817 379 TYR A C 1
ATOM 2907 O O . TYR A 1 382 ? 42.25956 -23.28099 42.31306 1.000 48.04598 379 TYR A O 1
ATOM 2916 N N . ASN A 1 383 ? 43.90024 -24.44304 43.35086 1.000 48.22182 380 ASN A N 1
ATOM 2917 C CA . ASN A 1 383 ? 44.37835 -25.07508 42.12046 1.000 54.82386 380 ASN A CA 1
ATOM 2918 C C . ASN A 1 383 ? 43.28763 -25.87315 41.43976 1.000 52.80214 380 ASN A C 1
ATOM 2919 O O . ASN A 1 383 ? 43.27497 -25.98913 40.20932 1.000 55.84039 380 ASN A O 1
ATOM 2924 N N . GLN A 1 384 ? 42.40971 -26.47786 42.22812 1.000 51.52765 381 GLN A N 1
ATOM 2925 C CA . GLN A 1 384 ? 41.34333 -27.31862 41.72119 1.000 51.47090 381 GLN A CA 1
ATOM 2926 C C . GLN A 1 384 ? 40.04302 -26.55154 41.58151 1.000 50.04497 381 GLN A C 1
ATOM 2927 O O . GLN A 1 384 ? 38.98706 -27.17148 41.47113 1.000 51.09545 381 GLN A O 1
ATOM 2933 N N . ASN A 1 385 ? 40.09984 -25.21191 41.60268 1.000 49.13642 382 ASN A N 1
ATOM 2934 C CA . ASN A 1 385 ? 38.91176 -24.35117 41.52778 1.000 48.94109 382 ASN A CA 1
ATOM 2935 C C . ASN A 1 385 ? 37.92058 -24.62375 42.67119 1.000 47.00379 382 ASN A C 1
ATOM 2936 O O . ASN A 1 385 ? 36.70209 -24.55726 42.48933 1.000 44.30653 382 ASN A O 1
ATOM 2941 N N . HIS A 1 386 ? 38.43774 -24.91350 43.86617 1.000 44.70799 383 HIS A N 1
ATOM 2942 C CA . HIS A 1 386 ? 37.61666 -25.02358 45.06732 1.000 43.65222 383 HIS A CA 1
ATOM 2943 C C . HIS A 1 386 ? 38.11366 -24.07261 46.15398 1.000 41.70028 383 HIS A C 1
ATOM 2944 O O . HIS A 1 386 ? 39.29923 -23.74230 46.20678 1.000 41.47314 383 HIS A O 1
ATOM 2951 N N . GLY A 1 387 ? 37.18768 -23.63934 47.02319 1.000 38.70761 384 GLY A N 1
ATOM 2952 C CA . GLY A 1 387 ? 37.51561 -22.73377 48.13255 1.000 38.25667 384 GLY A CA 1
ATOM 2953 C C . GLY A 1 387 ? 37.55710 -21.27350 47.73916 1.000 36.74022 384 GLY A C 1
ATOM 2954 O O . GLY A 1 387 ? 37.79358 -20.41751 48.59993 1.000 33.23691 384 GLY A O 1
ATOM 2955 N N . ILE A 1 388 ? 37.34040 -20.95610 46.45575 1.000 34.33035 385 ILE A N 1
ATOM 2956 C CA . ILE A 1 388 ? 37.48145 -19.57397 46.01058 1.000 33.87625 385 ILE A CA 1
ATOM 2957 C C . ILE A 1 388 ? 36.24837 -18.73173 46.35854 1.000 32.88100 385 ILE A C 1
ATOM 2958 O O . ILE A 1 388 ? 36.37062 -17.53436 46.65296 1.000 31.15551 385 ILE A O 1
ATOM 2963 N N . ILE A 1 389 ? 35.06680 -19.33331 46.37620 1.000 31.49303 386 ILE A N 1
ATOM 2964 C CA . ILE A 1 389 ? 33.88140 -18.62810 46.86429 1.000 30.76617 386 ILE A CA 1
ATOM 2965 C C . ILE A 1 389 ? 34.04286 -18.28895 48.33894 1.000 33.81078 386 ILE A C 1
ATOM 2966 O O . ILE A 1 389 ? 33.73426 -17.16601 48.77294 1.000 33.37463 386 ILE A O 1
ATOM 2971 N N . LYS A 1 390 ? 34.53681 -19.25383 49.13165 1.000 31.00270 387 LYS A N 1
ATOM 2972 C CA . LYS A 1 390 ? 34.72939 -19.01652 50.55455 1.000 34.55831 387 LYS A CA 1
ATOM 2973 C C . LYS A 1 390 ? 35.75540 -17.91400 50.80584 1.000 34.33088 387 LYS A C 1
ATOM 2974 O O . LYS A 1 390 ? 35.59874 -17.12091 51.73535 1.000 33.06167 387 LYS A O 1
ATOM 2980 N N . LEU A 1 391 ? 36.84018 -17.87564 50.02006 1.000 33.49920 388 LEU A N 1
ATOM 2981 C CA . LEU A 1 391 ? 37.82331 -16.79503 50.16904 1.000 32.62747 388 LEU A CA 1
ATOM 2982 C C . LEU A 1 391 ? 37.18718 -15.41386 49.95899 1.000 30.60837 388 LEU A C 1
ATOM 2983 O O . LEU A 1 391 ? 37.53267 -14.44238 50.65416 1.000 30.75981 388 LEU A O 1
ATOM 2988 N N . ARG A 1 392 ? 36.32451 -15.28812 48.95570 1.000 31.43073 389 ARG A N 1
ATOM 2989 C CA . ARG A 1 392 ? 35.62244 -14.02091 48.72235 1.000 30.24542 389 ARG A CA 1
ATOM 2990 C C . ARG A 1 392 ? 34.74136 -13.66660 49.91362 1.000 32.20762 389 ARG A C 1
ATOM 2991 O O . ARG A 1 392 ? 34.74591 -12.52459 50.39591 1.000 31.14721 389 ARG A O 1
ATOM 2999 N N . ASN A 1 393 ? 34.00145 -14.65242 50.42511 1.000 31.95398 390 ASN A N 1
ATOM 3000 C CA . ASN A 1 393 ? 33.12152 -14.38446 51.55419 1.000 32.56536 390 ASN A CA 1
ATOM 3001 C C . ASN A 1 393 ? 33.92517 -14.04977 52.80603 1.000 34.54603 390 ASN A C 1
ATOM 3002 O O . ASN A 1 393 ? 33.53597 -13.17014 53.58360 1.000 35.91163 390 ASN A O 1
ATOM 3007 N N . ASP A 1 394 ? 35.05327 -14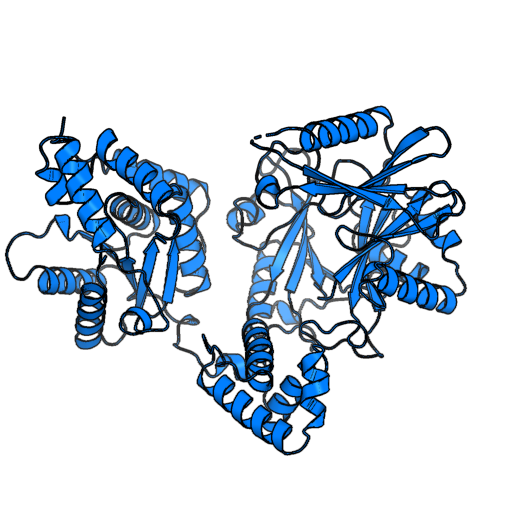.73386 53.01387 1.000 32.60136 391 ASP A N 1
ATOM 3008 C CA . ASP A 1 394 ? 35.95842 -14.36235 54.10175 1.000 35.95786 391 ASP A CA 1
ATOM 3009 C C . ASP A 1 394 ? 36.39937 -12.91294 53.97539 1.000 35.32774 391 ASP A C 1
ATOM 3010 O O . ASP A 1 394 ? 36.48437 -12.18092 54.97194 1.000 32.86803 391 ASP A O 1
ATOM 3015 N N . PHE A 1 395 ? 36.76623 -12.50058 52.76565 1.000 31.70951 392 PHE A N 1
ATOM 3016 C CA . PHE A 1 395 ? 37.23703 -11.13584 52.57454 1.000 32.28081 392 PHE A CA 1
ATOM 3017 C C . PHE A 1 395 ? 36.11910 -10.12242 52.82404 1.000 34.56864 392 PHE A C 1
ATOM 3018 O O . PHE A 1 395 ? 36.34729 -9.08868 53.45772 1.000 35.13848 392 PHE A O 1
ATOM 3026 N N . LEU A 1 396 ? 34.91090 -10.40438 52.34321 1.000 32.10854 393 LEU A N 1
ATOM 3027 C CA . LEU A 1 396 ? 33.77458 -9.52597 52.63475 1.000 34.79569 393 LEU A CA 1
ATOM 3028 C C . LEU A 1 396 ? 33.48377 -9.46266 54.13158 1.000 38.02441 393 LEU A C 1
ATOM 3029 O O . LEU A 1 396 ? 33.14283 -8.39305 54.65452 1.000 35.62901 393 LEU A O 1
ATOM 3034 N N . GLU A 1 397 ? 33.63556 -10.59438 54.83764 1.000 36.34049 394 GLU A N 1
ATOM 3035 C CA . GLU A 1 397 ? 33.49318 -10.59533 56.29536 1.000 41.72002 394 GLU A CA 1
ATOM 3036 C C . GLU A 1 397 ? 34.56040 -9.73098 56.94568 1.000 39.59586 394 GLU A C 1
ATOM 3037 O O . GLU A 1 397 ? 34.27429 -8.93600 57.84801 1.000 43.28573 394 GLU A O 1
ATOM 3043 N N . TYR A 1 398 ? 35.81119 -9.91091 56.52876 1.000 37.89294 395 TYR A N 1
ATOM 3044 C CA . TYR A 1 398 ? 36.90198 -9.06136 57.00364 1.000 38.73411 395 TYR A CA 1
ATOM 3045 C C . TYR A 1 398 ? 36.59602 -7.57263 56.79120 1.000 40.69270 395 TYR A C 1
ATOM 3046 O O . TYR A 1 398 ? 36.88786 -6.74134 57.66525 1.000 39.29958 395 TYR A O 1
ATOM 3055 N N . LYS A 1 399 ? 36.02549 -7.21408 55.62967 1.000 38.72865 396 LYS A N 1
ATOM 3056 C CA . LYS A 1 399 ? 35.64793 -5.83138 55.32065 1.000 40.22605 396 LYS A CA 1
ATOM 3057 C C . LYS A 1 399 ? 34.33946 -5.38651 55.95494 1.000 41.61589 396 LYS A C 1
ATOM 3058 O O . LYS A 1 399 ? 33.99956 -4.20445 55.82891 1.000 42.12869 396 LYS A O 1
ATOM 3064 N N . ASN A 1 400 ? 33.61314 -6.29785 56.61015 1.000 40.84475 397 ASN A N 1
ATOM 3065 C CA . ASN A 1 400 ? 32.23129 -6.10941 57.06561 1.000 42.97681 397 ASN A CA 1
ATOM 3066 C C . ASN A 1 400 ? 31.36845 -5.44116 55.99449 1.000 43.16725 397 ASN A C 1
ATOM 3067 O O . ASN A 1 400 ? 30.66128 -4.47478 56.25260 1.000 40.93918 397 ASN A O 1
ATOM 3072 N N . MET A 1 401 ? 31.42510 -5.98030 54.76685 1.000 40.25461 398 MET A N 1
ATOM 3073 C CA . MET A 1 401 ? 30.70082 -5.43545 53.62238 1.000 42.29797 398 MET A CA 1
ATOM 3074 C C . MET A 1 401 ? 29.95664 -6.55039 52.90291 1.000 41.82176 398 MET A C 1
ATOM 3075 O O . MET A 1 401 ? 30.42335 -7.69071 52.87101 1.000 41.04647 398 MET A O 1
ATOM 3080 N N . LYS A 1 402 ? 28.80404 -6.21549 52.31833 1.000 39.68340 399 LYS A N 1
ATOM 3081 C CA . LYS A 1 402 ? 28.18157 -7.09383 51.33251 1.000 41.57755 399 LYS A CA 1
ATOM 3082 C C . LYS A 1 402 ? 28.87464 -6.90335 49.97872 1.000 38.50452 399 LYS A C 1
ATOM 3083 O O . LYS A 1 402 ? 29.49577 -5.86342 49.71419 1.000 37.97145 399 LYS A O 1
ATOM 3089 N N . GLY A 1 403 ? 28.79417 -7.92467 49.12106 1.000 36.17540 400 GLY A N 1
ATOM 3090 C CA . GLY A 1 403 ? 29.44869 -7.79245 47.82669 1.000 36.60660 400 GLY A CA 1
ATOM 3091 C C . GLY A 1 403 ? 28.92388 -6.60690 47.04282 1.000 36.43059 400 GLY A C 1
ATOM 3092 O O . GLY A 1 403 ? 29.69024 -5.92801 46.34326 1.000 34.12090 400 GLY A O 1
ATOM 3093 N N . THR A 1 404 ? 27.61498 -6.32395 47.16372 1.000 36.50684 401 THR A N 1
ATOM 3094 C CA . THR A 1 404 ? 27.04587 -5.23507 46.38328 1.000 37.19345 401 THR A CA 1
ATOM 3095 C C . THR A 1 404 ? 27.59871 -3.89647 46.83519 1.000 39.85298 401 THR A C 1
ATOM 3096 O O . THR A 1 404 ? 27.81018 -3.00758 45.99544 1.000 39.50877 401 THR A O 1
ATOM 3100 N N . ASP A 1 405 ? 27.88867 -3.75768 48.13486 1.000 38.03355 402 ASP A N 1
ATOM 3101 C CA . ASP A 1 405 ? 28.53597 -2.54706 48.64408 1.000 41.56163 402 ASP A CA 1
ATOM 3102 C C . ASP A 1 405 ? 29.96988 -2.46139 48.15502 1.000 39.11640 402 ASP A C 1
ATOM 3103 O O . ASP A 1 405 ? 30.44019 -1.38350 47.77865 1.000 38.63745 402 ASP A O 1
ATOM 3108 N N . ALA A 1 406 ? 30.68722 -3.59016 48.18757 1.000 38.19725 403 ALA A N 1
ATOM 3109 C CA . ALA A 1 406 ? 32.05835 -3.61931 47.68781 1.000 37.18966 403 ALA A CA 1
ATOM 3110 C C . ALA A 1 406 ? 32.11296 -3.24068 46.20612 1.000 37.87550 403 ALA A C 1
ATOM 3111 O O . ALA A 1 406 ? 33.03239 -2.53518 45.76367 1.000 35.08375 403 ALA A O 1
ATOM 3113 N N . ALA A 1 407 ? 31.15953 -3.73508 45.41541 1.000 36.68812 404 ALA A N 1
ATOM 3114 C CA . ALA A 1 407 ? 31.12384 -3.41484 43.99025 1.000 37.67684 404 ALA A CA 1
ATOM 3115 C C . ALA A 1 407 ? 30.71706 -1.96830 43.70397 1.000 39.72416 404 ALA A C 1
ATOM 3116 O O . ALA A 1 407 ? 30.93021 -1.51191 42.58203 1.000 39.36257 404 ALA A O 1
ATOM 3118 N N . ASN A 1 408 ? 30.16356 -1.23544 44.67844 1.000 40.40680 405 ASN A N 1
ATOM 3119 C CA . ASN A 1 408 ? 29.83232 0.18169 44.51544 1.000 43.94412 405 ASN A CA 1
ATOM 3120 C C . ASN A 1 408 ? 30.89096 1.12436 45.08006 1.000 44.37624 405 ASN A C 1
ATOM 3121 O O . ASN A 1 408 ? 30.70257 2.34246 45.05080 1.000 46.89622 405 ASN A O 1
ATOM 3126 N N . LEU A 1 409 ? 31.98894 0.60517 45.62199 1.000 42.74332 406 LEU A N 1
ATOM 3127 C CA . LEU A 1 409 ? 33.01585 1.50126 46.13598 1.000 43.88177 406 LEU A CA 1
ATOM 3128 C C . LEU A 1 409 ? 33.59814 2.31777 44.99431 1.000 46.21967 406 LEU A C 1
ATOM 3129 O O . LEU A 1 409 ? 33.78650 3.53019 45.11148 1.000 46.10222 406 LEU A O 1
ATOM 3134 N N . GLU A 1 410 ? 33.88608 1.66713 43.88118 1.000 44.32487 407 GLU A N 1
ATOM 3135 C CA . GLU A 1 410 ? 34.2870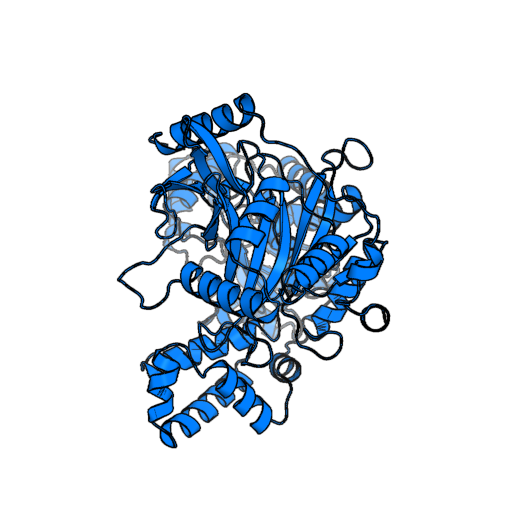2 2.37531 42.67547 1.000 49.40397 407 GLU A CA 1
ATOM 3136 C C . GLU A 1 410 ? 33.03575 2.82014 41.93756 1.000 53.76657 407 GLU A C 1
ATOM 3137 O O . GLU A 1 410 ? 32.18492 2.00062 41.57591 1.000 60.10425 407 GLU A O 1
ATOM 3143 N N . ASP A 1 411 ? 32.92438 4.12400 41.75149 1.000 56.28608 408 ASP A N 1
ATOM 3144 C CA . ASP A 1 411 ? 31.70711 4.74900 41.25488 1.000 59.38905 408 ASP A CA 1
ATOM 3145 C C . ASP A 1 411 ? 32.16996 6.05312 40.63043 1.000 60.13511 408 ASP A C 1
ATOM 3146 O O . ASP A 1 411 ? 32.69532 6.91598 41.33730 1.000 69.53027 408 ASP A O 1
ATOM 3151 N N . ASP A 1 412 ? 32.06339 6.16092 39.31505 1.000 57.39752 409 ASP A N 1
ATOM 3152 C CA . ASP A 1 412 ? 32.36833 7.40530 38.61963 1.000 55.78516 409 ASP A CA 1
ATOM 3153 C C . ASP A 1 412 ? 31.14226 8.30641 38.44960 1.000 54.06648 409 ASP A C 1
ATOM 3154 O O . ASP A 1 412 ? 31.21147 9.27910 37.69859 1.000 55.51543 409 ASP A O 1
ATOM 3159 N N . GLY A 1 413 ? 30.03030 8.00924 39.12784 1.000 53.21587 410 GLY A N 1
ATOM 3160 C CA . GLY A 1 413 ? 28.80652 8.78857 38.99814 1.000 51.15447 410 GLY A CA 1
ATOM 3161 C C . GLY A 1 413 ? 28.04048 8.56268 37.70512 1.000 47.80937 410 GLY A C 1
ATOM 3162 O O . GLY A 1 413 ? 27.10341 9.31269 37.41495 1.000 45.45148 410 GLY A O 1
ATOM 3163 N N . ALA A 1 414 ? 28.40696 7.53836 36.93147 1.000 45.54910 411 ALA A N 1
ATOM 3164 C CA . ALA A 1 414 ? 27.79481 7.29275 35.62883 1.000 44.63841 411 ALA A CA 1
ATOM 3165 C C . ALA A 1 414 ? 26.27989 7.14905 35.71778 1.000 43.10377 411 ALA A C 1
ATOM 3166 O O . ALA A 1 414 ? 25.56446 7.58352 34.81614 1.000 41.56787 411 ALA A O 1
ATOM 3168 N N . ALA A 1 415 ? 25.76148 6.55175 36.79661 1.000 43.86782 412 ALA A N 1
ATOM 3169 C CA . ALA A 1 415 ? 24.31994 6.34028 36.87080 1.000 45.44599 412 ALA A CA 1
ATOM 3170 C C . ALA A 1 415 ? 23.55755 7.65274 36.86367 1.000 46.90336 412 ALA A C 1
ATOM 3171 O O . ALA A 1 415 ? 22.38397 7.68424 36.47970 1.000 49.69340 412 ALA A O 1
ATOM 3173 N N . SER A 1 416 ? 24.20380 8.74058 37.25662 1.000 45.11518 413 SER A N 1
ATOM 3174 C CA . SER A 1 416 ? 23.55332 10.03277 37.34092 1.000 46.62840 413 SER A CA 1
ATOM 3175 C C . SER A 1 416 ? 23.78637 10.91737 36.11886 1.000 44.47293 413 SER A C 1
ATOM 3176 O O . SER A 1 416 ? 23.15387 11.97298 36.01380 1.000 44.41926 413 SER A O 1
ATOM 3179 N N . VAL A 1 417 ? 24.66354 10.51314 35.19985 1.000 42.20354 414 VAL A N 1
ATOM 3180 C CA . VAL A 1 417 ? 24.98084 11.33676 34.03464 1.000 41.85051 414 VAL A CA 1
ATOM 3181 C C . VAL A 1 417 ? 23.75580 11.50853 33.14368 1.000 41.52871 414 VAL A C 1
ATOM 3182 O O . VAL A 1 417 ? 23.06527 10.53995 32.80657 1.000 39.69857 414 VAL A O 1
ATOM 3186 N N . THR A 1 418 ? 23.49814 12.74616 32.72414 1.000 42.26613 415 THR A N 1
ATOM 3187 C CA . THR A 1 418 ? 22.47407 13.00398 31.71960 1.000 43.68853 415 THR A CA 1
ATOM 3188 C C . THR A 1 418 ? 22.95964 13.78167 30.50185 1.000 43.69564 415 THR A C 1
ATOM 3189 O O . THR A 1 418 ? 22.19899 13.90364 29.54111 1.000 45.30497 415 THR A O 1
ATOM 3193 N N . ARG A 1 419 ? 24.17680 14.31902 30.51283 1.000 41.46166 416 ARG A N 1
ATOM 3194 C CA . ARG A 1 419 ? 24.64294 15.18703 29.43872 1.000 42.50323 416 ARG A CA 1
ATOM 3195 C C . ARG A 1 419 ? 26.16482 15.28867 29.49856 1.000 41.09111 416 ARG A C 1
ATOM 3196 O O . ARG A 1 419 ? 26.81882 14.64715 30.32409 1.000 39.56069 416 ARG A O 1
ATOM 3204 N N . ASP A 1 420 ? 26.72155 16.12556 28.61283 1.000 38.22423 417 ASP A N 1
ATOM 3205 C CA . ASP A 1 420 ? 28.16915 16.34135 28.48148 1.000 38.69251 417 ASP A CA 1
ATOM 3206 C C . ASP A 1 420 ? 28.90789 15.04800 28.14997 1.000 36.68952 417 ASP A C 1
ATOM 3207 O O . ASP A 1 420 ? 29.98526 14.76626 28.68285 1.000 37.69034 417 ASP A O 1
ATOM 3212 N N . ILE A 1 421 ? 28.34651 14.27363 27.22818 1.000 32.63998 418 ILE A N 1
ATOM 3213 C CA . ILE A 1 421 ? 29.01125 13.09030 26.68121 1.000 32.50545 418 ILE A CA 1
ATOM 3214 C C . ILE A 1 421 ? 29.60878 13.42659 25.31923 1.000 30.74545 418 ILE A C 1
ATOM 3215 O O . ILE A 1 421 ? 28.92045 14.00882 24.47591 1.000 29.66765 418 ILE A O 1
ATOM 3220 N N . ILE A 1 422 ? 30.87899 13.06368 25.10341 1.000 31.90725 419 ILE A N 1
ATOM 3221 C CA . ILE A 1 422 ? 31.54314 13.19555 23.80821 1.000 30.40444 419 ILE A CA 1
ATOM 3222 C C . ILE A 1 422 ? 31.83498 11.78369 23.27887 1.000 29.85235 419 ILE A C 1
ATOM 3223 O O . ILE A 1 422 ? 32.56620 11.01723 23.91689 1.000 29.04667 419 ILE A O 1
ATOM 3228 N N . LEU A 1 423 ? 31.31875 11.46117 22.09219 1.000 29.48395 420 LEU A N 1
ATOM 3229 C CA . LEU A 1 423 ? 31.56937 10.16226 21.46098 1.000 29.89570 420 LEU A CA 1
ATOM 3230 C C . LEU A 1 423 ? 32.77105 10.29965 20.53264 1.000 30.23450 420 LEU A C 1
ATOM 3231 O O . LEU A 1 423 ? 32.81128 11.21456 19.71980 1.000 28.83704 420 LEU A O 1
ATOM 3236 N N . VAL A 1 424 ? 33.74599 9.41090 20.66112 1.000 28.36000 421 VAL A N 1
ATOM 3237 C CA . VAL A 1 424 ? 35.04013 9.55869 20.00594 1.000 30.12174 421 VAL A CA 1
ATOM 3238 C C . VAL A 1 424 ? 35.31208 8.30930 19.17889 1.000 30.70349 421 VAL A C 1
ATOM 3239 O O . VAL A 1 424 ? 35.70000 7.26958 19.71433 1.000 29.61654 421 VAL A O 1
ATOM 3243 N N . PRO A 1 425 ? 35.11461 8.36516 17.86075 1.000 30.56162 422 PRO A N 1
ATOM 3244 C CA . PRO A 1 425 ? 35.47117 7.21192 17.02569 1.000 29.51631 422 PRO A CA 1
ATOM 3245 C C . PRO A 1 425 ? 36.97464 6.95583 17.06094 1.000 32.38444 422 PRO A C 1
ATOM 3246 O O . PRO A 1 425 ? 37.77716 7.87768 17.17991 1.000 32.81814 422 PRO A O 1
ATOM 3250 N N . ILE A 1 426 ? 37.35029 5.67644 17.00202 1.000 31.17501 423 ILE A N 1
ATOM 3251 C CA . ILE A 1 426 ? 38.73058 5.24376 16.81598 1.000 31.25256 423 ILE A CA 1
ATOM 3252 C C . ILE A 1 426 ? 38.62850 4.28995 15.63557 1.000 33.50029 423 ILE A C 1
ATOM 3253 O O . ILE A 1 426 ? 38.14144 3.15804 15.78841 1.000 32.34553 423 ILE A O 1
ATOM 3258 N N . ALA A 1 427 ? 39.05163 4.74389 14.45486 1.000 32.66941 424 ALA A N 1
ATOM 3259 C CA . ALA A 1 427 ? 38.63156 4.06116 13.24257 1.000 34.11227 424 ALA A CA 1
ATOM 3260 C C . ALA A 1 427 ? 39.60964 4.36142 12.10939 1.000 34.20937 424 ALA A C 1
ATOM 3261 O O . ALA A 1 427 ? 40.65561 4.99299 12.30457 1.000 33.28304 424 ALA A O 1
ATOM 3263 N N . THR A 1 428 ? 39.27816 3.84001 10.92492 1.000 32.09073 425 THR A N 1
ATOM 3264 C CA . THR A 1 428 ? 39.94326 4.19061 9.67092 1.000 35.40135 425 THR A CA 1
ATOM 3265 C C . THR A 1 428 ? 38.85759 4.62714 8.69764 1.000 35.67081 425 THR A C 1
ATOM 3266 O O . THR A 1 428 ? 37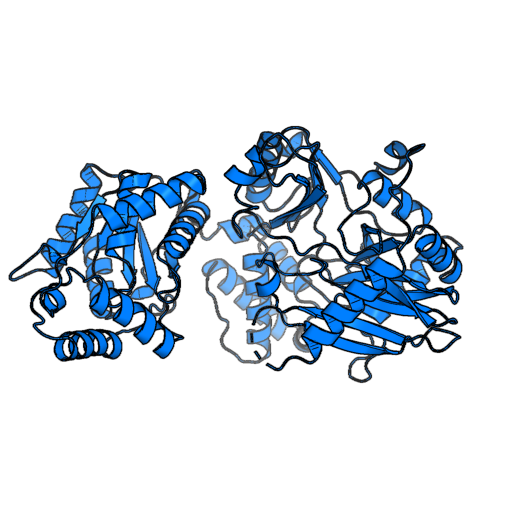.67463 4.63089 9.03920 1.000 33.24789 425 THR A O 1
ATOM 3270 N N . ILE A 1 429 ? 39.24928 4.98882 7.46769 1.000 36.07288 426 ILE A N 1
ATOM 3271 C CA . ILE A 1 429 ? 38.28301 5.52080 6.51913 1.000 35.53495 426 ILE A CA 1
ATOM 3272 C C . ILE A 1 429 ? 37.28148 4.44023 6.14540 1.000 35.44345 426 ILE A C 1
ATOM 3273 O O . ILE A 1 429 ? 37.64692 3.27552 5.90798 1.000 34.84860 426 ILE A O 1
ATOM 3278 N N . GLY A 1 430 ? 36.00735 4.82243 6.06660 1.000 34.21819 427 GLY A N 1
ATOM 3279 C CA . GLY A 1 430 ? 34.99467 3.93567 5.54723 1.000 32.73260 427 GLY A CA 1
ATOM 3280 C C . GLY A 1 430 ? 34.38404 2.99003 6.55642 1.000 35.14886 427 GLY A C 1
ATOM 3281 O O . GLY A 1 430 ? 33.67687 2.05748 6.15331 1.000 34.10806 427 GLY A O 1
ATOM 3282 N N . CYS A 1 431 ? 34.66121 3.18068 7.85437 1.000 32.19215 428 CYS A N 1
ATOM 3283 C CA . CYS A 1 431 ? 34.07567 2.36271 8.90947 1.000 34.58351 428 CYS A CA 1
ATOM 3284 C C . CYS A 1 431 ? 32.61873 2.73878 9.20390 1.000 33.91016 428 CYS A C 1
ATOM 3285 O O . CYS A 1 431 ? 31.96187 2.03597 9.97681 1.000 36.59379 428 CYS A O 1
ATOM 3288 N N . GLY A 1 432 ? 32.10545 3.82474 8.59835 1.000 32.51773 429 GLY A N 1
ATOM 3289 C CA . GLY A 1 432 ? 30.76822 4.30868 8.87618 1.000 34.26886 429 GLY A CA 1
ATOM 3290 C C . GLY A 1 432 ? 30.64691 5.39485 9.93007 1.000 32.65451 429 GLY A C 1
ATOM 3291 O O . GLY A 1 432 ? 29.52629 5.62908 10.40620 1.000 33.76368 429 GLY A O 1
ATOM 3292 N N . LYS A 1 433 ? 31.74582 6.06887 10.31358 1.000 34.37135 430 LYS A N 1
ATOM 3293 C CA . LYS A 1 433 ? 31.66557 7.07160 11.38705 1.000 31.69844 430 LYS A CA 1
ATOM 3294 C C . LYS A 1 433 ? 30.63242 8.14972 11.06543 1.000 32.87198 430 LYS A C 1
ATOM 3295 O O . LYS A 1 433 ? 29.75922 8.45387 11.88765 1.000 32.24333 430 LYS A O 1
ATOM 3301 N N . THR A 1 434 ? 30.76837 8.79645 9.89577 1.000 29.80966 431 THR A N 1
ATOM 3302 C CA . THR A 1 434 ? 29.90702 9.92839 9.57698 1.000 34.96745 431 THR A CA 1
ATOM 3303 C C . THR A 1 434 ? 28.46809 9.45801 9.46397 1.000 33.98737 431 THR A C 1
ATOM 3304 O O . THR A 1 434 ? 27.54558 10.13647 9.93422 1.000 33.19567 431 THR A O 1
ATOM 3308 N N . THR A 1 435 ? 28.26912 8.27331 8.87432 1.000 33.22222 432 THR A N 1
ATOM 3309 C CA . THR A 1 435 ? 26.92760 7.70408 8.77136 1.000 33.43222 432 THR A CA 1
ATOM 3310 C C . THR A 1 435 ? 26.32012 7.51086 10.15506 1.000 33.08878 432 THR A C 1
ATOM 3311 O O . THR A 1 435 ? 25.16095 7.87637 10.39602 1.000 33.78655 432 THR A O 1
ATOM 3315 N N . LEU A 1 436 ? 27.10155 6.94983 11.08489 1.000 32.11363 433 LEU A N 1
ATOM 3316 C CA . LEU A 1 436 ? 26.63465 6.78461 12.45767 1.000 33.81061 433 LEU A CA 1
ATOM 3317 C C . LEU A 1 436 ? 26.33592 8.12899 13.11030 1.000 33.30033 433 LEU A C 1
ATOM 3318 O O . LEU A 1 436 ? 25.31566 8.28074 13.78922 1.000 34.33000 433 LEU A O 1
ATOM 3323 N N . GLY A 1 437 ? 27.21350 9.11594 12.93165 1.000 32.57403 434 GLY A N 1
ATOM 3324 C CA . GLY A 1 437 ? 26.94960 10.42160 13.52930 1.000 32.45866 434 GLY A CA 1
ATOM 3325 C C . GLY A 1 437 ? 25.63755 11.03427 13.04832 1.000 33.96262 434 GLY A C 1
ATOM 3326 O O . GLY A 1 437 ? 24.86647 11.57512 13.84018 1.000 33.37028 434 GLY A O 1
ATOM 3327 N N . VAL A 1 438 ? 25.36331 10.94187 11.74644 1.000 32.99792 435 VAL A N 1
ATOM 3328 C CA . VAL A 1 438 ? 24.12722 11.49471 11.18223 1.000 34.51230 435 VAL A CA 1
ATOM 3329 C C . VAL A 1 438 ? 22.91543 10.75884 11.74635 1.000 35.00130 435 VAL A C 1
ATOM 3330 O O . VAL A 1 438 ? 21.89952 11.37170 12.09776 1.000 34.97379 435 VAL A O 1
ATOM 3334 N N . ALA A 1 439 ? 23.00564 9.43068 11.83392 1.000 32.94717 436 ALA A N 1
ATOM 3335 C CA . ALA A 1 439 ? 21.90243 8.63563 12.37212 1.000 35.06586 436 ALA A CA 1
ATOM 3336 C C . ALA A 1 439 ? 21.62538 8.97910 13.83722 1.000 36.06488 436 ALA A C 1
ATOM 3337 O O . ALA A 1 439 ? 20.46033 9.05131 14.26421 1.000 35.20328 436 ALA A O 1
ATOM 3339 N N . LEU A 1 440 ? 22.67926 9.21264 14.62599 1.000 34.94119 437 LEU A N 1
ATOM 3340 C CA . LEU A 1 440 ? 22.46177 9.55035 16.03913 1.000 34.22830 437 LEU A CA 1
ATOM 3341 C C . LEU A 1 440 ? 21.82536 10.92516 16.18912 1.000 36.20267 437 LEU A C 1
ATOM 3342 O O . LEU A 1 440 ? 21.02406 11.15717 17.10705 1.000 35.92872 437 LEU A O 1
ATOM 3347 N N . THR A 1 441 ? 22.18458 11.85887 15.31457 1.000 34.91195 438 THR A N 1
ATOM 3348 C CA . THR A 1 441 ? 21.53051 13.16828 15.31453 1.000 35.85277 438 THR A CA 1
ATOM 3349 C C . THR A 1 441 ? 20.05080 13.05580 14.95313 1.000 38.18927 438 THR A C 1
ATOM 3350 O O . THR A 1 441 ? 19.19298 13.72757 15.54760 1.000 37.32463 438 THR A O 1
ATOM 3354 N N . LYS A 1 442 ? 19.73540 12.22747 13.95888 1.000 36.62337 439 LYS A N 1
ATOM 3355 C CA . LYS A 1 442 ? 18.33880 11.99692 13.60549 1.000 40.35767 439 LYS A CA 1
ATOM 3356 C C . LYS A 1 442 ? 17.56160 11.40765 14.77840 1.000 39.52951 439 LYS A C 1
ATOM 3357 O O . LYS A 1 442 ? 16.41693 11.79817 15.02910 1.000 40.45253 439 LYS A O 1
ATOM 3363 N N . LEU A 1 443 ? 18.16408 10.46877 15.51383 1.000 37.18102 440 LEU A N 1
ATOM 3364 C CA . LEU A 1 443 ? 17.43058 9.81989 16.59933 1.000 38.38545 440 LEU A CA 1
ATOM 3365 C C . LEU A 1 443 ? 17.35360 10.69006 17.85351 1.000 37.84358 440 LEU A C 1
ATOM 3366 O O . LEU A 1 443 ? 16.31028 10.75134 18.50086 1.000 38.64610 440 LEU A O 1
ATOM 3371 N N . PHE A 1 444 ? 18.43624 11.36849 18.21950 1.000 36.23218 441 PHE A N 1
ATOM 3372 C CA . PHE A 1 444 ? 18.52666 11.96361 19.54474 1.000 36.21746 441 PHE A CA 1
ATOM 3373 C C . PHE A 1 444 ? 18.72265 13.47451 19.52466 1.000 36.99073 441 PHE A C 1
ATOM 3374 O O . PHE A 1 444 ? 18.62344 14.10157 20.58262 1.000 36.93294 441 PHE A O 1
ATOM 3382 N N . GLY A 1 445 ? 19.00699 14.07323 18.36587 1.000 36.11602 442 GLY A N 1
ATOM 3383 C CA . GLY A 1 445 ? 19.32273 15.49491 18.26343 1.000 37.29442 442 GLY A CA 1
ATOM 3384 C C . GLY A 1 445 ? 20.71103 15.89207 18.72671 1.000 35.94509 442 GLY A C 1
ATOM 3385 O O . GLY A 1 445 ? 20.96001 17.08284 18.91468 1.000 38.98301 442 GLY A O 1
ATOM 3386 N N . TRP A 1 446 ? 21.62466 14.93116 18.89120 1.000 33.30520 443 TRP A N 1
ATOM 3387 C CA . TRP A 1 446 ? 22.96919 15.17821 19.39006 1.000 34.47631 443 TRP A CA 1
ATOM 3388 C C . TRP A 1 446 ? 23.80010 15.98437 18.38380 1.000 33.77789 443 TRP A C 1
ATOM 3389 O O . TRP A 1 446 ? 23.53133 16.00464 17.18067 1.000 33.67259 443 TRP A O 1
ATOM 3400 N N . GLY A 1 447 ? 24.85155 16.62569 18.87966 1.000 34.67025 444 GLY A N 1
ATOM 3401 C CA . GLY A 1 447 ? 25.71006 17.38903 17.99797 1.000 33.33848 444 GLY A CA 1
ATOM 3402 C C . GLY A 1 447 ? 26.60980 16.49454 17.15192 1.000 32.20533 444 GLY A C 1
ATOM 3403 O O . GLY A 1 447 ? 26.84628 15.31761 17.44861 1.000 31.49679 444 GLY A O 1
ATOM 3404 N N . HIS A 1 448 ? 27.16002 17.07462 16.09451 1.000 31.52462 445 HIS A N 1
ATOM 3405 C CA . HIS A 1 448 ? 28.03162 16.31446 15.19441 1.000 32.16558 445 HIS A CA 1
ATOM 3406 C C . HIS A 1 448 ? 29.03283 17.29669 14.60816 1.000 32.65244 445 HIS A C 1
ATOM 3407 O O . HIS A 1 448 ? 28.65178 18.16789 13.81844 1.000 33.79372 445 HIS A O 1
ATOM 3414 N N . ILE A 1 449 ? 30.30675 17.16630 14.96952 1.000 31.19543 446 ILE A N 1
ATOM 3415 C CA . ILE A 1 449 ? 31.35909 18.01799 14.41581 1.000 31.14044 446 ILE A CA 1
ATOM 3416 C C . ILE A 1 449 ? 32.21771 17.16205 13.50687 1.000 31.86755 446 ILE A C 1
ATOM 3417 O O . ILE A 1 449 ? 32.75056 16.13745 13.93767 1.000 32.50306 446 ILE A O 1
ATOM 3422 N N . GLN A 1 450 ? 32.39125 17.60050 12.26783 1.000 32.69213 447 GLN A N 1
ATOM 3423 C CA . GLN A 1 450 ? 33.09929 16.81695 11.27292 1.000 33.55695 447 GLN A CA 1
ATOM 3424 C C . GLN A 1 450 ? 34.46723 17.44678 11.05615 1.000 33.99892 447 GLN A C 1
ATOM 3425 O O . GLN A 1 450 ? 34.56493 18.54577 10.50649 1.000 33.25075 447 GLN A O 1
ATOM 3431 N N . ASN A 1 451 ? 35.52090 16.73411 11.44870 1.000 32.55232 448 ASN A N 1
ATOM 3432 C CA . ASN A 1 451 ? 36.86118 17.20991 11.12914 1.000 34.14750 448 ASN A CA 1
ATOM 3433 C C . ASN A 1 451 ? 37.02698 17.47210 9.63359 1.000 37.07103 448 ASN A C 1
ATOM 3434 O O . ASN A 1 451 ? 37.77676 18.36566 9.22266 1.000 35.19867 448 ASN A O 1
ATOM 3439 N N . ASP A 1 452 ? 36.34354 16.69691 8.80513 1.000 35.88527 449 ASP A N 1
ATOM 3440 C CA . ASP A 1 452 ? 36.40750 16.90255 7.36126 1.000 39.56993 449 ASP A CA 1
ATOM 3441 C C . ASP A 1 452 ? 35.97591 18.30198 6.93987 1.000 39.19177 449 ASP A C 1
ATOM 3442 O O . ASP A 1 452 ? 36.34416 18.73670 5.84558 1.000 40.35978 449 ASP A O 1
ATOM 3447 N N . ASN A 1 453 ? 35.18349 19.01708 7.75024 1.000 37.48215 450 ASN A N 1
ATOM 3448 C CA . ASN A 1 453 ? 34.75783 20.36311 7.35590 1.000 39.31995 450 ASN A CA 1
ATOM 3449 C C . ASN A 1 453 ? 35.71534 21.44111 7.83168 1.000 38.93642 450 ASN A C 1
ATOM 3450 O O . ASN A 1 453 ? 35.43838 22.63014 7.65116 1.000 38.73595 450 ASN A O 1
ATOM 3455 N N . ILE A 1 454 ? 36.80679 21.07246 8.47921 1.000 37.22944 451 ILE A N 1
ATOM 3456 C CA . ILE A 1 454 ? 37.77071 22.04383 8.97948 1.000 38.84581 451 ILE A CA 1
ATOM 3457 C C . ILE A 1 454 ? 38.99873 21.96986 8.07714 1.000 40.25966 451 ILE A C 1
ATOM 3458 O O . ILE A 1 454 ? 39.46613 20.87516 7.74955 1.000 40.05180 451 ILE A O 1
ATOM 3463 N N . THR A 1 455 ? 39.46508 23.12042 7.60708 1.000 38.28689 452 THR A N 1
ATOM 3464 C CA . THR A 1 455 ? 40.63979 23.17729 6.75021 1.000 41.71236 452 THR A CA 1
ATOM 3465 C C . THR A 1 455 ? 41.65740 24.14740 7.33697 1.000 41.91566 452 THR A C 1
ATOM 3466 O O . THR A 1 455 ? 41.31842 25.03441 8.11519 1.000 42.48908 452 THR A O 1
ATOM 3470 N N . GLY A 1 456 ? 42.90623 23.99866 6.91958 1.000 42.16153 453 GLY A N 1
ATOM 3471 C CA . GLY A 1 456 ? 43.94855 24.93759 7.30250 1.000 42.22438 453 GLY A CA 1
ATOM 3472 C C . GLY A 1 456 ? 44.75589 24.49464 8.51229 1.000 41.07857 453 GLY A C 1
ATOM 3473 O O . GLY A 1 456 ? 44.82232 23.31382 8.86933 1.000 41.35524 453 GLY A O 1
ATOM 3474 N N . SER A 1 457 ? 45.39596 25.47663 9.14854 1.000 40.46067 454 SER A N 1
ATOM 3475 C CA . SER A 1 457 ? 46.29413 25.16070 10.25487 1.000 40.22092 454 SER A CA 1
ATOM 3476 C C . SER A 1 457 ? 45.52312 24.99415 11.56872 1.000 39.81755 454 SER A C 1
ATOM 3477 O O . SER A 1 457 ? 44.32622 25.29074 11.67204 1.000 39.93566 454 SER A O 1
ATOM 3480 N N . LYS A 1 458 ? 46.22921 24.49591 12.58433 1.000 38.68673 455 LYS A N 1
ATOM 3481 C CA . LYS A 1 458 ? 45.67703 24.37896 13.92752 1.000 40.25257 455 LYS A CA 1
ATOM 3482 C C . LYS A 1 458 ? 44.40700 23.56265 13.95105 1.000 38.06449 455 LYS A C 1
ATOM 3483 O O . LYS A 1 458 ? 43.51369 23.84515 14.75329 1.000 36.51358 455 LYS A O 1
ATOM 3489 N N . ARG A 1 459 ? 44.29039 22.56055 13.07389 1.000 35.69904 456 ARG A N 1
ATOM 3490 C CA . ARG A 1 459 ? 43.03069 21.83253 13.00767 1.000 35.66600 456 ARG A CA 1
ATOM 3491 C C . ARG A 1 459 ? 42.68918 21.07030 14.28937 1.000 35.91184 456 ARG A C 1
ATOM 3492 O O . ARG A 1 459 ? 41.52836 21.16080 14.71735 1.000 34.90204 456 ARG A O 1
ATOM 3500 N N . PRO A 1 460 ? 43.59282 20.34234 14.95174 1.000 33.66141 457 PRO A N 1
ATOM 3501 C CA . PRO A 1 460 ? 43.15827 19.54888 16.11396 1.000 35.28181 457 PRO A CA 1
ATOM 3502 C C . PRO A 1 460 ? 42.63593 20.40364 17.26441 1.000 34.55699 457 PRO A C 1
ATOM 3503 O O . PRO A 1 460 ? 41.58387 20.05413 17.83053 1.000 34.19957 457 PRO A O 1
ATOM 3507 N N . PRO A 1 461 ? 43.28788 21.52637 17.64294 1.000 34.23720 458 PRO A N 1
ATOM 3508 C CA . PRO A 1 461 ? 42.66771 22.38014 18.68668 1.000 35.34895 458 PRO A CA 1
ATOM 3509 C C . PRO A 1 461 ? 41.35694 23.01655 18.25711 1.000 33.66789 458 PRO A C 1
ATOM 3510 O O . PRO A 1 461 ? 40.44749 23.13869 19.078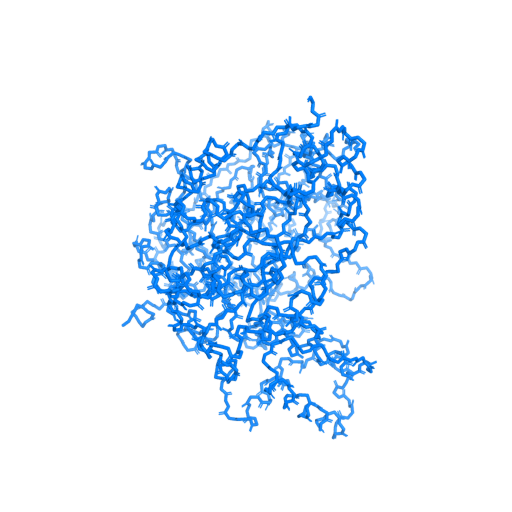01 1.000 33.35957 458 PRO A O 1
ATOM 3514 N N . ARG A 1 462 ? 41.23189 23.45430 17.00301 1.000 32.70182 459 ARG A N 1
ATOM 3515 C CA . ARG A 1 462 ? 39.96321 24.02242 16.55870 1.000 32.70326 459 ARG A CA 1
ATOM 3516 C C . ARG A 1 462 ? 38.84801 22.98207 16.51706 1.000 33.17917 459 ARG A C 1
ATOM 3517 O O . ARG A 1 462 ? 37.70943 23.26580 16.93203 1.000 32.04873 459 ARG A O 1
ATOM 3525 N N . PHE A 1 463 ? 39.13810 21.78979 15.98194 1.000 31.85461 460 PHE A N 1
ATOM 3526 C CA . PHE A 1 463 ? 38.18700 20.68285 16.04483 1.000 31.19881 460 PHE A CA 1
ATOM 3527 C C . PHE A 1 463 ? 37.73933 20.44563 17.48314 1.000 32.99433 460 PHE A C 1
ATOM 3528 O O . PHE A 1 463 ? 36.54459 20.29939 17.76956 1.000 30.51190 460 PHE A O 1
ATOM 3536 N N . THR A 1 464 ? 38.70460 20.39179 18.39985 1.000 29.87784 461 THR A N 1
ATOM 3537 C CA . THR A 1 464 ? 38.39312 20.06394 19.78557 1.000 32.05688 461 THR A CA 1
ATOM 3538 C C . THR A 1 464 ? 37.51308 21.13562 20.40813 1.000 33.15303 461 THR A C 1
ATOM 3539 O O . THR A 1 464 ? 36.50592 20.82991 21.05897 1.000 32.86059 461 THR A O 1
ATOM 3543 N N . LYS A 1 465 ? 37.85109 22.39668 20.16992 1.000 32.12219 462 LYS A N 1
ATOM 3544 C CA . LYS A 1 465 ? 37.04922 23.47748 20.72430 1.000 34.99077 462 LYS A CA 1
ATOM 3545 C C . LYS A 1 465 ? 35.64637 23.49346 20.12777 1.000 33.17623 462 LYS A C 1
ATOM 3546 O O . LYS A 1 465 ? 34.67197 23.77566 20.83752 1.000 32.39741 462 LYS A O 1
ATOM 3552 N N . ALA A 1 466 ? 35.50881 23.21834 18.82272 1.000 31.79443 463 ALA A N 1
ATOM 3553 C CA . ALA A 1 466 ? 34.16465 23.12991 18.24708 1.000 32.61579 463 ALA A CA 1
ATOM 3554 C C . ALA A 1 466 ? 33.36868 21.99069 18.86297 1.000 32.34250 463 ALA A C 1
ATOM 3555 O O . ALA A 1 466 ? 32.15841 22.12390 19.08692 1.000 30.95786 463 ALA A O 1
ATOM 3557 N N . VAL A 1 467 ? 34.01417 20.85266 19.11062 1.000 30.45605 464 VAL A N 1
ATOM 3558 C CA . VAL A 1 467 ? 33.32204 19.73165 19.75557 1.000 31.87271 464 VAL A CA 1
ATOM 3559 C C . VAL A 1 467 ? 32.80812 20.16271 21.11211 1.000 31.91034 464 VAL A C 1
ATOM 3560 O O . VAL A 1 467 ? 31.63581 19.96334 21.45637 1.000 30.77510 464 VAL A O 1
ATOM 3564 N N . LEU A 1 468 ? 33.69033 20.76180 21.90556 1.000 31.72739 465 LEU A N 1
ATOM 3565 C CA . LEU A 1 468 ? 33.29129 21.26048 23.21613 1.000 34.93028 465 LEU A CA 1
ATOM 3566 C C . LEU A 1 468 ? 32.11234 22.21845 23.12067 1.000 36.82630 465 LEU A C 1
ATOM 3567 O O . LEU A 1 468 ? 31.17064 22.12625 23.91394 1.000 33.89342 465 LEU A O 1
ATOM 3572 N N . ASP A 1 469 ? 32.13468 23.13215 22.15175 1.000 32.84611 466 ASP A N 1
ATOM 3573 C CA . ASP A 1 469 ? 31.15113 24.20570 22.17612 1.000 35.48678 466 ASP A CA 1
ATOM 3574 C C . ASP A 1 469 ? 29.77161 23.71874 21.76724 1.000 37.22302 466 ASP A C 1
ATOM 3575 O O . ASP A 1 469 ? 28.77258 24.39874 22.04567 1.000 35.76859 466 ASP A O 1
ATOM 3580 N N . GLU A 1 470 ? 29.70437 22.57005 21.08614 1.000 35.48943 467 GLU A N 1
ATOM 3581 C CA . GLU A 1 470 ? 28.44066 21.93754 20.73028 1.000 38.02482 467 GLU A CA 1
ATOM 3582 C C . GLU A 1 470 ? 27.65544 21.53809 21.97268 1.000 36.96955 467 GLU A C 1
ATOM 3583 O O . GLU A 1 470 ? 26.43090 21.39147 21.90710 1.000 37.75252 467 GLU A O 1
ATOM 3589 N N . LEU A 1 471 ? 28.34191 21.33786 23.09823 1.000 36.54335 468 LEU A N 1
ATOM 3590 C CA . LEU A 1 471 ? 27.64623 21.00401 24.32590 1.000 36.63706 468 LEU A CA 1
ATOM 3591 C C . LEU A 1 471 ? 26.82520 22.15911 24.87279 1.000 39.07880 468 LEU A C 1
ATOM 3592 O O . LEU A 1 471 ? 26.05703 21.93713 25.80899 1.000 38.23272 468 LEU A O 1
ATOM 3597 N N . ASN A 1 472 ? 26.93409 23.36512 24.29126 1.000 37.17502 469 ASN A N 1
ATOM 3598 C CA . ASN A 1 472 ? 26.08190 24.48610 24.69207 1.000 40.68709 469 ASN A CA 1
ATOM 3599 C C . ASN A 1 472 ? 24.62382 24.23347 24.35260 1.000 41.68273 469 ASN A C 1
ATOM 3600 O O . ASN A 1 472 ? 23.72682 24.68969 25.07323 1.000 42.31492 469 ASN A O 1
ATOM 3605 N N . GLU A 1 473 ? 24.36923 23.53558 23.24710 1.000 40.10130 470 GLU A N 1
ATOM 3606 C CA . GLU A 1 473 ? 23.02212 23.33622 22.75199 1.000 42.13440 470 GLU A CA 1
ATOM 3607 C C . GLU A 1 473 ? 22.59356 21.87809 22.73843 1.000 41.64888 470 GLU A C 1
ATOM 3608 O O . GLU A 1 473 ? 21.40850 21.60230 22.52071 1.000 41.68583 470 GLU A O 1
ATOM 3614 N N . HIS A 1 474 ? 23.51371 20.93902 22.93579 1.000 39.49261 471 HIS A N 1
ATOM 3615 C CA . HIS A 1 474 ? 23.21671 19.52212 22.83395 1.000 39.06896 471 HIS A CA 1
ATOM 3616 C C . HIS A 1 474 ? 23.72756 18.80878 24.07162 1.000 38.89885 471 HIS A C 1
ATOM 3617 O O . HIS A 1 474 ? 24.76747 19.18918 24.62656 1.000 39.17238 471 HIS A O 1
ATOM 3624 N N . PRO A 1 475 ? 23.03925 17.74698 24.50978 1.000 39.11869 472 PRO A N 1
ATOM 3625 C CA . PRO A 1 475 ? 23.55486 16.93788 25.62423 1.000 39.04247 472 PRO A CA 1
ATOM 3626 C C . PRO A 1 475 ? 24.72270 16.04703 25.25275 1.000 37.57772 472 PRO A C 1
ATOM 3627 O O . PRO A 1 475 ? 25.39472 15.52481 26.14783 1.000 35.99899 472 PRO A O 1
ATOM 3631 N N . ALA A 1 476 ? 24.96625 15.80826 23.97401 1.000 33.91314 473 ALA A N 1
ATOM 3632 C CA . ALA A 1 476 ? 26.07647 14.97241 23.57810 1.000 33.55655 473 ALA A CA 1
ATOM 3633 C C . ALA A 1 476 ? 26.53685 15.44529 22.20258 1.000 32.07855 473 ALA A C 1
ATOM 3634 O O . ALA A 1 476 ? 25.79579 16.12178 21.47912 1.000 32.07416 473 ALA A O 1
ATOM 3636 N N . VAL A 1 477 ? 27.76894 15.10699 21.85414 1.000 30.45792 474 VAL A N 1
ATOM 3637 C CA . VAL A 1 477 ? 28.32137 15.52201 20.55979 1.000 30.30356 474 VAL A CA 1
ATOM 3638 C C . VAL A 1 477 ? 29.14647 14.37263 19.98317 1.000 30.51034 474 VAL A C 1
ATOM 3639 O O . VAL A 1 477 ? 29.93236 13.73114 20.69845 1.000 30.53834 474 VAL A O 1
ATOM 3643 N N . PHE A 1 478 ? 28.93965 14.08797 18.69814 1.000 30.16663 475 PHE A N 1
ATOM 3644 C CA . PHE A 1 478 ? 29.72252 13.08290 17.96049 1.000 28.76441 475 PHE A CA 1
ATOM 3645 C C . PHE A 1 478 ? 30.97056 13.76902 17.39642 1.000 30.33269 475 PHE A C 1
ATOM 3646 O O . PHE A 1 478 ? 30.88337 14.60963 16.50589 1.000 28.92011 475 PHE A O 1
ATOM 3654 N N . ALA A 1 479 ? 32.14043 13.43377 17.92944 1.000 29.77791 476 ALA A N 1
ATOM 3655 C CA . ALA A 1 479 ? 33.38364 14.08782 17.51715 1.000 28.60504 476 ALA A CA 1
ATOM 3656 C C . ALA A 1 479 ? 33.95943 13.31207 16.34166 1.000 29.90435 476 ALA A C 1
ATOM 3657 O O . ALA A 1 479 ? 34.75954 12.39206 16.50358 1.000 27.41315 476 ALA A O 1
ATOM 3659 N N . ASP A 1 480 ? 33.59495 13.72545 15.13948 1.000 29.26583 477 ASP A N 1
ATOM 3660 C CA . ASP A 1 480 ? 33.78987 12.89108 13.94885 1.000 30.34676 477 ASP A CA 1
ATOM 3661 C C . ASP A 1 480 ? 35.17749 13.11767 13.36689 1.000 30.91981 477 ASP A C 1
ATOM 3662 O O . ASP A 1 480 ? 35.36957 13.96379 12.49005 1.000 30.68876 477 ASP A O 1
ATOM 3667 N N . ARG A 1 481 ? 36.11247 12.25362 13.76602 1.000 30.73341 478 ARG A N 1
ATOM 3668 C CA . ARG A 1 481 ? 37.49290 12.22655 13.31577 1.000 34.25759 478 ARG A CA 1
ATOM 3669 C C . ARG A 1 481 ? 37.95549 10.78145 13.45180 1.000 35.57320 478 ARG A C 1
ATOM 3670 O O . ARG A 1 481 ? 37.44052 10.05919 14.30312 1.000 32.51382 478 ARG A O 1
ATOM 3678 N N . ASN A 1 482 ? 38.92888 10.35969 12.62500 1.000 34.25271 479 ASN A N 1
ATOM 3679 C CA . ASN A 1 482 ? 39.37973 8.96597 12.67352 1.000 36.99127 479 ASN A CA 1
ATOM 3680 C C . ASN A 1 482 ? 40.05107 8.61010 13.99505 1.000 33.89763 479 ASN A C 1
ATOM 3681 O O . ASN A 1 482 ? 39.77597 7.53768 14.55496 1.000 33.41280 479 ASN A O 1
ATOM 3686 N N . ASN A 1 483 ? 40.91372 9.48943 14.52143 1.000 31.63095 480 ASN A N 1
ATOM 3687 C CA . ASN A 1 483 ? 41.72272 9.17650 15.71674 1.000 34.19210 480 ASN A CA 1
ATOM 3688 C C . ASN A 1 483 ? 42.43527 7.83552 15.58943 1.000 33.79477 480 ASN A C 1
ATOM 3689 O O . ASN A 1 483 ? 42.50775 7.06297 16.54883 1.000 32.34077 480 ASN A O 1
ATOM 3694 N N . SER A 1 484 ? 42.97491 7.54587 14.39768 1.000 33.80065 481 SER A N 1
ATOM 3695 C CA . SER A 1 484 ? 43.62902 6.25256 14.21011 1.000 35.74993 481 SER A CA 1
ATOM 3696 C C . SER A 1 484 ? 44.94446 6.12758 14.99603 1.000 36.79129 481 SER A C 1
ATOM 3697 O O . SER A 1 484 ? 45.36666 5.00829 15.29187 1.000 37.16886 481 SER A O 1
ATOM 3700 N N . MET A 1 485 ? 45.58984 7.23182 15.36276 1.000 34.31755 482 MET A N 1
ATOM 3701 C CA . MET A 1 485 ? 46.84720 7.18677 16.10103 1.000 37.86245 482 MET A CA 1
ATOM 3702 C C . MET A 1 485 ? 46.61416 7.48644 17.58828 1.000 37.25322 482 MET A C 1
ATOM 3703 O O . MET A 1 485 ? 45.75742 8.29314 17.93629 1.000 35.17194 482 MET A O 1
ATOM 3708 N N . ARG A 1 486 ? 47.39163 6.83913 18.47177 1.000 37.66515 483 ARG A N 1
ATOM 3709 C CA . ARG A 1 486 ? 47.23829 7.08428 19.90845 1.000 38.69767 483 ARG A CA 1
ATOM 3710 C C . ARG A 1 486 ? 47.42805 8.56238 20.25549 1.000 37.02593 483 ARG A C 1
ATOM 3711 O O . ARG A 1 486 ? 46.75733 9.09016 21.15511 1.000 35.10232 483 ARG A O 1
ATOM 3719 N N . GLN A 1 487 ? 48.36028 9.24184 19.58264 1.000 35.22251 484 GLN A N 1
ATOM 3720 C CA . GLN A 1 487 ? 48.62827 10.63614 19.91942 1.000 37.20165 484 GLN A CA 1
ATOM 3721 C C . GLN A 1 487 ? 47.40690 11.53839 19.70655 1.000 36.50084 484 GLN A C 1
ATOM 3722 O O . GLN A 1 487 ? 47.30116 12.58634 20.35687 1.000 34.32324 484 GLN A O 1
ATOM 3728 N N . GLU A 1 488 ? 46.46158 11.13615 18.85023 1.000 34.53662 485 GLU A N 1
ATOM 3729 C CA . GLU A 1 488 ? 45.25507 11.93378 18.63761 1.000 35.83128 485 GLU A CA 1
ATOM 3730 C C . GLU A 1 488 ? 44.26859 11.75726 19.77103 1.000 34.17886 485 GLU A C 1
ATOM 3731 O O . GLU A 1 488 ? 43.57582 12.70490 20.15058 1.000 32.89388 485 GLU A O 1
ATOM 3737 N N . ARG A 1 489 ? 44.14750 10.53637 20.28742 1.000 31.87213 486 ARG A N 1
ATOM 3738 C CA . ARG A 1 489 ? 43.33448 10.33643 21.48444 1.000 33.59888 486 ARG A CA 1
ATOM 3739 C C . ARG A 1 489 ? 43.94626 11.04596 22.68477 1.000 34.60948 486 ARG A C 1
ATOM 3740 O O . ARG A 1 489 ? 43.22406 11.69097 23.46286 1.000 34.10738 486 ARG A O 1
ATOM 3748 N N . LYS A 1 490 ? 45.27392 10.97450 22.83032 1.000 32.24209 487 LYS A N 1
ATOM 3749 C CA . LYS A 1 490 ? 45.92822 11.69539 23.92075 1.000 36.78509 487 LYS A CA 1
ATOM 3750 C C . LYS A 1 490 ? 45.64245 13.19738 23.84362 1.000 35.59436 487 LYS A C 1
ATOM 3751 O O . LYS A 1 490 ? 45.27625 13.82058 24.84401 1.000 35.43966 487 LYS A O 1
ATOM 3757 N N . GLN A 1 491 ? 45.81924 13.78885 22.65047 1.000 33.74533 488 GLN A N 1
ATOM 3758 C CA . GLN A 1 491 ? 45.50684 15.20020 22.41123 1.000 36.24835 488 GLN A CA 1
ATOM 3759 C C . GLN A 1 491 ? 44.06436 15.53241 22.78617 1.000 36.25750 488 GLN A C 1
ATOM 3760 O O . GLN A 1 491 ? 43.79991 16.52374 23.47062 1.000 35.53896 488 GLN A O 1
ATOM 3766 N N . LEU A 1 492 ? 43.10553 14.74006 22.29696 1.000 34.21405 489 LEU A N 1
ATOM 3767 C CA . LEU A 1 492 ? 41.70401 15.06032 22.54850 1.000 33.55834 489 LEU A CA 1
ATOM 3768 C C . LEU A 1 492 ? 41.36076 14.89846 24.03006 1.000 35.14349 489 LEU A C 1
ATOM 3769 O O . LEU A 1 492 ? 40.74318 15.78357 24.63895 1.000 34.93948 489 LEU A O 1
ATOM 3774 N N . LEU A 1 493 ? 41.80196 13.79208 24.63792 1.000 33.14160 490 LEU A N 1
ATOM 3775 C CA . LEU A 1 493 ? 41.57641 13.56389 26.06322 1.000 34.62914 490 LEU A CA 1
ATOM 3776 C C . LEU A 1 493 ? 42.16134 14.69372 26.90805 1.000 37.74171 490 LEU A C 1
ATOM 3777 O O . LEU A 1 493 ? 41.50292 15.22002 27.81382 1.000 39.02323 490 LEU A O 1
ATOM 3782 N N . THR A 1 494 ? 43.40561 15.07167 26.62562 1.000 36.53733 491 THR A N 1
ATOM 3783 C CA . THR A 1 494 ? 44.06082 16.09233 27.42583 1.000 39.68637 491 THR A CA 1
ATOM 3784 C C . THR A 1 494 ? 43.35577 17.43313 27.28240 1.000 41.81262 491 THR A C 1
ATOM 3785 O O . THR A 1 494 ? 43.06617 18.10575 28.27812 1.000 43.14862 491 THR A O 1
ATOM 3789 N N . ASP A 1 495 ? 43.05360 17.83430 26.04664 1.000 40.67378 492 ASP A N 1
ATOM 3790 C CA . ASP A 1 495 ? 42.51745 19.17886 25.82968 1.000 42.85814 492 ASP A CA 1
ATOM 3791 C C . ASP A 1 495 ? 41.08319 19.31375 26.32362 1.000 43.01014 492 ASP A C 1
ATOM 3792 O O . ASP A 1 495 ? 40.67095 20.40540 26.74666 1.000 44.23986 492 ASP A O 1
ATOM 3797 N N . VAL A 1 496 ? 40.30683 18.23434 26.27716 1.000 39.59087 493 VAL A N 1
ATOM 3798 C CA . VAL A 1 496 ? 38.94433 18.28705 26.79153 1.000 41.31769 493 VAL A CA 1
ATOM 3799 C C . VAL A 1 496 ? 38.95706 18.35218 28.31454 1.000 43.10439 493 VAL A C 1
ATOM 3800 O O . VAL A 1 496 ? 38.27348 19.18641 28.92357 1.000 44.06314 493 VAL A O 1
ATOM 3804 N N . LYS A 1 497 ? 39.75143 17.48991 28.95326 1.000 42.41446 494 LYS A N 1
ATOM 3805 C CA . LYS A 1 497 ? 39.78079 17.48020 30.41306 1.000 44.97037 494 LYS A CA 1
ATOM 3806 C C . LYS A 1 497 ? 40.30559 18.79596 30.97877 1.000 45.84577 494 LYS A C 1
ATOM 3807 O O . LYS A 1 497 ? 39.86365 19.23199 32.04624 1.000 47.93447 494 LYS A O 1
ATOM 3813 N N . MET A 1 498 ? 41.22998 19.43713 30.26575 1.000 45.65768 495 MET A N 1
ATOM 3814 C CA . MET A 1 498 ? 41.74750 20.75839 30.63105 1.000 49.50314 495 MET A CA 1
ATOM 3815 C C . MET A 1 498 ? 40.66263 21.83471 30.59898 1.000 49.45491 495 MET A C 1
ATOM 3816 O O . MET A 1 498 ? 40.66455 22.75654 31.42261 1.000 50.44585 495 MET A O 1
ATOM 3821 N N . GLN A 1 499 ? 39.74757 21.75629 29.63595 1.000 46.27670 496 GLN A N 1
ATOM 3822 C CA . GLN A 1 499 ? 38.78244 22.81388 29.39012 1.000 45.58575 496 GLN A CA 1
ATOM 3823 C C . GLN A 1 499 ? 37.38834 22.50412 29.91393 1.000 44.58425 496 GLN A C 1
ATOM 3824 O O . GLN A 1 499 ? 36.55029 23.40959 29.94078 1.000 43.37647 496 GLN A O 1
ATOM 3830 N N . HIS A 1 500 ? 37.10513 21.26201 30.31250 1.000 42.59579 497 HIS A N 1
ATOM 3831 C CA . HIS A 1 500 ? 35.72962 20.89223 30.65640 1.000 43.16333 497 HIS A CA 1
ATOM 3832 C C . HIS A 1 500 ? 35.79711 19.78986 31.70284 1.000 44.68484 497 HIS A C 1
ATOM 3833 O O . HIS A 1 500 ? 35.98542 18.61814 31.35825 1.000 44.87293 497 HIS A O 1
ATOM 3840 N N . THR A 1 501 ? 35.54782 20.15819 32.95344 1.000 42.89359 498 THR A N 1
ATOM 3841 C CA . THR A 1 501 ? 35.81037 19.25833 34.06131 1.000 46.18981 498 THR A CA 1
ATOM 3842 C C . THR A 1 501 ? 34.78425 18.12820 34.18773 1.000 46.34474 498 THR A C 1
ATOM 3843 O O . THR A 1 501 ? 35.07922 17.12864 34.84991 1.000 48.71211 498 THR A O 1
ATOM 3847 N N . THR A 1 502 ? 33.60418 18.21568 33.55586 1.000 43.25850 499 THR A N 1
ATOM 3848 C CA . THR A 1 502 ? 32.63066 17.13855 33.73211 1.000 43.17780 499 THR A CA 1
ATOM 3849 C C . THR A 1 502 ? 32.32430 16.34045 32.46251 1.000 42.08517 499 THR A C 1
ATOM 3850 O O . THR A 1 502 ? 31.59808 15.34060 32.54715 1.000 41.91972 499 THR A O 1
ATOM 3854 N N . ALA A 1 503 ? 32.82308 16.75179 31.29824 1.000 38.44431 500 ALA A N 1
ATOM 3855 C CA . ALA A 1 503 ? 32.64656 15.95476 30.08579 1.000 40.04634 500 ALA A CA 1
ATOM 3856 C C . ALA A 1 503 ? 33.17896 14.53693 30.27853 1.000 39.33801 500 ALA A C 1
ATOM 3857 O O . ALA A 1 503 ? 34.25686 14.33337 30.84783 1.000 38.83403 500 ALA A O 1
ATOM 3859 N N . ARG A 1 504 ? 32.39625 13.55646 29.81711 1.000 37.58263 501 ARG A N 1
ATOM 3860 C CA . ARG A 1 504 ? 32.79479 12.14707 29.75260 1.000 38.91118 501 ARG A CA 1
ATOM 3861 C C . ARG A 1 504 ? 33.05199 11.76175 28.29685 1.000 37.15055 501 ARG A C 1
ATOM 3862 O O . ARG A 1 504 ? 32.16559 11.93047 27.45531 1.000 35.32176 501 ARG A O 1
ATOM 3870 N N . LEU A 1 505 ? 34.22644 11.19796 28.01009 1.000 35.51791 502 LEU A N 1
ATOM 3871 C CA . LEU A 1 505 ? 34.59029 10.79725 26.66017 1.000 35.09198 502 LEU A CA 1
ATOM 3872 C C . LEU A 1 505 ? 34.41912 9.29153 26.50883 1.000 33.63244 502 LEU A C 1
ATOM 3873 O O . LEU A 1 505 ? 34.94699 8.50579 27.30657 1.000 33.32926 502 LEU A O 1
ATOM 3878 N N . VAL A 1 506 ? 33.64940 8.90138 25.50625 1.000 31.17674 503 VAL A N 1
ATOM 3879 C CA . VAL A 1 506 ? 33.31728 7.51576 25.23159 1.000 30.80891 503 VAL A CA 1
ATOM 3880 C C . VAL A 1 506 ? 33.93386 7.16155 23.87802 1.000 31.20261 503 VAL A C 1
ATOM 3881 O O . VAL A 1 506 ? 33.54779 7.72593 22.84893 1.000 29.56213 503 VAL A O 1
ATOM 3885 N N . ALA A 1 507 ? 34.89517 6.23928 23.87594 1.000 29.97236 504 ALA A N 1
ATOM 3886 C CA . ALA A 1 507 ? 35.48568 5.80061 22.61096 1.000 30.77012 504 ALA A CA 1
ATOM 3887 C C . ALA A 1 507 ? 34.53634 4.84516 21.90777 1.000 31.23724 504 ALA A C 1
ATOM 3888 O O . ALA A 1 507 ? 33.92719 3.97250 22.54474 1.000 31.54248 504 ALA A O 1
ATOM 3890 N N . LEU A 1 508 ? 34.36747 5.04068 20.59152 1.000 29.31650 505 LEU A N 1
ATOM 3891 C CA . LEU A 1 508 ? 33.66101 4.08147 19.74081 1.000 29.47757 505 LEU A CA 1
ATOM 3892 C C . LEU A 1 508 ? 34.77541 3.42452 18.94134 1.000 31.77978 505 LEU A C 1
ATOM 3893 O O . LEU A 1 508 ? 35.20810 3.94200 17.91252 1.000 30.82453 505 LEU A O 1
ATOM 3898 N N . HIS A 1 509 ? 35.28599 2.30723 19.45971 1.000 30.74867 506 HIS A N 1
ATOM 3899 C CA . HIS A 1 509 ? 36.45816 1.64512 18.88352 1.000 31.69927 506 HIS A CA 1
ATOM 3900 C C . HIS A 1 509 ? 36.01413 0.66116 17.79552 1.000 32.57328 506 HIS A C 1
ATOM 3901 O O . HIS A 1 509 ? 35.40249 -0.37248 18.09031 1.000 32.46915 506 HIS A O 1
ATOM 3908 N N . PHE A 1 510 ? 36.30263 0.98192 16.53770 1.000 29.83490 507 PHE A N 1
ATOM 3909 C CA . PHE A 1 510 ? 36.08689 0.02588 15.45538 1.000 32.23788 507 PHE A CA 1
ATOM 3910 C C . PHE A 1 510 ? 37.22727 -0.98136 15.47004 1.000 32.71575 507 PHE A C 1
ATOM 3911 O O . PHE A 1 510 ? 38.37926 -0.64942 15.18583 1.000 33.47053 507 PHE A O 1
ATOM 3919 N N . VAL A 1 511 ? 36.90777 -2.21621 15.81274 1.000 33.31487 508 VAL A N 1
ATOM 3920 C CA . VAL A 1 511 ? 37.93704 -3.21100 16.07782 1.000 32.31695 508 VAL A CA 1
ATOM 3921 C C . VAL A 1 511 ? 38.48650 -3.66294 14.73903 1.000 33.57333 508 VAL A C 1
ATOM 3922 O O . VAL A 1 511 ? 37.72072 -4.07864 13.86793 1.000 34.89330 508 VAL A O 1
ATOM 3926 N N . HIS A 1 512 ? 39.80042 -3.53255 14.54451 1.000 31.28783 509 HIS A N 1
ATOM 3927 C CA . HIS A 1 512 ? 40.42735 -3.90738 13.28366 1.000 34.08381 509 HIS A CA 1
ATOM 3928 C C . HIS A 1 512 ? 41.15813 -5.25138 13.37348 1.000 34.06469 509 HIS A C 1
ATOM 3929 O O . HIS A 1 512 ? 42.05478 -5.49963 12.57923 1.000 35.11912 509 HIS A O 1
ATOM 3936 N N . ASP A 1 513 ? 40.78941 -6.11662 14.32447 1.000 34.12856 510 ASP A N 1
ATOM 3937 C CA . ASP A 1 513 ? 41.43159 -7.43371 14.44614 1.000 36.46781 510 ASP A CA 1
ATOM 3938 C C . ASP A 1 513 ? 41.39138 -8.22036 13.13970 1.000 37.18156 510 ASP A C 1
ATOM 3939 O O . ASP A 1 513 ? 42.39845 -8.80503 12.71233 1.000 38.73935 510 ASP A O 1
ATOM 3944 N N . ASP A 1 514 ? 40.20347 -8.31072 12.53947 1.000 36.54188 511 ASP A N 1
ATOM 3945 C CA . ASP A 1 514 ? 39.95608 -9.07007 11.30738 1.000 37.28374 511 ASP A CA 1
ATOM 3946 C C . ASP A 1 514 ? 40.30560 -8.20796 10.08750 1.000 37.77026 511 ASP A C 1
ATOM 3947 O O . ASP A 1 514 ? 39.45412 -7.85434 9.26822 1.000 36.80522 511 ASP A O 1
ATOM 3952 N N . ILE A 1 515 ? 41.60950 -7.91210 9.95163 1.000 37.64434 512 ILE A N 1
ATOM 3953 C CA . ILE A 1 515 ? 42.03909 -6.75996 9.15881 1.000 38.57346 512 ILE A CA 1
ATOM 3954 C C . ILE A 1 515 ? 41.77341 -6.94638 7.65786 1.000 40.97140 512 ILE A C 1
ATOM 3955 O O . ILE A 1 515 ? 41.44605 -5.97932 6.94919 1.000 40.25767 512 ILE A O 1
ATOM 3960 N N . ASN A 1 516 ? 41.88307 -8.15767 7.13375 1.000 40.08806 513 ASN A N 1
ATOM 3961 C CA . ASN A 1 516 ? 41.63387 -8.26862 5.70074 1.000 42.47157 513 ASN A CA 1
ATOM 3962 C C . ASN A 1 516 ? 40.14136 -8.23634 5.35614 1.000 40.45147 513 ASN A C 1
ATOM 3963 O O . ASN A 1 516 ? 39.77271 -7.74318 4.28783 1.000 40.85086 513 ASN A O 1
ATOM 3968 N N . THR A 1 517 ? 39.26614 -8.70325 6.25403 1.000 39.63445 514 THR A N 1
ATOM 3969 C CA . THR A 1 517 ? 37.83497 -8.48193 6.05627 1.000 38.77975 514 THR A CA 1
ATOM 3970 C C . THR A 1 517 ? 37.47852 -7.00274 6.20130 1.000 39.52821 514 THR A C 1
ATOM 3971 O O . THR A 1 517 ? 36.64633 -6.48178 5.44950 1.000 39.89364 514 THR A O 1
ATOM 3975 N N . VAL A 1 518 ? 38.10822 -6.30517 7.15078 1.000 37.21727 515 VAL A N 1
ATOM 3976 C CA . VAL A 1 518 ? 37.89545 -4.86348 7.27871 1.000 37.82546 515 VAL A CA 1
ATOM 3977 C C . VAL A 1 518 ? 38.25398 -4.16525 5.97121 1.000 38.65334 515 VAL A C 1
ATOM 3978 O O . VAL A 1 518 ? 37.48741 -3.33942 5.45342 1.000 38.05809 515 VAL A O 1
ATOM 3982 N N . ARG A 1 519 ? 39.42330 -4.49627 5.41431 1.000 38.61055 516 ARG A N 1
ATOM 3983 C CA . ARG A 1 519 ? 39.87406 -3.87044 4.17382 1.000 41.07752 516 ARG A CA 1
ATOM 3984 C C . ARG A 1 519 ? 38.84232 -3.99896 3.06327 1.000 41.36135 516 ARG A C 1
ATOM 3985 O O . ARG A 1 519 ? 38.54642 -3.02324 2.37323 1.000 42.18542 516 ARG A O 1
ATOM 3993 N N . LYS A 1 520 ? 38.32336 -5.21535 2.84886 1.000 41.46301 517 LYS A N 1
ATOM 3994 C CA . LYS A 1 520 ? 37.33302 -5.45850 1.80047 1.000 43.60510 517 LYS A CA 1
ATOM 3995 C C . LYS A 1 520 ? 36.05504 -4.65262 2.03034 1.000 43.12212 517 LYS A C 1
ATOM 3996 O O . LYS A 1 520 ? 35.50491 -4.05388 1.09988 1.000 41.22359 517 LYS A O 1
ATOM 4002 N N . VAL A 1 521 ? 35.53537 -4.66517 3.25708 1.000 39.52275 518 VAL A N 1
ATOM 4003 C CA . VAL A 1 521 ? 34.25022 -4.02655 3.50998 1.000 39.97494 518 VAL A CA 1
ATOM 4004 C C . VAL A 1 521 ? 34.36709 -2.51165 3.36209 1.000 39.94715 518 VAL A C 1
ATOM 4005 O O . VAL A 1 521 ? 33.53850 -1.87610 2.69847 1.000 40.07439 518 VAL A O 1
ATOM 4009 N N . THR A 1 522 ? 35.39727 -1.91149 3.96889 1.000 36.32438 519 THR A N 1
ATOM 4010 C CA . THR A 1 522 ? 35.56247 -0.45624 3.89599 1.000 37.90639 519 THR A CA 1
ATOM 4011 C C . THR A 1 522 ? 35.89165 -0.00842 2.48594 1.000 38.68017 519 THR A C 1
ATOM 4012 O O . THR A 1 522 ? 35.38465 1.02360 2.01941 1.000 38.77645 519 THR A O 1
ATOM 4016 N N . GLN A 1 523 ? 36.76906 -0.74696 1.80029 1.000 38.53841 520 GLN A N 1
ATOM 4017 C CA . GLN A 1 523 ? 37.17823 -0.31531 0.47547 1.000 40.13314 520 GLN A CA 1
ATOM 4018 C C . GLN A 1 523 ? 36.03036 -0.44001 -0.52388 1.000 40.84093 520 GLN A C 1
ATOM 4019 O O . GLN A 1 523 ? 35.89675 0.39896 -1.42214 1.000 39.31105 520 GLN A O 1
ATOM 4025 N N . GLU A 1 524 ? 35.18264 -1.46273 -0.37684 1.000 40.71344 521 GLU A N 1
ATOM 4026 C CA . GLU A 1 524 ? 33.96583 -1.53308 -1.19771 1.000 43.76919 521 GLU A CA 1
ATOM 4027 C C . GLU A 1 524 ? 33.07106 -0.31041 -0.97939 1.000 45.74552 521 GLU A C 1
ATOM 4028 O O . GLU A 1 524 ? 32.58556 0.29231 -1.94101 1.000 43.69116 521 GLU A O 1
ATOM 4034 N N . ARG A 1 525 ? 32.86049 0.08089 0.27971 1.000 40.97742 522 ARG A N 1
ATOM 4035 C CA . ARG A 1 525 ? 32.02390 1.23888 0.58474 1.000 40.71818 522 ARG A CA 1
ATOM 4036 C C . ARG A 1 525 ? 32.55755 2.51689 -0.03193 1.000 41.02844 522 ARG A C 1
ATOM 4037 O O . ARG A 1 525 ? 31.79162 3.31930 -0.56905 1.000 41.97286 522 ARG A O 1
ATOM 4045 N N . VAL A 1 526 ? 33.86034 2.76827 0.11353 1.000 36.55032 523 VAL A N 1
ATOM 4046 C CA . VAL A 1 526 ? 34.42599 4.02864 -0.35145 1.000 38.67014 523 VAL A CA 1
ATOM 4047 C C . VAL A 1 526 ? 34.49524 4.06260 -1.86977 1.000 41.57112 523 VAL A C 1
ATOM 4048 O O . VAL A 1 526 ? 34.21017 5.09044 -2.49517 1.000 41.76329 523 VAL A O 1
ATOM 4052 N N . ILE A 1 527 ? 34.90977 2.95685 -2.48502 1.000 39.71835 524 ILE A N 1
ATOM 4053 C CA . ILE A 1 527 ? 35.04726 2.94583 -3.94077 1.000 43.97376 524 ILE A CA 1
ATOM 4054 C C . ILE A 1 527 ? 33.68270 3.09841 -4.59579 1.000 44.94353 524 ILE A C 1
ATOM 4055 O O . ILE A 1 527 ? 33.51353 3.89547 -5.52492 1.000 47.04830 524 ILE A O 1
ATOM 4060 N N . GLN A 1 528 ? 32.67163 2.41025 -4.05789 1.000 44.01033 525 GLN A N 1
ATOM 4061 C CA . GLN A 1 528 ? 31.36109 2.34353 -4.70228 1.000 47.03347 525 GLN A CA 1
ATOM 4062 C C . GLN A 1 528 ? 30.48440 3.54152 -4.35214 1.000 47.52084 525 GLN A C 1
ATOM 4063 O O . GLN A 1 528 ? 29.75635 4.04368 -5.21564 1.000 48.29166 525 GLN A O 1
ATOM 4069 N N . ARG A 1 529 ? 30.51641 3.99885 -3.08702 1.000 45.09188 526 ARG A N 1
ATOM 4070 C CA . ARG A 1 529 ? 29.58141 5.00818 -2.59357 1.000 45.27482 526 ARG A CA 1
ATOM 4071 C C . ARG A 1 529 ? 30.25413 6.25914 -2.03836 1.000 43.11788 526 ARG A C 1
ATOM 4072 O O . ARG A 1 529 ? 29.55402 7.16802 -1.59761 1.000 43.77191 526 ARG A O 1
ATOM 4080 N N . GLY A 1 530 ? 31.57617 6.34492 -2.05663 1.000 42.89942 527 GLY A N 1
ATOM 4081 C CA . GLY A 1 530 ? 32.25508 7.59534 -1.78383 1.000 43.32924 527 GLY A CA 1
ATOM 4082 C C . GLY A 1 530 ? 32.43572 7.87864 -0.30699 1.000 42.36132 527 GLY A C 1
ATOM 4083 O O . GLY A 1 530 ? 31.93760 7.17160 0.57197 1.000 41.48185 527 GLY A O 1
ATOM 4084 N N . ASP A 1 531 ? 33.18459 8.93898 -0.02648 1.000 43.07173 528 ASP A N 1
ATOM 4085 C CA . ASP A 1 531 ? 33.49469 9.28461 1.36208 1.000 45.14788 528 ASP A CA 1
ATOM 4086 C C . ASP A 1 531 ? 33.95805 10.73344 1.37769 1.000 47.07192 528 ASP A C 1
ATOM 4087 O O . ASP A 1 531 ? 34.70654 11.12981 0.48192 1.000 44.97852 528 ASP A O 1
ATOM 4092 N N . ASN A 1 532 ? 33.53807 11.53043 2.37612 1.000 46.99367 529 ASN A N 1
ATOM 4093 C CA . ASN A 1 532 ? 34.03121 12.91695 2.39875 1.000 49.26840 529 ASN A CA 1
ATOM 4094 C C . ASN A 1 532 ? 35.32480 13.15169 3.13443 1.000 46.19749 529 ASN A C 1
ATOM 4095 O O . ASN A 1 532 ? 35.64742 14.32572 3.32173 1.000 45.88819 529 ASN A O 1
ATOM 4100 N N . HIS A 1 533 ? 36.03576 12.12734 3.61957 1.000 44.80595 530 HIS A N 1
ATOM 4101 C CA . HIS A 1 533 ? 37.37933 12.37926 4.10318 1.000 45.85387 530 HIS A CA 1
ATOM 4102 C C . HIS A 1 533 ? 38.13280 13.22017 3.07914 1.000 46.86209 530 HIS A C 1
ATOM 4103 O O . HIS A 1 533 ? 38.02009 12.98642 1.88117 1.000 45.14549 530 HIS A O 1
ATOM 4110 N N . GLN A 1 534 ? 38.89373 14.20978 3.55510 1.000 46.27028 531 GLN A N 1
ATOM 4111 C CA . GLN A 1 534 ? 39.47461 15.19112 2.63957 1.000 48.18858 531 GLN A CA 1
ATOM 4112 C C . GLN A 1 534 ? 40.43818 14.54816 1.65559 1.000 49.69032 531 GLN A C 1
ATOM 4113 O O . GLN A 1 534 ? 40.52222 14.96565 0.49844 1.000 51.72538 531 GLN A O 1
ATOM 4119 N N . THR A 1 535 ? 41.19739 13.55197 2.09694 1.000 49.48115 532 THR A N 1
ATOM 4120 C CA . THR A 1 535 ? 42.13272 12.91314 1.17876 1.000 50.50131 532 THR A CA 1
ATOM 4121 C C . THR A 1 535 ? 41.39900 12.05076 0.15678 1.000 49.93524 532 THR A C 1
ATOM 4122 O O . THR A 1 535 ? 41.85697 11.90255 -0.98264 1.000 50.10918 532 THR A O 1
ATOM 4126 N N . ILE A 1 536 ? 40.27230 11.46277 0.54905 1.000 48.74075 533 ILE A N 1
ATOM 4127 C CA . ILE A 1 536 ? 39.44930 10.74430 -0.41073 1.000 48.60502 533 ILE A CA 1
ATOM 4128 C C . ILE A 1 536 ? 38.84071 11.71137 -1.41813 1.000 53.75923 533 ILE A C 1
ATOM 4129 O O . ILE A 1 536 ? 38.77680 11.42270 -2.62266 1.000 48.95898 533 ILE A O 1
ATOM 4134 N N . GLN A 1 537 ? 38.36538 12.86709 -0.94196 1.000 50.81756 534 GLN A N 1
ATOM 4135 C CA . GLN A 1 537 ? 37.72672 13.82542 -1.83851 1.000 52.56225 534 GLN A CA 1
ATOM 4136 C C . GLN A 1 537 ? 38.69210 14.40057 -2.86799 1.000 54.65171 534 GLN A C 1
ATOM 4137 O O . GLN A 1 537 ? 38.24302 14.94199 -3.88133 1.000 56.23688 534 GLN A O 1
ATOM 4143 N N . ALA A 1 538 ? 39.99886 14.29957 -2.64432 1.000 53.91501 535 ALA A N 1
ATOM 4144 C CA . ALA A 1 538 ? 40.96211 14.70858 -3.65686 1.000 54.84934 535 ALA A CA 1
ATOM 4145 C C . ALA A 1 538 ? 41.56988 13.52899 -4.41656 1.000 54.41506 535 ALA A C 1
ATOM 4146 O O . ALA A 1 538 ? 42.41713 13.74186 -5.28691 1.000 53.40334 535 ALA A O 1
ATOM 4148 N N . ALA A 1 539 ? 41.14858 12.29415 -4.13267 1.000 52.46741 536 ALA A N 1
ATOM 4149 C CA . ALA A 1 539 ? 41.69118 11.13695 -4.84074 1.000 53.44515 536 ALA A CA 1
ATOM 4150 C C . ALA A 1 539 ? 41.03724 11.01826 -6.21304 1.000 55.20232 536 ALA A C 1
ATOM 4151 O O . ALA A 1 539 ? 39.80723 10.97018 -6.31806 1.000 56.09891 536 ALA A O 1
ATOM 4153 N N . THR A 1 540 ? 41.85491 10.95175 -7.26478 1.000 55.24555 537 THR A N 1
ATOM 4154 C CA . THR A 1 540 ? 41.33589 10.95903 -8.62870 1.000 56.04988 537 THR A CA 1
ATOM 4155 C C . THR A 1 540 ? 41.29374 9.57971 -9.28471 1.000 56.96681 537 THR A C 1
ATOM 4156 O O . THR A 1 540 ? 40.99363 9.49148 -10.48229 1.000 58.53180 537 THR A O 1
ATOM 4160 N N . ASP A 1 541 ? 41.56372 8.50384 -8.54384 1.000 55.85865 538 ASP A N 1
ATOM 4161 C CA . ASP A 1 541 ? 41.38344 7.16103 -9.09717 1.000 55.49661 538 ASP A CA 1
ATOM 4162 C C . ASP A 1 541 ? 41.39203 6.14524 -7.96680 1.000 54.45658 538 ASP A C 1
ATOM 4163 O O . ASP A 1 541 ? 41.84242 6.42586 -6.85487 1.000 52.35026 538 ASP A O 1
ATOM 4168 N N . VAL A 1 542 ? 40.92093 4.94490 -8.29670 1.000 53.10299 539 VAL A N 1
ATOM 4169 C CA . VAL A 1 542 ? 40.72162 3.88600 -7.31527 1.000 55.97960 539 VAL A CA 1
ATOM 4170 C C . VAL A 1 542 ? 42.03302 3.47210 -6.66449 1.000 54.30582 539 VAL A C 1
ATOM 4171 O O . VAL A 1 542 ? 42.04997 3.09081 -5.49322 1.000 52.33526 539 VAL A O 1
ATOM 4175 N N . ASN A 1 543 ? 43.14900 3.53465 -7.40329 1.000 55.70467 540 ASN A N 1
ATOM 4176 C CA . ASN A 1 543 ? 44.43866 3.16013 -6.82655 1.000 55.54052 540 ASN A CA 1
ATOM 4177 C C . ASN A 1 543 ? 44.89798 4.18554 -5.80639 1.000 53.52138 540 ASN A C 1
ATOM 4178 O O . ASN A 1 543 ? 45.47024 3.82652 -4.77090 1.000 52.41865 540 ASN A O 1
ATOM 4183 N N . LYS A 1 544 ? 44.65882 5.47161 -6.08409 1.000 52.74820 541 LYS A N 1
ATOM 4184 C CA . LYS A 1 544 ? 44.91223 6.48688 -5.07575 1.000 51.38107 541 LYS A CA 1
ATOM 4185 C C . LYS A 1 544 ? 44.01059 6.28900 -3.86402 1.000 49.26933 541 LYS A C 1
ATOM 4186 O O . LYS A 1 544 ? 44.47714 6.40299 -2.72346 1.000 48.53202 541 LYS A O 1
ATOM 4192 N N . VAL A 1 545 ? 42.72782 5.96113 -4.08201 1.000 48.90115 542 VAL A N 1
ATOM 4193 C CA . VAL A 1 545 ? 41.83638 5.70447 -2.94572 1.000 47.48099 542 VAL A CA 1
ATOM 4194 C C . VAL A 1 545 ? 42.40164 4.57865 -2.09076 1.000 47.06010 542 VAL A C 1
ATOM 4195 O O . VAL A 1 545 ? 42.57340 4.72170 -0.87171 1.000 46.07369 542 VAL A O 1
ATOM 4199 N N . ILE A 1 546 ? 42.72691 3.44919 -2.72384 1.000 46.88586 543 ILE A N 1
ATOM 4200 C CA . ILE A 1 546 ? 43.17818 2.28136 -1.96727 1.000 48.58000 543 ILE A CA 1
ATOM 4201 C C . ILE A 1 546 ? 44.47535 2.59708 -1.21461 1.000 48.33576 543 ILE A C 1
ATOM 4202 O O . ILE A 1 546 ? 44.61758 2.28083 -0.02468 1.000 46.98830 543 ILE A O 1
ATOM 4207 N N . GLY A 1 547 ? 45.43002 3.24818 -1.88707 1.000 47.87485 544 GLY A N 1
ATOM 4208 C CA . GLY A 1 547 ? 46.66157 3.63056 -1.21043 1.000 47.65920 544 GLY A CA 1
ATOM 4209 C C . GLY A 1 547 ? 46.44178 4.55049 -0.01801 1.000 47.58557 544 GLY A C 1
ATOM 4210 O O . GLY A 1 547 ? 47.07452 4.38499 1.02998 1.000 48.40203 544 GLY A O 1
ATOM 4211 N N . ILE A 1 548 ? 45.56113 5.54517 -0.16246 1.000 46.48944 545 ILE A N 1
ATOM 4212 C CA . ILE A 1 548 ? 45.20994 6.40160 0.97436 1.000 45.65844 545 ILE A CA 1
ATOM 4213 C C . ILE A 1 548 ? 44.62147 5.56668 2.11108 1.000 46.83764 545 ILE A C 1
ATOM 4214 O O . ILE A 1 548 ? 44.97334 5.73149 3.28807 1.000 45.64837 545 ILE A O 1
ATOM 4219 N N . MET A 1 549 ? 43.70925 4.65648 1.76964 1.000 44.92280 546 MET A N 1
ATOM 4220 C CA . MET A 1 549 ? 43.04087 3.85033 2.78300 1.000 46.10878 546 MET A CA 1
ATOM 4221 C C . MET A 1 549 ? 44.04722 2.94693 3.48796 1.000 47.75600 546 MET A C 1
ATOM 4222 O O . MET A 1 549 ? 44.05973 2.86347 4.71923 1.000 46.70882 546 MET A O 1
ATOM 4227 N N . GLU A 1 550 ? 44.92718 2.29373 2.71931 1.000 47.59400 547 GLU A N 1
ATOM 4228 C CA . GLU A 1 550 ? 45.97527 1.47112 3.32138 1.000 50.66534 547 GLU A CA 1
ATOM 4229 C C . GLU A 1 550 ? 46.90520 2.28952 4.21582 1.000 50.11777 547 GLU A C 1
ATOM 4230 O O . GLU A 1 550 ? 47.42120 1.76848 5.21320 1.000 49.62264 547 GLU A O 1
ATOM 4236 N N . GLY A 1 551 ? 47.10718 3.56962 3.89099 1.000 49.44632 548 GLY A N 1
ATOM 4237 C CA . GLY A 1 551 ? 47.86354 4.44799 4.77271 1.000 49.52804 548 GLY A CA 1
ATOM 4238 C C . GLY A 1 551 ? 47.26753 4.54534 6.16458 1.000 50.69812 548 GLY A C 1
ATOM 4239 O O . GLY A 1 551 ? 47.97284 4.38927 7.16613 1.000 50.74035 548 GLY A O 1
ATOM 4240 N N . PHE A 1 552 ? 45.95849 4.80760 6.25533 1.000 48.87424 549 PHE A N 1
ATOM 4241 C CA . PHE A 1 552 ? 45.34335 4.86972 7.57796 1.000 49.41004 549 PHE A CA 1
ATOM 4242 C C . PHE A 1 552 ? 45.38992 3.51381 8.27629 1.000 46.69959 549 PHE A C 1
ATOM 4243 O O . PHE A 1 552 ? 45.57020 3.45450 9.50119 1.000 45.37584 549 PHE A O 1
ATOM 4251 N N . ILE A 1 553 ? 45.23391 2.41538 7.51638 1.000 45.77421 550 ILE A N 1
ATOM 4252 C CA . ILE A 1 553 ? 45.32921 1.07211 8.09952 1.000 46.63013 550 ILE A CA 1
ATOM 4253 C C . ILE A 1 553 ? 46.70844 0.85934 8.71058 1.000 47.90594 550 ILE A C 1
ATOM 4254 O O . ILE A 1 553 ? 46.84596 0.39491 9.84695 1.000 46.11284 550 ILE A O 1
ATOM 4259 N N . HIS A 1 554 ? 47.74806 1.18691 7.95512 1.000 49.29256 551 HIS A N 1
ATOM 4260 C CA . HIS A 1 554 ? 49.10786 1.01079 8.44858 1.000 53.48932 551 HIS A CA 1
ATOM 4261 C C . HIS A 1 554 ? 49.37949 1.85169 9.68605 1.000 51.43364 551 HIS A C 1
ATOM 4262 O O . HIS A 1 554 ? 50.06076 1.39533 10.60814 1.000 53.49873 551 HIS A O 1
ATOM 4269 N N . ARG A 1 555 ? 48.85785 3.07582 9.73331 1.000 49.15720 552 ARG A N 1
ATOM 4270 C CA . ARG A 1 555 ? 49.08531 3.91496 10.89997 1.000 48.41939 552 ARG A CA 1
ATOM 4271 C C . ARG A 1 555 ? 48.19549 3.55536 12.08856 1.000 45.46692 552 ARG A C 1
ATOM 4272 O O . ARG A 1 555 ? 48.43368 4.07913 13.18468 1.000 44.10998 552 ARG A O 1
ATOM 4280 N N . PHE A 1 556 ? 47.19089 2.68628 11.91173 1.000 42.85243 553 PHE A N 1
ATOM 4281 C CA . PHE A 1 556 ? 46.14662 2.52268 12.92570 1.000 40.41742 553 PHE A CA 1
ATOM 4282 C C . PHE A 1 556 ? 46.68880 1.86439 14.17875 1.000 39.00496 553 PHE A C 1
ATOM 4283 O O . PHE A 1 556 ? 47.30832 0.80285 14.10519 1.000 39.51302 553 PHE A O 1
ATOM 4291 N N . GLU A 1 557 ? 46.37074 2.44540 15.33324 1.000 37.11986 554 GLU A N 1
ATOM 4292 C CA . GLU A 1 557 ? 46.73150 1.86057 16.61967 1.000 38.84607 554 GLU A CA 1
ATOM 4293 C C . GLU A 1 557 ? 45.47236 1.54029 17.40098 1.000 38.06048 554 GLU A C 1
ATOM 4294 O O . GLU A 1 557 ? 44.68892 2.45327 17.72097 1.000 35.47424 554 GLU A O 1
ATOM 4300 N N . PRO A 1 558 ? 45.24636 0.26522 17.70828 1.000 38.43369 555 PRO A N 1
ATOM 4301 C CA . PRO A 1 558 ? 44.02771 -0.13544 18.41107 1.000 36.67923 555 PRO A CA 1
ATOM 4302 C C . PRO A 1 558 ? 43.85885 0.59175 19.73102 1.000 39.51878 555 PRO A C 1
ATOM 4303 O O . PRO A 1 558 ? 44.83038 0.96558 20.38936 1.000 38.88920 555 PRO A O 1
ATOM 4307 N N . CYS A 1 559 ? 42.59887 0.81061 20.08978 1.000 36.93776 556 CYS A N 1
ATOM 4308 C CA . CYS A 1 559 ? 42.26049 1.30142 21.41713 1.000 38.40741 556 CYS A CA 1
ATOM 4309 C C . CYS A 1 559 ? 42.61831 0.24316 22.44585 1.000 46.02105 556 CYS A C 1
ATOM 4310 O O . CYS A 1 559 ? 42.18515 -0.91113 22.34124 1.000 41.96696 556 CYS A O 1
ATOM 4313 N N . ASP A 1 560 ? 43.41483 0.63768 23.43349 1.000 41.51945 557 ASP A N 1
ATOM 4314 C CA . ASP A 1 560 ? 43.82937 -0.25446 24.51220 1.000 44.09137 557 ASP A CA 1
ATOM 4315 C C . ASP A 1 560 ? 43.55157 0.45708 25.82484 1.000 43.63655 557 ASP A C 1
ATOM 4316 O O . ASP A 1 560 ? 44.39509 1.24484 26.29344 1.000 43.07384 557 ASP A O 1
ATOM 4321 N N . PRO A 1 561 ? 42.40112 0.21058 26.44441 1.000 43.57721 558 PRO A N 1
ATOM 4322 C CA . PRO A 1 561 ? 42.03232 0.95833 27.64745 1.000 43.98957 558 PRO A CA 1
ATOM 4323 C C . PRO A 1 561 ? 42.80878 0.53427 28.88387 1.000 46.13584 558 PRO A C 1
ATOM 4324 O O . PRO A 1 561 ? 42.58898 1.10059 29.95641 1.000 46.06032 558 PRO A O 1
ATOM 4328 N N . GLU A 1 562 ? 43.71493 -0.42705 28.76858 1.000 48.66226 559 GLU A N 1
ATOM 4329 C CA . GLU A 1 562 ? 44.63971 -0.70812 29.85369 1.000 53.30028 559 GLU A CA 1
ATOM 4330 C C . GLU A 1 562 ? 45.95199 0.04449 29.74610 1.000 52.20781 559 GLU A C 1
ATOM 4331 O O . GLU A 1 562 ? 46.77388 -0.06781 30.65694 1.000 57.13963 559 GLU A O 1
ATOM 4337 N N . LYS A 1 563 ? 46.19955 0.78090 28.66655 1.000 49.07925 560 LYS A N 1
ATOM 4338 C CA . LYS A 1 563 ? 47.39552 1.60771 28.59683 1.000 49.23415 560 LYS A CA 1
ATOM 4339 C C . LYS A 1 563 ? 47.02720 3.06300 28.34705 1.000 46.65722 560 LYS A C 1
ATOM 4340 O O . LYS A 1 563 ? 45.90989 3.38798 27.93383 1.000 43.41871 560 LYS A O 1
ATOM 4346 N N . ASP A 1 564 ? 47.99114 3.93192 28.60355 1.000 46.03255 561 ASP A N 1
ATOM 4347 C CA . ASP A 1 564 ? 47.87772 5.31350 28.17710 1.000 46.52851 561 ASP A CA 1
ATOM 4348 C C . ASP A 1 564 ? 48.05537 5.37953 26.65713 1.000 47.03754 561 ASP A C 1
ATOM 4349 O O . ASP A 1 564 ? 48.86557 4.62696 26.09608 1.000 48.38667 561 ASP A O 1
ATOM 4354 N N . PRO A 1 565 ? 47.28432 6.23333 25.94733 1.000 44.99344 562 PRO A N 1
ATOM 4355 C CA . PRO A 1 565 ? 46.31029 7.21042 26.43403 1.000 42.01188 562 PRO A CA 1
ATOM 4356 C C . PRO A 1 565 ? 44.86895 6.68545 26.54961 1.000 39.94319 562 PRO A C 1
ATOM 4357 O O . PRO A 1 565 ? 44.08377 7.31686 27.22328 1.000 36.38543 562 PRO A O 1
ATOM 4361 N N . ASP A 1 566 ? 44.48939 5.56292 25.92292 1.000 37.35824 563 ASP A N 1
ATOM 4362 C CA . ASP A 1 566 ? 43.08091 5.14349 25.87190 1.000 37.45300 563 ASP A CA 1
ATOM 4363 C C . ASP A 1 566 ? 42.50625 4.82689 27.25478 1.000 37.91393 563 ASP A C 1
ATOM 4364 O O . ASP A 1 566 ? 41.27334 4.80601 27.43954 1.000 36.39612 563 ASP A O 1
ATOM 4369 N N . GLU A 1 567 ? 43.37896 4.62715 28.23457 1.000 38.94928 564 GLU A N 1
ATOM 4370 C CA . GLU A 1 567 ? 42.95759 4.45035 29.62275 1.000 40.34104 564 GLU A CA 1
ATOM 4371 C C . GLU A 1 567 ? 42.15915 5.64518 30.12090 1.000 39.35859 564 GLU A C 1
ATOM 4372 O O . GLU A 1 567 ? 41.29695 5.48886 30.99771 1.000 39.48956 564 GLU A O 1
ATOM 4378 N N . GLY A 1 568 ? 42.36705 6.82145 29.52623 1.000 36.98516 565 GLY A N 1
ATOM 4379 C CA . GLY A 1 568 ? 41.66628 8.02558 29.93809 1.000 38.21107 565 GLY A CA 1
ATOM 4380 C C . GLY A 1 568 ? 40.20356 8.09778 29.52631 1.000 37.43563 565 GLY A C 1
ATOM 4381 O O . GLY A 1 568 ? 39.48755 8.97563 30.01845 1.000 36.28354 565 GLY A O 1
ATOM 4382 N N . PHE A 1 569 ? 39.74769 7.23928 28.61661 1.000 36.40031 566 PHE A N 1
ATOM 4383 C CA . PHE A 1 569 ? 38.34849 7.29054 28.22177 1.000 34.37033 566 PHE A CA 1
ATOM 4384 C C . PHE A 1 569 ? 37.48742 6.85072 29.38662 1.000 36.19547 566 PHE A C 1
ATOM 4385 O O . PHE A 1 569 ? 37.84767 5.95401 30.14321 1.000 35.93391 566 PHE A O 1
ATOM 4393 N N . ASP A 1 570 ? 36.34502 7.48806 29.51929 1.000 34.77818 567 ASP A N 1
ATOM 4394 C CA . ASP A 1 570 ? 35.38142 7.10825 30.53421 1.000 36.55501 567 ASP A CA 1
ATOM 4395 C C . ASP A 1 570 ? 34.79444 5.72834 30.25600 1.000 37.14492 567 ASP A C 1
ATOM 4396 O O . ASP A 1 570 ? 34.45592 4.98477 31.19026 1.000 35.59853 567 ASP A O 1
ATOM 4401 N N . ALA A 1 571 ? 34.69620 5.35878 28.98407 1.000 32.54004 568 ALA A N 1
ATOM 4402 C CA . ALA A 1 571 ? 34.18550 4.04373 28.61727 1.000 34.26983 568 ALA A CA 1
ATOM 4403 C C . ALA A 1 571 ? 34.63695 3.77337 27.19608 1.000 32.85913 568 ALA A C 1
ATOM 4404 O O . ALA A 1 571 ? 34.92199 4.70436 26.43314 1.000 32.28281 568 ALA A O 1
ATOM 4406 N N . VAL A 1 572 ? 34.68063 2.50100 26.82997 1.000 32.18559 569 VAL A N 1
ATOM 4407 C CA . VAL A 1 572 ? 35.00058 2.12894 25.44592 1.000 31.25149 569 VAL A CA 1
ATOM 4408 C C . VAL A 1 572 ? 33.91982 1.19036 24.94007 1.000 33.83381 569 VAL A C 1
ATOM 4409 O O . VAL A 1 572 ? 33.55012 0.24397 25.64251 1.000 33.28155 569 VAL A O 1
ATOM 4413 N N . ILE A 1 573 ? 33.40084 1.45430 23.73442 1.000 29.54387 570 ILE A N 1
ATOM 4414 C CA . ILE A 1 573 ? 32.37398 0.60951 23.12455 1.000 32.28996 570 ILE A CA 1
ATOM 4415 C C . ILE A 1 573 ? 33.00435 -0.02358 21.88975 1.000 33.25980 570 ILE A C 1
ATOM 4416 O O . ILE A 1 573 ? 33.46835 0.69265 20.99738 1.000 31.64459 570 ILE A O 1
ATOM 4421 N N . ASP A 1 574 ? 33.06412 -1.35362 21.84090 1.000 32.53468 571 ASP A N 1
ATOM 4422 C CA . ASP A 1 574 ? 33.68147 -2.00819 20.68483 1.000 33.89793 571 ASP A CA 1
ATOM 4423 C C . ASP A 1 574 ? 32.66918 -2.14313 19.54553 1.000 34.97860 571 ASP A C 1
ATOM 4424 O O . ASP A 1 574 ? 31.54895 -2.62757 19.74519 1.000 34.11421 571 ASP A O 1
ATOM 4429 N N . LEU A 1 575 ? 33.06460 -1.70621 18.35736 1.000 34.44888 572 LEU A N 1
ATOM 4430 C CA . LEU A 1 575 ? 32.23298 -1.80271 17.16090 1.000 33.37611 572 LEU A CA 1
ATOM 4431 C C . LEU A 1 575 ? 32.96929 -2.62890 16.12553 1.000 33.87927 572 LEU A C 1
ATOM 4432 O O . LEU A 1 575 ? 34.15792 -2.90197 16.26358 1.000 33.09982 572 LEU A O 1
ATOM 4437 N N . ASP A 1 576 ? 32.26248 -2.99516 15.06130 1.000 34.07978 573 ASP A N 1
ATOM 4438 C CA . ASP A 1 576 ? 32.77498 -3.93524 14.06035 1.000 36.80325 573 ASP A CA 1
ATOM 4439 C C . ASP A 1 576 ? 32.70445 -3.28688 12.67971 1.000 35.32516 573 ASP A C 1
ATOM 4440 O O . ASP A 1 576 ? 31.59715 -3.13487 12.13050 1.000 36.30522 573 ASP A O 1
ATOM 4445 N N . PRO A 1 577 ? 33.82955 -2.85081 12.10277 1.000 34.97082 574 PRO A N 1
ATOM 4446 C CA . PRO A 1 577 ? 33.78864 -2.25691 10.76054 1.000 36.64384 574 PRO A CA 1
ATOM 4447 C C . PRO A 1 577 ? 33.33624 -3.22061 9.67833 1.000 39.97340 574 PRO A C 1
ATOM 4448 O O . PRO A 1 577 ? 33.03213 -2.75802 8.56973 1.000 38.70171 574 PRO A O 1
ATOM 4452 N N . THR A 1 578 ? 33.35772 -4.53936 9.93411 1.000 37.10190 575 THR A N 1
ATOM 4453 C CA . THR A 1 578 ? 32.88085 -5.50880 8.95095 1.000 37.70174 575 THR A CA 1
ATOM 4454 C C . THR A 1 578 ? 31.36566 -5.63139 8.98197 1.000 38.75757 575 THR A C 1
ATOM 4455 O O . THR A 1 578 ? 30.78159 -6.20416 8.06016 1.000 39.45692 575 THR A O 1
ATOM 4459 N N . ALA A 1 579 ? 30.73044 -5.12029 10.02381 1.000 36.67202 576 ALA A N 1
ATOM 4460 C CA . ALA A 1 579 ? 29.28562 -5.15071 10.17611 1.000 37.95352 576 ALA A CA 1
ATOM 4461 C C . ALA A 1 579 ? 28.70748 -3.90393 9.52337 1.000 36.84508 576 ALA A C 1
ATOM 4462 O O . ALA A 1 579 ? 29.41644 -2.92769 9.26517 1.000 38.44196 576 ALA A O 1
ATOM 4464 N N . GLY A 1 580 ? 27.41756 -3.94528 9.22926 1.000 37.44267 577 GLY A N 1
ATOM 4465 C CA . GLY A 1 580 ? 26.76623 -2.75755 8.70901 1.000 36.72696 577 GLY A CA 1
ATOM 4466 C C . GLY A 1 580 ? 26.64603 -1.66451 9.76256 1.000 36.01512 577 GLY A C 1
ATOM 4467 O O . GLY A 1 580 ? 26.62201 -1.91804 10.96325 1.000 36.23349 577 GLY A O 1
ATOM 4468 N N . SER A 1 581 ? 26.50200 -0.42724 9.28340 1.000 32.75429 578 SER A N 1
ATOM 4469 C CA . SER A 1 581 ? 26.25542 0.69773 10.16964 1.000 33.72280 578 SER A CA 1
ATOM 4470 C C . SER A 1 581 ? 24.94696 0.53796 10.94421 1.000 34.86443 578 SER A C 1
ATOM 4471 O O . SER A 1 581 ? 24.85870 0.99197 12.09065 1.000 32.08787 578 SER A O 1
ATOM 4474 N N . ARG A 1 582 ? 23.93096 -0.12330 10.36467 1.000 32.75572 579 ARG A N 1
ATOM 4475 C CA . ARG A 1 582 ? 22.71742 -0.39082 11.13701 1.000 36.22489 579 ARG A CA 1
ATOM 4476 C C . ARG A 1 582 ? 23.00532 -1.24735 12.38504 1.000 36.67324 579 ARG A C 1
ATOM 4477 O O . ARG A 1 582 ? 22.41344 -1.02804 13.45855 1.000 32.84378 579 ARG A O 1
ATOM 4485 N N . GLU A 1 583 ? 23.88122 -2.24864 12.26531 1.000 35.14209 580 GLU A N 1
ATOM 4486 C CA . GLU A 1 583 ? 24.22094 -3.04891 13.44546 1.000 38.05462 580 GLU A CA 1
ATOM 4487 C C . GLU A 1 583 ? 25.10139 -2.26790 14.41884 1.000 35.15765 580 GLU A C 1
ATOM 4488 O O . GLU A 1 583 ? 24.93073 -2.38051 15.63831 1.000 35.67855 580 GLU A O 1
ATOM 4494 N N . ASN A 1 584 ? 26.06977 -1.50437 13.91265 1.000 31.70554 581 ASN A N 1
ATOM 4495 C CA . ASN A 1 584 ? 26.89859 -0.70490 14.81621 1.000 32.78292 581 ASN A CA 1
ATOM 4496 C C . ASN A 1 584 ? 26.08607 0.37004 15.50930 1.000 32.26931 581 ASN A C 1
ATOM 4497 O O . ASN A 1 584 ? 26.35630 0.68425 16.67429 1.000 33.04141 581 ASN A O 1
ATOM 4502 N N . LEU A 1 585 ? 25.05922 0.90316 14.84012 1.000 31.00423 582 LEU A N 1
ATOM 4503 C CA . LEU A 1 585 ? 24.19118 1.88846 15.47850 1.000 31.03964 582 LEU A CA 1
ATOM 4504 C C . LEU A 1 585 ? 23.51048 1.30542 16.71643 1.000 33.18236 582 LEU A C 1
ATOM 4505 O O . LEU A 1 585 ? 23.44954 1.95402 17.77020 1.000 33.11704 582 LEU A O 1
ATOM 4510 N N . GLU A 1 586 ? 22.95569 0.09297 16.60914 1.000 32.02502 583 GLU A N 1
ATOM 4511 C CA . GLU A 1 586 ? 22.23026 -0.43352 17.76240 1.000 34.41049 583 GLU A CA 1
ATOM 4512 C C . GLU A 1 586 ? 23.19944 -0.84260 18.87704 1.000 33.48465 583 GLU A C 1
ATOM 4513 O O . GLU A 1 586 ? 22.86620 -0.70529 20.04906 1.000 31.82882 583 GLU A O 1
ATOM 4519 N N . VAL A 1 587 ? 24.41103 -1.29314 18.53600 1.000 30.63336 584 VAL A N 1
ATOM 4520 C CA . VAL A 1 587 ? 25.41701 -1.58582 19.56216 1.000 33.18505 584 VAL A CA 1
ATOM 4521 C C . VAL A 1 587 ? 25.76757 -0.32275 20.35210 1.000 32.65166 584 VAL A C 1
ATOM 4522 O O . VAL A 1 587 ? 25.90763 -0.35816 21.58737 1.000 31.07991 584 VAL A O 1
ATOM 4526 N N . VAL A 1 588 ? 25.98382 0.79426 19.64096 1.000 31.18623 585 VAL A N 1
ATOM 4527 C CA . VAL A 1 588 ? 26.30081 2.07283 20.28176 1.000 30.35731 585 VAL A CA 1
ATOM 4528 C C . VAL A 1 588 ? 25.21521 2.45104 21.27891 1.000 32.40658 585 VAL A C 1
ATOM 4529 O O . VAL A 1 588 ? 25.48983 2.77597 22.44752 1.000 30.61127 585 VAL A O 1
ATOM 4533 N N . ILE A 1 589 ? 23.96257 2.43367 20.82879 1.000 29.76312 586 ILE A N 1
ATOM 4534 C CA . ILE A 1 589 ? 22.86272 2.88419 21.67112 1.000 31.55838 586 ILE A CA 1
ATOM 4535 C C . ILE A 1 589 ? 22.65250 1.93289 22.85243 1.000 32.64615 586 ILE A C 1
ATOM 4536 O O . ILE A 1 589 ? 22.45163 2.36604 24.00384 1.000 30.03711 586 ILE A O 1
ATOM 4541 N N . ARG A 1 590 ? 22.66332 0.62774 22.58436 1.000 31.62907 587 ARG A N 1
ATOM 4542 C CA . ARG A 1 590 ? 22.47621 -0.34263 23.66137 1.000 33.57774 587 ARG A CA 1
ATOM 4543 C C . ARG A 1 590 ? 23.56117 -0.19736 24.71361 1.000 33.31020 587 ARG A C 1
ATOM 4544 O O . ARG A 1 590 ? 23.27879 -0.26789 25.91449 1.000 34.18970 587 ARG A O 1
ATOM 4552 N N . GLU A 1 591 ? 24.80271 0.01946 24.28375 1.000 30.63604 588 GLU A N 1
ATOM 4553 C CA . GLU A 1 591 ? 25.90490 0.12195 25.24813 1.000 34.26911 588 GLU A CA 1
ATOM 4554 C C . GLU A 1 591 ? 25.86021 1.44419 26.00868 1.000 34.15134 588 GLU A C 1
ATOM 4555 O O . GLU A 1 591 ? 26.11786 1.48372 27.23080 1.000 31.42860 588 GLU A O 1
ATOM 4561 N N . LEU A 1 592 ? 25.49179 2.53709 25.31671 1.000 30.72156 589 LEU A N 1
ATOM 4562 C CA . LEU A 1 592 ? 25.33582 3.81758 26.00288 1.000 31.75798 589 LEU A CA 1
ATOM 4563 C C . LEU A 1 592 ? 24.24159 3.73608 27.05118 1.000 32.16515 589 LEU A C 1
ATOM 4564 O O . LEU A 1 592 ? 24.35352 4.32376 28.13167 1.000 32.59233 589 LEU A O 1
ATOM 4569 N N . HIS A 1 593 ? 23.16600 3.01687 26.73768 1.000 31.75562 590 HIS A N 1
ATOM 4570 C CA . HIS A 1 593 ? 22.07169 2.84692 27.67976 1.000 33.57549 590 HIS A CA 1
ATOM 4571 C C . HIS A 1 593 ? 22.53111 2.05555 28.89202 1.000 33.36997 590 HIS A C 1
ATOM 4572 O O . HIS A 1 593 ? 22.20084 2.40265 30.04014 1.000 33.73126 590 HIS A O 1
ATOM 4579 N N . ARG A 1 594 ? 23.28045 0.98596 28.64399 1.000 33.41427 591 ARG A N 1
ATOM 4580 C CA . ARG A 1 594 ? 23.79014 0.16583 29.73326 1.000 34.43248 591 ARG A CA 1
ATOM 4581 C C . ARG A 1 594 ? 24.76900 0.94225 30.60513 1.000 35.76422 591 ARG A C 1
ATOM 4582 O O . ARG A 1 594 ? 24.74081 0.82414 31.83801 1.000 33.39900 591 ARG A O 1
ATOM 4590 N N . LEU A 1 595 ? 25.65399 1.73550 29.98775 1.000 33.17158 592 LEU A N 1
ATOM 4591 C CA . LEU A 1 595 ? 26.65399 2.48224 30.74803 1.000 34.58302 592 LEU A CA 1
ATOM 4592 C C . LEU A 1 595 ? 26.06769 3.70174 31.45004 1.000 35.87243 592 LEU A C 1
ATOM 4593 O O . LEU A 1 595 ? 26.48556 4.04458 32.57131 1.000 33.14258 592 LEU A O 1
ATOM 4598 N N . TYR A 1 596 ? 25.14643 4.40318 30.78586 1.000 34.28702 593 TYR A N 1
ATOM 4599 C CA . TYR A 1 596 ? 24.61739 5.68244 31.25295 1.000 34.88048 593 TYR A CA 1
ATOM 4600 C C . TYR A 1 596 ? 23.09999 5.63190 31.16708 1.000 34.38814 593 TYR A C 1
ATOM 4601 O O . TYR A 1 596 ? 22.49102 6.26396 30.29793 1.000 34.18607 593 TYR A O 1
ATOM 4610 N N . PRO A 1 597 ? 22.44951 4.87310 32.05724 1.000 35.94387 594 PRO A N 1
ATOM 4611 C CA . PRO A 1 597 ? 20.99885 4.65606 31.91564 1.000 35.94178 594 PRO A CA 1
ATOM 4612 C C . PRO A 1 597 ? 20.15550 5.88869 32.12725 1.000 37.26631 594 PRO A C 1
ATOM 4613 O O . PRO A 1 597 ? 18.95444 5.85002 31.82663 1.000 36.34308 594 PRO A O 1
ATOM 4617 N N . ASN A 1 598 ? 20.71004 6.98082 32.64282 1.000 35.92459 595 ASN A N 1
ATOM 4618 C CA . ASN A 1 598 ? 19.92157 8.19022 32.70762 1.000 38.75263 595 ASN A CA 1
ATOM 4619 C C . ASN A 1 598 ? 20.19355 9.12960 31.54812 1.000 39.49398 595 ASN A C 1
ATOM 4620 O O . ASN A 1 598 ? 19.56208 10.18269 31.46747 1.000 38.43186 595 ASN A O 1
ATOM 4625 N N . PHE A 1 599 ? 21.15810 8.78896 30.69645 1.000 37.11418 596 PHE A N 1
ATOM 4626 C CA . PHE A 1 599 ? 21.52666 9.57134 29.52153 1.000 37.64412 596 PHE A CA 1
ATOM 4627 C C . PHE A 1 599 ? 20.74752 9.07116 28.31023 1.000 38.05608 596 PHE A C 1
ATOM 4628 O O . PHE A 1 599 ? 20.01839 9.83526 27.67403 1.000 37.23359 596 PHE A O 1
ATOM 4636 N N . VAL A 1 600 ? 20.89918 7.78428 27.98727 1.000 36.53776 597 VAL A N 1
ATOM 4637 C CA . VAL A 1 600 ? 20.00977 7.08752 27.06379 1.000 37.55520 597 VAL A CA 1
ATOM 4638 C C . VAL A 1 600 ? 19.06969 6.24624 27.92421 1.000 37.35876 597 VAL A C 1
ATOM 4639 O O . VAL A 1 600 ? 19.44159 5.18170 28.42968 1.000 36.69207 597 VAL A O 1
ATOM 4643 N N . LYS A 1 601 ? 17.84493 6.72952 28.10870 1.000 37.70851 598 LYS A N 1
ATOM 4644 C CA . LYS A 1 601 ? 16.95110 6.12566 29.08313 1.000 39.50305 598 LYS A CA 1
ATOM 4645 C C . LYS A 1 601 ? 16.31683 4.84587 28.57012 1.000 39.06373 598 LYS A C 1
ATOM 4646 O O . LYS A 1 601 ? 16.04253 3.95069 29.37093 1.000 36.37031 598 LYS A O 1
ATOM 4652 N N . GLU A 1 602 ? 16.10629 4.72906 27.25595 1.000 39.47782 599 GLU A N 1
ATOM 4653 C CA . GLU A 1 602 ? 15.65365 3.48453 26.62732 1.000 39.88593 599 GLU A CA 1
ATOM 4654 C C . GLU A 1 602 ? 16.22425 3.41609 25.21450 1.000 38.97512 599 GLU A C 1
ATOM 4655 O O . GLU A 1 602 ? 16.45847 4.44687 24.58247 1.000 38.10157 599 GLU A O 1
ATOM 4661 N N . VAL A 1 603 ? 16.43784 2.20507 24.72445 1.000 38.46224 600 VAL A N 1
ATOM 4662 C CA . VAL A 1 603 ? 16.85098 2.02185 23.32847 1.000 36.44321 600 VAL A CA 1
ATOM 4663 C C . VAL A 1 603 ? 15.63049 2.22012 22.43420 1.000 37.92897 600 VAL A C 1
ATOM 4664 O O . VAL A 1 603 ? 14.61106 1.54689 22.63961 1.000 35.98852 600 VAL A O 1
ATOM 4668 N N . PRO A 1 604 ? 15.70130 3.10451 21.44688 1.000 36.56350 601 PRO A N 1
ATOM 4669 C CA . PRO A 1 604 ? 14.56947 3.31183 20.53717 1.000 36.83204 601 PRO A CA 1
ATOM 4670 C C . PRO A 1 604 ? 14.16536 2.00724 19.88091 1.000 37.19474 601 PRO A C 1
ATOM 4671 O O . PRO A 1 604 ? 14.97300 1.06770 19.81129 1.000 37.85762 601 PRO A O 1
ATOM 4675 N N . PRO A 1 605 ? 12.93463 1.91340 19.38839 1.000 37.59067 602 PRO A N 1
ATOM 4676 C CA . PRO A 1 605 ? 12.50776 0.70547 18.66947 1.000 38.18598 602 PRO A CA 1
ATOM 4677 C C . PRO A 1 605 ? 13.33592 0.45256 17.41322 1.000 38.07956 602 PRO A C 1
ATOM 4678 O O . PRO A 1 605 ? 13.92221 1.36210 16.81918 1.000 36.14409 602 PRO A O 1
ATOM 4682 N N . ALA A 1 606 ? 13.32202 -0.80848 16.97113 1.000 37.56246 603 ALA A N 1
ATOM 4683 C CA . ALA A 1 606 ? 14.07227 -1.18919 15.77232 1.000 39.58409 603 ALA A CA 1
ATOM 4684 C C . ALA A 1 606 ? 13.66264 -0.35678 14.56694 1.000 40.01574 603 ALA A C 1
ATOM 4685 O O . ALA A 1 606 ? 14.50608 -0.02583 13.71533 1.000 39.24679 603 ALA A O 1
ATOM 4687 N N . GLU A 1 607 ? 12.38038 0.01477 14.48570 1.000 40.55395 604 GLU A N 1
ATOM 4688 C CA . GLU A 1 607 ? 11.89410 0.75109 13.32305 1.000 42.27780 604 GLU A CA 1
ATOM 4689 C C . GLU A 1 607 ? 12.50188 2.14397 13.26810 1.000 40.74651 604 GLU A C 1
ATOM 4690 O O . GLU A 1 607 ? 12.77630 2.66600 12.17878 1.000 40.76477 604 GLU A O 1
ATOM 4696 N N . ALA A 1 608 ? 12.70716 2.76708 14.43102 1.000 37.47567 605 ALA A N 1
ATOM 4697 C CA . ALA A 1 608 ? 13.29887 4.10820 14.46242 1.000 38.89521 605 ALA A CA 1
ATOM 4698 C C . ALA A 1 608 ? 14.77785 4.08426 14.05434 1.000 37.52895 605 ALA A C 1
ATOM 4699 O O . ALA A 1 608 ? 15.24853 4.97924 13.33925 1.000 36.51076 605 ALA A O 1
ATOM 4701 N N . MET A 1 609 ? 15.53901 3.09380 14.53099 1.000 35.49511 606 MET A N 1
ATOM 4702 C CA . MET A 1 609 ? 16.93263 2.94317 14.10186 1.000 37.44104 606 MET A CA 1
ATOM 4703 C C . MET A 1 609 ? 17.00544 2.61142 12.61245 1.000 38.08741 606 MET A C 1
ATOM 4704 O O . MET A 1 609 ? 17.92802 3.05823 11.91485 1.000 38.57798 606 MET A O 1
ATOM 4709 N N . ASP A 1 610 ? 16.05642 1.80824 12.10790 1.000 37.80161 607 ASP A N 1
ATOM 4710 C CA . ASP A 1 610 ? 15.95268 1.58916 10.65799 1.000 40.39387 607 ASP A CA 1
ATOM 4711 C C . ASP A 1 610 ? 15.75065 2.90596 9.91869 1.000 41.06992 607 ASP A C 1
ATOM 4712 O O . ASP A 1 610 ? 16.38243 3.16041 8.88404 1.000 41.91033 607 ASP A O 1
ATOM 4717 N N . GLU A 1 611 ? 14.84056 3.74998 10.41147 1.000 41.09976 608 GLU A N 1
ATOM 4718 C CA . GLU A 1 611 ? 14.57705 4.99472 9.68839 1.000 43.43021 608 GLU A CA 1
ATOM 4719 C C . GLU A 1 611 ? 15.76050 5.95042 9.79927 1.000 42.74955 608 GLU A C 1
ATOM 4720 O O . GLU A 1 611 ? 16.07384 6.68492 8.85200 1.000 41.87894 608 GLU A O 1
ATOM 4726 N N . ALA A 1 612 ? 16.43312 5.94001 10.95093 1.000 37.90108 609 ALA A N 1
ATOM 4727 C CA . ALA A 1 612 ? 17.60948 6.77955 11.15803 1.000 38.68940 609 ALA A CA 1
ATOM 4728 C C . ALA A 1 612 ? 18.71476 6.43136 10.16249 1.000 39.41495 609 ALA A C 1
ATOM 4729 O O . ALA A 1 612 ? 19.35111 7.31819 9.58109 1.000 38.68411 609 ALA A O 1
ATOM 4731 N N . ILE A 1 613 ? 18.97019 5.13561 9.97370 1.000 37.13340 610 ILE A N 1
ATOM 4732 C CA . ILE A 1 613 ? 20.03053 4.71549 9.06974 1.000 38.78443 610 ILE A CA 1
ATOM 4733 C C . ILE A 1 613 ? 19.63666 5.01546 7.63190 1.000 42.09409 610 ILE A C 1
ATOM 4734 O O . ILE A 1 613 ? 20.45080 5.51348 6.84413 1.000 40.11874 610 ILE A O 1
ATOM 4739 N N . LYS A 1 614 ? 18.36264 4.79775 7.28557 1.000 42.86799 611 LYS A N 1
ATOM 4740 C CA . LYS A 1 614 ? 17.91437 5.09094 5.92193 1.000 46.00660 611 LYS A CA 1
ATOM 4741 C C . LYS A 1 614 ? 18.04861 6.57752 5.62625 1.000 48.26530 611 LYS A C 1
ATOM 4742 O O . LYS A 1 614 ? 18.57874 6.97301 4.57805 1.000 51.23723 611 LYS A O 1
ATOM 4748 N N . PHE A 1 615 ? 17.59193 7.42027 6.55789 1.000 44.41613 612 PHE A N 1
ATOM 4749 C CA . PHE A 1 615 ? 17.82326 8.85861 6.43837 1.000 46.27562 612 PHE A CA 1
ATOM 4750 C C . PHE A 1 615 ? 19.30507 9.19189 6.30855 1.000 47.18448 612 PHE A C 1
ATOM 4751 O O . PHE A 1 615 ? 19.69476 10.03160 5.48357 1.000 47.74928 612 PHE A O 1
ATOM 4759 N N . ALA A 1 616 ? 20.14924 8.56698 7.13153 1.000 43.96689 613 ALA A N 1
ATOM 4760 C CA . ALA A 1 616 ? 21.57719 8.85497 7.06449 1.000 44.58845 613 ALA A CA 1
ATOM 4761 C C . ALA A 1 616 ? 22.13749 8.57226 5.67069 1.000 47.53095 613 ALA A C 1
ATOM 4762 O O . ALA A 1 616 ? 22.87135 9.39752 5.11286 1.000 50.15211 613 ALA A O 1
ATOM 4764 N N . MET A 1 617 ? 21.80328 7.42108 5.07368 1.000 46.63925 614 MET A N 1
ATOM 4765 C CA . MET A 1 617 ? 22.47471 7.18110 3.80086 1.000 50.17050 614 MET A CA 1
ATOM 4766 C C . MET A 1 617 ? 21.78826 7.82816 2.60439 1.000 54.15893 614 MET A C 1
ATOM 4767 O O . MET A 1 617 ? 22.39027 7.85628 1.52493 1.000 57.94293 614 MET A O 1
ATOM 4772 N N . GLU A 1 618 ? 20.58524 8.38496 2.76038 1.000 54.70081 615 GLU A N 1
ATOM 4773 C CA . GLU A 1 618 ? 19.98888 9.16426 1.67973 1.000 59.17391 615 GLU A CA 1
ATOM 4774 C C . GLU A 1 618 ? 20.34651 10.64120 1.77834 1.000 57.06719 615 GLU A C 1
ATOM 4775 O O . GLU A 1 618 ? 20.55054 11.30095 0.75486 1.000 58.24097 615 GLU A O 1
ATOM 4781 N N . SER A 1 619 ? 20.45370 11.17706 2.98969 1.000 54.00929 616 SER A N 1
ATOM 4782 C CA . SER A 1 619 ? 20.80968 12.58101 3.13673 1.000 55.74874 616 SER A CA 1
ATOM 4783 C C . SER A 1 619 ? 22.31194 12.79477 3.00100 1.000 56.04822 616 SER A C 1
ATOM 4784 O O . SER A 1 619 ? 22.74954 13.82478 2.48013 1.000 57.42918 616 SER A O 1
ATOM 4787 N N . TYR A 1 620 ? 23.10667 11.83588 3.44197 1.000 54.89098 617 TYR A N 1
ATOM 4788 C CA . TYR A 1 620 ? 24.56430 11.88953 3.32914 1.000 54.53616 617 TYR A CA 1
ATOM 4789 C C . TYR A 1 620 ? 25.04228 11.00391 2.18011 1.000 55.06048 617 TYR A C 1
ATOM 4790 O O . TYR A 1 620 ? 25.24380 9.79646 2.34330 1.000 53.69996 617 TYR A O 1
ATOM 4799 N N . LYS A 1 621 ? 25.25295 11.62677 1.01799 1.000 56.38830 618 LYS A N 1
ATOM 4800 C CA . LYS A 1 621 ? 25.75846 10.95226 -0.17831 1.000 57.66284 618 LYS A CA 1
ATOM 4801 C C . LYS A 1 621 ? 26.91263 11.77823 -0.73405 1.000 60.10787 618 LYS A C 1
ATOM 4802 O O . LYS A 1 621 ? 26.68723 12.71798 -1.49997 1.000 58.36339 618 LYS A O 1
ATOM 4808 N N . PRO A 1 622 ? 28.15726 11.46552 -0.37102 1.000 55.48017 619 PRO A N 1
ATOM 4809 C CA . PRO A 1 622 ? 29.29284 12.24818 -0.88874 1.000 55.47859 619 PRO A CA 1
ATOM 4810 C C . PRO A 1 622 ? 29.51660 12.00166 -2.38098 1.000 55.25034 619 PRO A C 1
ATOM 4811 O O . PRO A 1 622 ? 29.06881 11.00384 -2.94660 1.000 54.42987 619 PRO A O 1
ATOM 4815 N N . ASP A 1 623 ? 30.20485 12.94055 -3.03204 1.000 58.19288 620 ASP A N 1
ATOM 4816 C CA . ASP A 1 623 ? 30.53412 12.74250 -4.44334 1.000 58.72630 620 ASP A CA 1
ATOM 4817 C C . ASP A 1 623 ? 31.78197 11.87468 -4.59282 1.000 57.46965 620 ASP A C 1
ATOM 4818 O O . ASP A 1 623 ? 32.68515 11.88879 -3.74694 1.000 54.25331 620 ASP A O 1
ATOM 4823 N N . LEU A 1 624 ? 31.80719 11.08926 -5.67002 1.000 58.46011 621 LEU A N 1
ATOM 4824 C CA . LEU A 1 624 ? 32.96214 10.25483 -6.01052 1.000 58.29538 621 LEU A CA 1
ATOM 4825 C C . LEU A 1 624 ? 33.81715 11.00585 -7.01979 1.000 60.24654 621 LEU A C 1
ATOM 4826 O O . LEU A 1 624 ? 33.47721 11.07785 -8.20386 1.000 62.32698 621 LEU A O 1
ATOM 4831 N N . ARG A 1 625 ? 34.94041 11.54822 -6.56013 1.000 59.03518 622 ARG A N 1
ATOM 4832 C CA . ARG A 1 625 ? 35.87051 12.22203 -7.45420 1.000 61.40539 622 ARG A CA 1
ATOM 4833 C C . ARG A 1 625 ? 36.91478 11.27440 -8.03620 1.000 60.12354 622 ARG A C 1
ATOM 4834 O O . ARG A 1 625 ? 37.75065 11.70931 -8.83541 1.000 56.66644 622 ARG A O 1
ATOM 4842 N N . HIS A 1 626 ? 36.85713 9.98243 -7.69149 1.000 59.85642 623 HIS A N 1
ATOM 4843 C CA . HIS A 1 626 ? 37.75855 8.97584 -8.24414 1.000 60.14871 623 HIS A CA 1
ATOM 4844 C C . HIS A 1 626 ? 37.15222 8.21510 -9.42260 1.000 63.69437 623 HIS A C 1
ATOM 4845 O O . HIS A 1 626 ? 37.75949 7.25148 -9.90384 1.000 62.18024 623 HIS A O 1
ATOM 4852 N N . ILE A 1 627 ? 35.95800 8.59136 -9.86926 1.000 71.62576 624 ILE A N 1
ATOM 4853 C CA . ILE A 1 627 ? 35.38986 8.00024 -11.07438 1.000 75.62149 624 ILE A CA 1
ATOM 4854 C C . ILE A 1 627 ? 35.11666 9.11721 -12.07004 1.000 79.19750 624 ILE A C 1
ATOM 4855 O O . ILE A 1 627 ? 35.36318 10.29318 -11.77936 1.000 78.04934 624 ILE A O 1
#

InterPro domains:
  IPR012387 tRNA ligase Trl1, fungi [PIRSF019634] (32-845)
  IPR015965 tRNA ligase, phosphodiesterase [PF08302] (577-844)
  IPR015966 tRNA ligase, kinase domain, fungi [PF08303] (419-574)
  IPR019039 T4 RNA ligase 1-like, N-terminal [PF09511] (97-331)
  IPR027417 P-loop containing nucleoside triphosphate hydrolase [G3DSA:3.40.50.300] (397-587)
  IPR027417 P-loop containing nucleoside triphosphate hydrolase [SSF52540] (427-531)